Protein AF-A0A5S9PHL6-F1 (afdb_monomer)

Sequence (405 aa):
MDDFFKTKVGFTIGLLAAVFTLKPLIDANSSHGFSVFGLKITIQYAYLFLMACLGLAVYFISLQFASQKHMAALDKASNACYAVALATPPIFAVFWILVLLGDLIGGMVKSIPPSFLNVMAGALTGVLASFLSSFLTKSIQSKFSKVEKEKERQVDLSLMTRASELYKSGMYDLSVLEASKVIESTLRGLLELRGVSVTDIGMGRLIDLADKNRLLTEVDVSLLHEIRKARNVSVHSVDAITQSIAKRIINLSRELIFKFDIGDEPSAYEWLEKNRQTVLKQFKSGDRKKCKKPIEMLRQAWIHRDGAVWLEIAEFFEVLLENSPELLIEMFASDAETFEEWLMQGGNQLFTDFVGGDVDRLIRNKASFEKSLSNYLASSNNELYRSIANEILEMVRSTQVREID

Secondary structure (DSSP, 8-state):
--HHHHHHHHHHHHHHHHHHHTHHHHHHTTT-EEEETTEEEEHHHHHHHHHHHHHHHHHHHHHHHH-SS--HHHHHHHHHHHHHHHHHHHHHHHHHHHHHHHHHHHHHHTTS-HHHHHHHHHHHHHHHHHHHHHHHHHHHHHHHHHHHHHHHHHHHHHHHHHHHHHHHTT-HHHHHHHHHHHHHHHHHHHHHHTT----S--HHHHHHHHHHTT-S-HHHHHHHHHHHHHHHHHHHSTT-S-HHHHHHHHHHHHHHHHHHGGGGS--HHHHHHHTHHHHHHHHHHT-HHHHHHHHHHHHHHHHT--TTHHHHHHHHHHHHHHH-HHHHHHHHTT-HHHHHHHHHHHHHHHTEESSSS-HHHHHHHHHHHHHHHHHHHHH---HHHHHHHHHHHHHHHHPPPEE--

Nearest PDB structures (foldseek):
  1ufb-assembly1_A  TM=8.059E-01  e=3.538E-01  Thermus thermophilus

Mean predicted aligned error: 18.13 Å

Organism: NCBI:txid2029982

Solvent-accessible surface area (backbone atoms only — not comparable to full-atom values): 22054 Å² total; per-residue (Å²): 132,58,69,67,58,58,52,49,52,53,49,54,52,50,49,51,52,53,55,58,71,44,43,67,64,45,63,77,44,33,85,48,58,49,71,56,96,85,44,76,50,26,52,46,56,57,50,52,51,29,50,50,26,40,51,51,17,53,48,31,50,50,50,47,69,72,38,94,60,90,52,71,67,40,54,53,50,19,50,51,27,41,48,53,27,69,47,42,62,62,53,51,50,50,54,45,51,50,49,53,50,46,52,60,45,51,73,67,36,87,80,57,62,71,72,57,53,56,52,50,52,52,51,51,51,51,52,51,51,50,50,52,50,51,53,50,48,54,60,45,50,63,56,48,51,56,55,50,50,52,50,52,48,53,51,39,53,49,37,46,49,49,15,53,49,32,43,75,73,68,40,23,37,59,15,35,45,36,32,49,50,41,51,48,51,53,54,44,52,59,36,44,76,72,73,43,88,76,79,94,72,56,65,71,59,50,52,56,50,36,43,75,68,68,73,49,51,75,68,51,53,54,52,52,51,50,47,50,52,54,35,52,43,35,75,76,37,85,86,67,43,46,68,69,55,29,52,49,45,50,50,50,42,51,53,50,48,56,61,61,46,61,83,60,57,62,53,37,48,57,45,46,62,78,38,39,74,62,47,55,53,36,36,61,64,54,46,64,84,72,34,51,62,55,52,51,30,53,51,49,24,60,79,69,49,55,91,67,53,49,72,73,50,43,62,60,53,53,44,22,36,50,55,26,45,67,61,56,40,59,66,36,75,83,36,65,68,66,38,54,58,41,59,74,48,45,36,66,58,72,28,44,28,84,84,60,95,47,59,72,57,42,55,50,49,51,57,41,29,52,52,36,42,52,53,46,57,73,71,56,87,50,68,71,56,42,51,53,44,48,54,53,46,50,42,59,68,72,43,69,80,44,70,63,132

pLDDT: mean 84.56, std 10.77, range [45.38, 96.19]

Structure (mmCIF, N/CA/C/O backbone):
data_AF-A0A5S9PHL6-F1
#
_entry.id   AF-A0A5S9PHL6-F1
#
loop_
_atom_site.group_PDB
_atom_site.id
_atom_site.type_symbol
_atom_site.label_atom_id
_atom_site.label_alt_id
_atom_site.label_comp_id
_atom_site.label_asym_id
_atom_site.label_entity_id
_atom_site.label_seq_id
_atom_site.pdbx_PDB_ins_code
_atom_site.Cartn_x
_atom_site.Cartn_y
_atom_site.Cartn_z
_atom_site.occupancy
_atom_site.B_iso_or_equiv
_atom_site.auth_seq_id
_atom_site.auth_comp_id
_atom_site.auth_asym_id
_atom_site.auth_atom_id
_atom_site.pdbx_PDB_model_num
ATOM 1 N N . MET A 1 1 ? 1.433 22.411 9.975 1.00 51.94 1 MET A N 1
ATOM 2 C CA . MET A 1 1 ? 2.209 22.459 8.720 1.00 51.94 1 MET A CA 1
ATOM 3 C C . MET A 1 1 ? 2.644 21.035 8.466 1.00 51.94 1 MET A C 1
ATOM 5 O O . MET A 1 1 ? 3.457 20.541 9.238 1.00 51.94 1 MET A O 1
ATOM 9 N N . ASP A 1 2 ? 2.006 20.373 7.506 1.00 58.66 2 ASP A N 1
ATOM 10 C CA . ASP A 1 2 ? 2.136 18.928 7.308 1.00 58.66 2 ASP A CA 1
ATOM 11 C C . ASP A 1 2 ? 3.588 18.539 7.015 1.00 58.66 2 ASP A C 1
ATOM 13 O O . ASP A 1 2 ? 4.291 19.240 6.280 1.00 58.66 2 ASP A O 1
ATOM 17 N N . ASP A 1 3 ? 4.040 17.411 7.563 1.00 54.47 3 ASP A N 1
ATOM 18 C CA . ASP A 1 3 ? 5.389 16.881 7.320 1.00 54.47 3 ASP A CA 1
ATOM 19 C C . ASP A 1 3 ? 5.647 16.623 5.829 1.00 54.47 3 ASP A C 1
ATOM 21 O O . ASP A 1 3 ? 6.770 16.769 5.342 1.00 54.47 3 ASP A O 1
ATOM 25 N N . PHE A 1 4 ? 4.585 16.359 5.066 1.00 55.56 4 PHE A N 1
ATOM 26 C CA . PHE A 1 4 ? 4.621 16.303 3.610 1.00 55.56 4 PHE A CA 1
ATOM 27 C C . PHE A 1 4 ? 5.111 17.617 2.977 1.00 55.56 4 PHE A C 1
ATOM 29 O O . PHE A 1 4 ? 5.927 17.600 2.054 1.00 55.56 4 PHE A O 1
ATOM 36 N N . PHE A 1 5 ? 4.671 18.767 3.498 1.00 63.19 5 PHE A N 1
ATOM 37 C CA . PHE A 1 5 ? 5.073 20.075 2.988 1.00 63.19 5 PHE A CA 1
ATOM 38 C C . PHE A 1 5 ? 6.556 20.335 3.263 1.00 63.19 5 PHE A C 1
ATOM 40 O O . PHE A 1 5 ? 7.287 20.728 2.359 1.00 63.19 5 PHE A O 1
ATOM 47 N N . LYS A 1 6 ? 7.043 20.029 4.472 1.00 69.88 6 LYS A N 1
ATOM 48 C CA . LYS A 1 6 ? 8.470 20.166 4.815 1.00 69.88 6 LYS A CA 1
ATOM 49 C C . LYS A 1 6 ? 9.358 19.269 3.950 1.00 69.88 6 LYS A C 1
ATOM 51 O O . LYS A 1 6 ? 10.369 19.735 3.424 1.00 69.88 6 LYS A O 1
ATOM 56 N N . THR A 1 7 ? 8.947 18.019 3.741 1.00 74.12 7 THR A N 1
ATOM 57 C CA . THR A 1 7 ? 9.667 17.061 2.890 1.00 74.12 7 THR A CA 1
ATOM 58 C C . THR A 1 7 ? 9.717 17.528 1.434 1.00 74.12 7 THR A C 1
ATOM 60 O O . THR A 1 7 ? 10.779 17.498 0.813 1.00 74.12 7 THR A O 1
ATOM 63 N N . LYS A 1 8 ? 8.606 18.048 0.895 1.00 72.75 8 LYS A N 1
ATOM 64 C CA . LYS A 1 8 ? 8.543 18.584 -0.473 1.00 72.75 8 LYS A CA 1
ATOM 65 C C . LYS A 1 8 ? 9.501 19.762 -0.682 1.00 72.75 8 LYS A C 1
ATOM 67 O O . LYS A 1 8 ? 10.152 19.852 -1.723 1.00 72.75 8 LYS A O 1
ATOM 72 N N . VAL A 1 9 ? 9.599 20.661 0.295 1.00 79.94 9 VAL A N 1
ATOM 73 C CA . VAL A 1 9 ? 10.496 21.826 0.242 1.00 79.94 9 VAL A CA 1
ATOM 74 C C . VAL A 1 9 ? 11.953 21.378 0.229 1.00 79.94 9 VAL A C 1
ATOM 76 O O . VAL A 1 9 ? 12.703 21.780 -0.661 1.00 79.94 9 VAL A O 1
ATOM 79 N N . GLY A 1 10 ? 12.326 20.490 1.157 1.00 79.06 10 GLY A N 1
ATOM 80 C CA . GLY A 1 10 ? 13.669 19.913 1.214 1.00 79.06 10 GLY A CA 1
ATOM 81 C C . GLY A 1 10 ? 14.045 19.202 -0.085 1.00 79.06 10 GLY A C 1
ATOM 82 O O . GLY A 1 10 ? 15.127 19.431 -0.621 1.00 79.06 10 GLY A O 1
ATOM 83 N N . PHE A 1 11 ? 13.119 18.425 -0.653 1.00 81.75 11 PHE A N 1
ATOM 84 C CA . PHE A 1 11 ? 13.342 17.735 -1.920 1.00 81.75 11 PHE A CA 1
ATOM 85 C C . PHE A 1 11 ? 13.487 18.701 -3.103 1.00 81.75 11 PHE A C 1
ATOM 87 O O . PHE A 1 11 ? 14.385 18.534 -3.918 1.00 81.75 11 PHE A O 1
ATOM 94 N N . THR A 1 12 ? 12.648 19.738 -3.196 1.00 83.06 12 THR A N 1
ATOM 95 C CA . THR A 1 12 ? 12.706 20.711 -4.304 1.00 83.06 12 THR A CA 1
ATOM 96 C C . THR A 1 12 ? 14.024 21.490 -4.290 1.00 83.06 12 THR A C 1
ATOM 98 O O . THR A 1 12 ? 14.643 21.673 -5.336 1.00 83.06 12 THR A O 1
ATOM 101 N N . ILE A 1 13 ? 14.483 21.907 -3.106 1.00 85.38 13 ILE A N 1
ATOM 102 C CA . ILE A 1 13 ? 15.766 22.605 -2.934 1.00 85.38 13 ILE A CA 1
ATOM 103 C C . ILE A 1 13 ? 16.939 21.653 -3.202 1.00 85.38 13 ILE A C 1
ATOM 105 O O . ILE A 1 13 ? 17.878 22.025 -3.903 1.00 85.38 13 ILE A O 1
ATOM 109 N N . GLY A 1 14 ? 16.873 20.418 -2.696 1.00 86.94 14 GLY A N 1
ATOM 110 C CA . GLY A 1 14 ? 17.888 19.394 -2.945 1.00 86.94 14 GLY A CA 1
ATOM 111 C C . GLY A 1 14 ? 18.017 19.046 -4.429 1.00 86.94 14 GLY A C 1
ATOM 112 O O . GLY A 1 14 ? 19.126 18.979 -4.951 1.00 86.94 14 GLY A O 1
ATOM 113 N N . LEU A 1 15 ? 16.891 18.910 -5.134 1.00 86.06 15 LEU A N 1
ATOM 114 C CA . LEU A 1 15 ? 16.864 18.677 -6.576 1.00 86.06 15 LEU A CA 1
ATOM 115 C C . LEU A 1 15 ? 17.443 19.870 -7.345 1.00 86.06 15 LEU A C 1
ATOM 117 O O . LEU A 1 15 ? 18.246 19.669 -8.248 1.00 86.06 15 LEU A O 1
ATOM 121 N N . LEU A 1 16 ? 17.093 21.104 -6.969 1.00 89.69 16 LEU A N 1
ATOM 122 C CA . LEU A 1 16 ? 17.676 22.308 -7.565 1.00 89.69 16 LEU A CA 1
ATOM 123 C C . LEU A 1 16 ? 19.203 22.339 -7.381 1.00 89.69 16 LEU A C 1
ATOM 125 O O . LEU A 1 16 ? 19.931 22.617 -8.332 1.00 89.69 16 LEU A O 1
ATOM 129 N N . ALA A 1 17 ? 19.697 22.007 -6.184 1.00 89.19 17 ALA A N 1
ATOM 130 C CA . ALA A 1 17 ? 21.128 21.914 -5.907 1.00 89.19 17 ALA A CA 1
ATOM 131 C C . ALA A 1 17 ? 21.805 20.818 -6.747 1.00 89.19 17 ALA A C 1
ATOM 133 O O . ALA A 1 17 ? 22.829 21.077 -7.375 1.00 89.19 17 ALA A O 1
ATOM 134 N N . ALA A 1 18 ? 21.207 19.626 -6.831 1.00 88.94 18 ALA A N 1
ATOM 135 C CA . ALA A 1 18 ? 21.707 18.538 -7.668 1.00 88.94 18 ALA A CA 1
ATOM 136 C C . ALA A 1 18 ? 21.780 18.954 -9.146 1.00 88.94 18 ALA A C 1
ATOM 138 O O . ALA A 1 18 ? 22.797 18.751 -9.805 1.00 88.94 18 ALA A O 1
ATOM 139 N N . VAL A 1 19 ? 20.749 19.624 -9.658 1.00 89.44 19 VAL A N 1
ATOM 140 C CA . VAL A 1 19 ? 20.741 20.137 -11.032 1.00 89.44 19 VAL A CA 1
ATOM 141 C C . VAL A 1 19 ? 21.863 21.158 -11.243 1.00 89.44 19 VAL A C 1
ATOM 143 O O . VAL A 1 19 ? 22.567 21.081 -12.248 1.00 89.44 19 VAL A O 1
ATOM 146 N N . PHE A 1 20 ? 22.107 22.056 -10.285 1.00 90.50 20 PHE A N 1
ATOM 147 C CA . PHE A 1 20 ? 23.245 22.978 -10.347 1.00 90.50 20 PHE A CA 1
ATOM 148 C C . PHE A 1 20 ? 24.596 22.254 -10.405 1.00 90.50 20 PHE A C 1
ATOM 150 O O . PHE A 1 20 ? 25.477 22.687 -11.148 1.00 90.50 20 PHE A O 1
ATOM 157 N N . THR A 1 21 ? 24.770 21.146 -9.675 1.00 91.88 21 THR A N 1
ATOM 158 C CA . THR A 1 21 ? 26.022 20.367 -9.735 1.00 91.88 21 THR A CA 1
ATOM 159 C C . THR A 1 21 ? 26.270 19.734 -11.104 1.00 91.88 21 THR A C 1
ATOM 161 O O . THR A 1 21 ? 27.420 19.524 -11.479 1.00 91.88 21 THR A O 1
ATOM 164 N N . LEU A 1 22 ? 25.214 19.503 -11.892 1.00 90.62 22 LEU A N 1
ATOM 165 C CA . LEU A 1 22 ? 25.316 18.981 -13.255 1.00 90.62 22 LEU A CA 1
ATOM 166 C C . LEU A 1 22 ? 25.680 20.055 -14.289 1.00 90.62 22 LEU A C 1
ATOM 168 O O . LEU A 1 22 ? 25.991 19.711 -15.430 1.00 90.62 22 LEU A O 1
ATOM 172 N N . LYS A 1 23 ? 25.690 21.344 -13.923 1.00 92.00 23 LYS A N 1
ATOM 173 C CA . LYS A 1 23 ? 25.966 22.448 -14.855 1.00 92.00 23 LYS A CA 1
ATOM 174 C C . LYS A 1 23 ? 27.244 22.255 -15.693 1.00 92.00 23 LYS A C 1
ATOM 176 O O . LYS A 1 23 ? 27.148 22.453 -16.901 1.00 92.00 23 LYS A O 1
ATOM 181 N N . PRO A 1 24 ? 28.403 21.831 -15.147 1.00 92.94 24 PRO A N 1
ATOM 182 C CA . PRO A 1 24 ? 29.608 21.634 -15.958 1.00 92.94 24 PRO A CA 1
ATOM 183 C C . PRO A 1 24 ? 29.428 20.582 -17.061 1.00 92.94 24 PRO A C 1
ATOM 185 O O . PRO A 1 24 ? 29.906 20.764 -18.179 1.00 92.94 24 PRO A O 1
ATOM 188 N N . LEU A 1 25 ? 28.689 19.505 -16.771 1.00 89.81 25 LEU A N 1
ATOM 189 C CA . LEU A 1 25 ? 28.369 18.461 -17.745 1.00 89.81 25 LEU A CA 1
ATOM 190 C C . LEU A 1 25 ? 27.446 19.000 -18.848 1.00 89.81 25 LEU A C 1
ATOM 192 O O . LEU A 1 25 ? 27.621 18.674 -20.022 1.00 89.81 25 LEU A O 1
ATOM 196 N N . ILE A 1 26 ? 26.483 19.842 -18.472 1.00 92.88 26 ILE A N 1
ATOM 197 C CA . ILE A 1 26 ? 25.566 20.497 -19.408 1.00 92.88 26 ILE A CA 1
ATOM 198 C C . ILE A 1 26 ? 26.309 21.499 -20.292 1.00 92.88 26 ILE A C 1
ATOM 200 O O . ILE A 1 26 ? 26.095 21.503 -21.500 1.00 92.88 26 ILE A O 1
ATOM 204 N N . ASP A 1 27 ? 27.204 22.309 -19.726 1.00 91.81 27 ASP A N 1
ATOM 205 C CA . ASP A 1 27 ? 27.997 23.285 -20.478 1.00 91.81 27 ASP A CA 1
ATOM 206 C C . ASP A 1 27 ? 28.882 22.582 -21.521 1.00 91.81 27 ASP A C 1
ATOM 208 O O . ASP A 1 27 ? 28.899 22.988 -22.688 1.00 91.81 27 ASP A O 1
ATOM 212 N N . ALA A 1 28 ? 29.536 21.479 -21.129 1.00 92.69 28 ALA A N 1
ATOM 213 C CA . ALA A 1 28 ? 30.356 20.652 -22.016 1.00 92.69 28 ALA A CA 1
ATOM 214 C C . ALA A 1 28 ? 29.560 20.054 -23.191 1.00 92.69 28 ALA A C 1
ATOM 216 O O . ALA A 1 28 ? 30.111 19.839 -24.268 1.00 92.69 28 ALA A O 1
ATOM 217 N N . ASN A 1 29 ? 28.257 19.826 -23.007 1.00 92.69 29 ASN A N 1
ATOM 218 C CA . ASN A 1 29 ? 27.369 19.240 -24.011 1.00 92.69 29 ASN A CA 1
ATOM 219 C C . ASN A 1 29 ? 26.323 20.233 -24.550 1.00 92.69 29 ASN A C 1
ATOM 221 O O . ASN A 1 29 ? 25.356 19.827 -25.188 1.00 92.69 29 ASN A O 1
ATOM 225 N N . SER A 1 30 ? 26.508 21.535 -24.339 1.00 88.62 30 SER A N 1
ATOM 226 C CA . SER A 1 30 ? 25.485 22.566 -24.585 1.00 88.62 30 SER A CA 1
ATOM 227 C C . SER A 1 30 ? 24.996 22.656 -26.037 1.00 88.62 30 SER A C 1
ATOM 229 O O . SER A 1 30 ? 23.843 23.011 -26.284 1.00 88.62 30 SER A O 1
ATOM 231 N N . SER A 1 31 ? 25.848 22.308 -27.004 1.00 88.44 31 SER A N 1
ATOM 232 C CA . SER A 1 31 ? 25.555 22.364 -28.441 1.00 88.44 31 SER A CA 1
ATOM 233 C C . SER A 1 31 ? 24.763 21.162 -28.969 1.00 88.44 31 SER A C 1
ATOM 235 O O . SER A 1 31 ? 24.193 21.247 -30.069 1.00 88.44 31 SER A O 1
ATOM 237 N N . HIS A 1 32 ? 24.717 20.076 -28.193 1.00 89.38 32 HIS A N 1
ATOM 238 C CA . HIS A 1 32 ? 23.960 18.874 -28.498 1.00 89.38 32 HIS A CA 1
ATOM 239 C C . HIS A 1 32 ? 22.466 19.201 -28.383 1.00 89.38 32 HIS A C 1
ATOM 241 O O . HIS A 1 32 ? 21.986 19.771 -27.401 1.00 89.38 32 HIS A O 1
ATOM 247 N N . GLY A 1 33 ? 21.729 18.901 -29.446 1.00 87.56 33 GLY A N 1
ATOM 248 C CA . GLY A 1 33 ? 20.306 19.168 -29.575 1.00 87.56 33 GLY A CA 1
ATOM 249 C C . GLY A 1 33 ? 19.679 18.313 -30.662 1.00 87.56 33 GLY A C 1
ATOM 250 O O . GLY A 1 33 ? 20.378 17.638 -31.415 1.00 87.56 33 GLY A O 1
ATOM 251 N N . PHE A 1 34 ? 18.370 18.442 -30.790 1.00 86.75 34 PHE A N 1
ATOM 252 C CA . PHE A 1 34 ? 17.624 17.972 -31.947 1.00 86.75 34 PHE A CA 1
ATOM 253 C C . PHE A 1 34 ? 16.842 19.138 -32.558 1.00 86.75 34 PHE A C 1
ATOM 255 O O . PHE A 1 34 ? 16.549 20.127 -31.883 1.00 86.75 34 PHE A O 1
ATOM 262 N N . SER A 1 35 ? 16.527 19.050 -33.848 1.00 82.12 35 SER A N 1
ATOM 263 C CA . SER A 1 35 ? 15.762 20.085 -34.548 1.00 82.12 35 SER A CA 1
ATOM 264 C C . SER A 1 35 ? 14.323 19.632 -34.750 1.00 82.12 35 SER A C 1
ATOM 266 O O . SER A 1 35 ? 14.081 18.575 -35.325 1.00 82.12 35 SER A O 1
ATOM 268 N N . VAL A 1 36 ? 13.362 20.451 -34.323 1.00 77.88 36 VAL A N 1
ATOM 269 C CA . VAL A 1 36 ? 11.925 20.220 -34.531 1.00 77.88 36 VAL A CA 1
ATOM 270 C C . VAL A 1 36 ? 11.353 21.419 -35.275 1.00 77.88 36 VAL A C 1
ATOM 272 O O . VAL A 1 36 ? 11.492 22.548 -34.816 1.00 77.88 36 VAL A O 1
ATOM 275 N N . PHE A 1 37 ? 10.747 21.197 -36.445 1.00 76.94 37 PHE A N 1
ATOM 276 C CA . PHE A 1 37 ? 10.195 22.265 -37.300 1.00 76.94 37 PHE A CA 1
ATOM 277 C C . PHE A 1 37 ? 11.179 23.422 -37.592 1.00 76.94 37 PHE A C 1
ATOM 279 O O . PHE A 1 37 ? 10.784 24.580 -37.677 1.00 76.94 37 PHE A O 1
ATOM 286 N N . GLY A 1 38 ? 12.476 23.121 -37.719 1.00 78.56 38 GLY A N 1
ATOM 287 C CA . GLY A 1 38 ? 13.524 24.124 -37.956 1.00 78.56 38 GLY A CA 1
ATOM 288 C C . GLY A 1 38 ? 14.020 24.858 -36.703 1.00 78.56 38 GLY A C 1
ATOM 289 O O . GLY A 1 38 ? 14.969 25.633 -36.795 1.00 78.56 38 GLY A O 1
ATOM 290 N N . LEU A 1 39 ? 13.444 24.588 -35.527 1.00 84.12 39 LEU A N 1
ATOM 291 C CA . LEU A 1 39 ? 13.931 25.091 -34.244 1.00 84.12 39 LEU A CA 1
ATOM 292 C C . LEU A 1 39 ? 14.889 24.080 -33.613 1.00 84.12 39 LEU A C 1
ATOM 294 O O . LEU A 1 39 ? 14.515 22.935 -33.359 1.00 84.12 39 LEU A O 1
ATOM 298 N N . LYS A 1 40 ? 16.124 24.508 -33.335 1.00 89.94 40 LYS A N 1
ATOM 299 C CA . LYS A 1 40 ? 17.124 23.684 -32.649 1.00 89.94 40 LYS A CA 1
ATOM 300 C C . LYS A 1 40 ? 16.874 23.716 -31.140 1.00 89.94 40 LYS A C 1
ATOM 302 O O . LYS A 1 40 ? 17.131 24.725 -30.488 1.00 89.94 40 LYS A O 1
ATOM 307 N N . ILE A 1 41 ? 16.400 22.605 -30.587 1.00 91.75 41 ILE A N 1
ATOM 308 C CA . ILE A 1 41 ? 16.200 22.416 -29.149 1.00 91.75 41 ILE A CA 1
ATOM 309 C C . ILE A 1 41 ? 17.458 21.756 -28.582 1.00 91.75 41 ILE A C 1
ATOM 311 O O . ILE A 1 41 ? 17.750 20.599 -28.879 1.00 91.75 41 ILE A O 1
ATOM 315 N N . THR A 1 42 ? 18.229 22.494 -27.785 1.00 94.88 42 THR A N 1
ATOM 316 C CA . THR A 1 42 ? 19.477 22.007 -27.181 1.00 94.88 42 THR A CA 1
ATOM 317 C C . THR A 1 42 ? 19.284 21.526 -25.746 1.00 94.88 42 THR A C 1
ATOM 319 O O . THR A 1 42 ? 18.331 21.916 -25.064 1.00 94.88 42 THR A O 1
ATOM 322 N N . ILE A 1 43 ? 20.237 20.724 -25.259 1.00 92.25 43 ILE A N 1
ATOM 323 C CA . ILE A 1 43 ? 20.318 20.314 -23.846 1.00 92.25 43 ILE A CA 1
ATOM 324 C C . ILE A 1 43 ? 20.337 21.549 -22.931 1.00 92.25 43 ILE A C 1
ATOM 326 O O . ILE A 1 43 ? 19.701 21.558 -21.878 1.00 92.25 43 ILE A O 1
ATOM 330 N N . GLN A 1 44 ? 21.002 22.626 -23.360 1.00 93.50 44 GLN A N 1
ATOM 331 C CA . GLN A 1 44 ? 21.043 23.885 -22.621 1.00 93.50 44 GLN A CA 1
ATOM 332 C C . GLN A 1 44 ? 19.646 24.497 -22.427 1.00 93.50 44 GLN A C 1
ATOM 334 O O . GLN A 1 44 ? 19.342 24.970 -21.333 1.00 93.50 44 GLN A O 1
ATOM 339 N N . TYR A 1 45 ? 18.774 24.472 -23.441 1.00 93.38 45 TYR A N 1
ATOM 340 C CA . TYR A 1 45 ? 17.409 24.990 -23.301 1.00 93.38 45 TYR A CA 1
ATOM 341 C C . TYR A 1 45 ? 16.553 24.134 -22.371 1.00 93.38 45 TYR A C 1
ATOM 343 O O . TYR A 1 45 ? 15.838 24.688 -21.537 1.00 93.38 45 TYR A O 1
ATOM 351 N N . ALA A 1 46 ? 16.667 22.806 -22.452 1.00 92.62 46 ALA A N 1
ATOM 352 C CA . ALA A 1 46 ? 15.978 21.908 -21.527 1.00 92.62 46 ALA A CA 1
ATOM 353 C C . ALA A 1 46 ? 16.433 22.133 -20.075 1.00 92.62 46 ALA A C 1
ATOM 355 O O . ALA A 1 46 ? 15.604 22.214 -19.169 1.00 92.62 46 ALA A O 1
ATOM 356 N N . TYR A 1 47 ? 17.738 22.317 -19.865 1.00 94.19 47 TYR A N 1
ATOM 357 C CA . TYR A 1 47 ? 18.309 22.646 -18.563 1.00 94.19 47 TYR A CA 1
ATOM 358 C C . TYR A 1 47 ? 17.803 23.993 -18.027 1.00 94.19 47 TYR A C 1
ATOM 360 O O . TYR A 1 47 ? 17.344 24.067 -16.889 1.00 94.19 47 TYR A O 1
ATOM 368 N N . LEU A 1 48 ? 17.841 25.055 -18.839 1.00 94.38 48 LEU A N 1
ATOM 369 C CA . LEU A 1 48 ? 17.364 26.382 -18.433 1.00 94.38 48 LEU A CA 1
ATOM 370 C C . LEU A 1 48 ? 15.867 26.378 -18.113 1.00 94.38 48 LEU A C 1
ATOM 372 O O . LEU A 1 48 ? 15.453 26.996 -17.134 1.00 94.38 48 LEU A O 1
ATOM 376 N N . PHE A 1 49 ? 15.065 25.663 -18.902 1.00 94.81 49 PHE A N 1
ATOM 377 C CA . PHE A 1 49 ? 13.635 25.508 -18.657 1.00 94.81 49 PHE A CA 1
ATOM 378 C C . PHE A 1 49 ? 13.366 24.778 -17.337 1.00 94.81 49 PHE A C 1
ATOM 380 O O . PHE A 1 49 ? 12.603 25.268 -16.504 1.00 94.81 49 PHE A O 1
ATOM 387 N N . LEU A 1 50 ? 14.057 23.661 -17.098 1.00 93.62 50 LEU A N 1
ATOM 388 C CA . LEU A 1 50 ? 13.975 22.919 -15.843 1.00 93.62 50 LEU A CA 1
ATOM 389 C C . LEU A 1 50 ? 14.358 23.794 -14.641 1.00 93.62 50 LEU A C 1
ATOM 391 O O . LEU A 1 50 ? 13.639 23.819 -13.641 1.00 93.62 50 LEU A O 1
ATOM 395 N N . MET A 1 51 ? 15.448 24.556 -14.756 1.00 94.19 51 MET A N 1
ATOM 396 C CA . MET A 1 51 ? 15.909 25.487 -13.726 1.00 94.19 51 MET A CA 1
ATOM 397 C C . MET A 1 51 ? 14.903 26.605 -13.454 1.00 94.19 51 MET A C 1
ATOM 399 O O . MET A 1 51 ? 14.642 26.924 -12.294 1.00 94.19 51 MET A O 1
ATOM 403 N N . ALA A 1 52 ? 14.307 27.175 -14.501 1.00 95.56 52 ALA A N 1
ATOM 404 C CA . ALA A 1 52 ? 13.273 28.192 -14.369 1.00 95.56 52 ALA A CA 1
ATOM 405 C C . ALA A 1 52 ? 12.036 27.632 -13.651 1.00 95.56 52 ALA A C 1
ATOM 407 O O . ALA A 1 52 ? 11.544 28.250 -12.709 1.00 95.56 52 ALA A O 1
ATOM 408 N N . CYS A 1 53 ? 11.569 26.439 -14.033 1.00 93.31 53 CYS A N 1
ATOM 409 C CA . CYS A 1 53 ? 10.425 25.789 -13.399 1.00 93.31 53 CYS A CA 1
ATOM 410 C C . CYS A 1 53 ? 10.691 25.427 -11.929 1.00 93.31 53 CYS A C 1
ATOM 412 O O . CYS A 1 53 ? 9.833 25.689 -11.085 1.00 93.31 53 CYS A O 1
ATOM 414 N N . LEU A 1 54 ? 11.870 24.886 -11.594 1.00 91.50 54 LEU A N 1
ATOM 415 C CA . LEU A 1 54 ? 12.236 24.612 -10.198 1.00 91.50 54 LEU A CA 1
ATOM 416 C C . LEU A 1 54 ? 12.376 25.899 -9.384 1.00 91.50 54 LEU A C 1
ATOM 418 O O . LEU A 1 54 ? 11.840 25.979 -8.281 1.00 91.50 54 LEU A O 1
ATOM 422 N N . GLY A 1 55 ? 13.036 26.923 -9.928 1.00 93.38 55 GLY A N 1
ATOM 423 C CA . GLY A 1 55 ? 13.168 28.223 -9.271 1.00 93.38 55 GLY A CA 1
ATOM 424 C C . GLY A 1 55 ? 11.808 28.860 -8.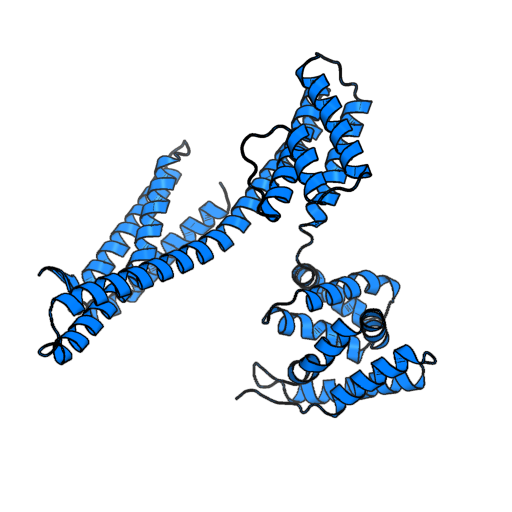982 1.00 93.38 55 GLY A C 1
ATOM 425 O O . GLY A 1 55 ? 11.569 29.345 -7.878 1.00 93.38 55 GLY A O 1
ATOM 426 N N . LEU A 1 56 ? 10.878 28.780 -9.934 1.00 93.94 56 LEU A N 1
ATOM 427 C CA . LEU A 1 56 ? 9.518 29.292 -9.782 1.00 93.94 56 LEU A CA 1
ATOM 428 C C . LEU A 1 56 ? 8.695 28.459 -8.780 1.00 93.94 56 LEU A C 1
ATOM 430 O O . LEU A 1 56 ? 7.934 29.018 -7.988 1.00 93.94 56 LEU A O 1
ATOM 434 N N . ALA A 1 57 ? 8.904 27.139 -8.731 1.00 91.69 57 ALA A N 1
ATOM 435 C CA . ALA A 1 57 ? 8.309 26.276 -7.711 1.00 91.69 57 ALA A CA 1
ATOM 436 C C . ALA A 1 57 ? 8.792 26.641 -6.295 1.00 91.69 57 ALA A C 1
ATOM 438 O O . ALA A 1 57 ? 7.967 26.747 -5.383 1.00 91.69 57 ALA A O 1
ATOM 439 N N . VAL A 1 58 ? 10.100 26.880 -6.119 1.00 91.75 58 VAL A N 1
ATOM 440 C CA . VAL A 1 58 ? 10.704 27.347 -4.856 1.00 91.75 58 VAL A CA 1
ATOM 441 C C . VAL A 1 58 ? 10.210 28.746 -4.487 1.00 91.75 58 VAL A C 1
ATOM 443 O O . VAL A 1 58 ? 9.938 29.011 -3.315 1.00 91.75 58 VAL A O 1
ATOM 446 N N . TYR A 1 59 ? 10.037 29.631 -5.468 1.00 93.75 59 TYR A N 1
ATOM 447 C CA . TYR A 1 59 ? 9.489 30.965 -5.249 1.00 93.75 59 TYR A CA 1
ATOM 448 C C . TYR A 1 59 ? 8.061 30.911 -4.688 1.00 93.75 59 TYR A C 1
ATOM 450 O O . TYR A 1 59 ? 7.795 31.518 -3.653 1.00 93.75 59 TYR A O 1
ATOM 458 N N . PHE A 1 60 ? 7.156 30.132 -5.294 1.00 92.38 60 PHE A N 1
ATOM 459 C CA . PHE A 1 60 ? 5.783 29.995 -4.788 1.00 92.38 60 PHE A CA 1
ATOM 460 C C . PHE A 1 60 ? 5.708 29.338 -3.414 1.00 92.38 60 PHE A C 1
ATOM 462 O O . PHE A 1 60 ? 4.913 29.763 -2.578 1.00 92.38 60 PHE A O 1
ATOM 469 N N . ILE A 1 61 ? 6.567 28.352 -3.157 1.00 86.75 61 ILE A N 1
ATOM 470 C CA . ILE A 1 61 ? 6.737 27.769 -1.823 1.00 86.75 61 ILE A CA 1
ATOM 471 C C . ILE A 1 61 ? 7.133 28.854 -0.816 1.00 86.75 61 ILE A C 1
ATOM 473 O O . ILE A 1 61 ? 6.520 28.975 0.241 1.00 86.75 61 ILE A O 1
ATOM 477 N N . SER A 1 62 ? 8.139 29.661 -1.148 1.00 89.12 62 SER A N 1
ATOM 478 C CA . SER A 1 62 ? 8.640 30.724 -0.270 1.00 89.12 62 SER A CA 1
ATOM 479 C C . SER A 1 62 ? 7.567 31.788 -0.012 1.00 89.12 62 SER A C 1
ATOM 481 O O . SER A 1 62 ? 7.414 32.262 1.112 1.00 89.12 62 SER A O 1
ATOM 483 N N . LEU A 1 63 ? 6.772 32.121 -1.031 1.00 90.75 63 LEU A N 1
ATOM 484 C CA . LEU A 1 63 ? 5.667 33.069 -0.922 1.00 90.75 63 LEU A CA 1
ATOM 485 C C . LEU A 1 63 ? 4.525 32.520 -0.049 1.00 90.75 63 LEU A C 1
ATOM 487 O O . LEU A 1 63 ? 3.946 33.267 0.736 1.00 90.75 63 LEU A O 1
ATOM 491 N N . GLN A 1 64 ? 4.257 31.212 -0.110 1.00 86.12 64 GLN A N 1
ATOM 492 C CA . GLN A 1 64 ? 3.322 30.535 0.792 1.00 86.12 64 GLN A CA 1
ATOM 493 C C . GLN A 1 64 ? 3.803 30.583 2.253 1.00 86.12 64 GLN A C 1
ATOM 495 O O . GLN A 1 64 ? 2.984 30.781 3.144 1.00 86.12 64 GLN A O 1
ATOM 500 N N . PHE A 1 65 ? 5.113 30.461 2.508 1.00 84.25 65 PHE A N 1
ATOM 501 C CA . PHE A 1 65 ? 5.682 30.631 3.855 1.00 84.25 65 PHE A CA 1
ATOM 502 C C . PHE A 1 65 ? 5.611 32.073 4.363 1.00 84.25 65 PHE A C 1
ATOM 504 O O . PHE A 1 65 ? 5.400 32.292 5.554 1.00 84.25 65 PHE A O 1
ATOM 511 N N . ALA A 1 66 ? 5.807 33.052 3.479 1.00 87.06 66 ALA A N 1
ATOM 512 C CA . ALA A 1 66 ? 5.718 34.466 3.829 1.00 87.06 66 ALA A CA 1
ATOM 513 C C . ALA A 1 66 ? 4.265 34.926 4.055 1.00 87.06 66 ALA A C 1
ATOM 515 O O . ALA A 1 66 ? 4.022 35.895 4.775 1.00 87.06 66 ALA A O 1
ATOM 516 N N . SER A 1 67 ? 3.294 34.242 3.446 1.00 86.44 67 SER A N 1
ATOM 517 C CA . SER A 1 67 ? 1.876 34.548 3.606 1.00 86.44 67 SER A CA 1
ATOM 518 C C . SER A 1 67 ? 1.353 34.103 4.973 1.00 86.44 67 SER A C 1
ATOM 520 O O . SER A 1 67 ? 1.503 32.956 5.384 1.00 86.44 67 SER A O 1
ATOM 522 N N . GLN A 1 68 ? 0.637 34.995 5.661 1.00 81.50 68 GLN A N 1
ATOM 523 C CA . GLN A 1 68 ? -0.041 34.674 6.925 1.00 81.50 68 GLN A CA 1
ATOM 524 C C . GLN A 1 68 ? -1.230 33.717 6.744 1.00 81.50 68 GLN A C 1
ATOM 526 O O . GLN A 1 68 ? -1.661 33.074 7.700 1.00 81.50 68 GLN A O 1
ATOM 531 N N . LYS A 1 69 ? -1.788 33.633 5.528 1.00 85.12 69 LYS A N 1
ATOM 532 C CA . LYS A 1 69 ? -2.895 32.732 5.186 1.00 85.12 69 LYS A CA 1
ATOM 533 C C . LYS A 1 69 ? -2.452 31.739 4.125 1.00 85.12 69 LYS A C 1
ATOM 535 O O . LYS A 1 69 ? -1.885 32.122 3.104 1.00 85.12 69 LYS A O 1
ATOM 540 N N . HIS A 1 70 ? -2.791 30.476 4.344 1.00 83.19 70 HIS A N 1
ATOM 541 C CA . HIS A 1 70 ? -2.544 29.404 3.393 1.00 83.19 70 HIS A CA 1
ATOM 542 C C . HIS A 1 70 ? -3.356 29.624 2.106 1.00 83.19 70 HIS A C 1
ATOM 544 O O . HIS A 1 70 ? -4.588 29.566 2.126 1.00 83.19 70 HIS A O 1
ATOM 550 N N . MET A 1 71 ? -2.685 29.849 0.974 1.00 86.06 71 MET A N 1
ATOM 551 C CA . MET A 1 71 ? -3.338 30.056 -0.320 1.00 86.06 71 MET A CA 1
ATOM 552 C C . MET A 1 71 ? -3.214 28.804 -1.191 1.00 86.06 71 MET A C 1
ATOM 554 O O . MET A 1 71 ? -2.154 28.514 -1.735 1.00 86.06 71 MET A O 1
ATOM 558 N N . ALA A 1 72 ? -4.322 28.087 -1.400 1.00 82.12 72 ALA A N 1
ATOM 559 C CA . ALA A 1 72 ? -4.334 26.855 -2.201 1.00 82.12 72 ALA A CA 1
ATOM 560 C C . ALA A 1 72 ? -3.862 27.052 -3.659 1.00 82.12 72 ALA A C 1
ATOM 562 O O . ALA A 1 72 ? -3.390 26.113 -4.299 1.00 82.12 72 ALA A O 1
ATOM 563 N N . ALA A 1 73 ? -3.984 28.268 -4.202 1.00 83.62 73 ALA A N 1
ATOM 564 C CA . ALA A 1 73 ? -3.504 28.596 -5.543 1.00 83.62 73 ALA A CA 1
ATOM 565 C C . ALA A 1 73 ? -1.970 28.514 -5.656 1.00 83.62 73 ALA A C 1
ATOM 567 O O . ALA A 1 73 ? -1.468 28.027 -6.667 1.00 83.62 73 ALA A O 1
ATOM 568 N N . LEU A 1 74 ? -1.236 28.930 -4.616 1.00 84.94 74 LEU A N 1
ATOM 569 C CA . LEU A 1 74 ? 0.230 28.887 -4.599 1.00 84.94 74 LEU A CA 1
ATOM 570 C C . LEU A 1 74 ? 0.745 27.450 -4.545 1.00 84.94 74 LEU A C 1
ATOM 572 O O . LEU A 1 74 ? 1.699 27.116 -5.245 1.00 84.94 74 LEU A O 1
ATOM 576 N N . ASP A 1 75 ? 0.062 26.575 -3.807 1.00 80.31 75 ASP A N 1
ATOM 577 C CA . ASP A 1 75 ? 0.411 25.154 -3.771 1.00 80.31 75 ASP A CA 1
ATOM 578 C C . ASP A 1 75 ? 0.170 24.475 -5.110 1.00 80.31 75 ASP A C 1
ATOM 580 O O . ASP A 1 75 ? 1.024 23.725 -5.583 1.00 80.31 75 ASP A O 1
ATOM 584 N N . LYS A 1 76 ? -0.968 24.764 -5.754 1.00 83.75 76 LYS A N 1
ATOM 585 C CA . LYS A 1 76 ? -1.268 24.252 -7.096 1.00 83.75 76 LYS A CA 1
ATOM 586 C C . LYS A 1 76 ? -0.233 24.730 -8.113 1.00 83.75 76 LYS A C 1
ATOM 588 O O . LYS A 1 76 ? 0.264 23.914 -8.884 1.00 83.75 76 LYS A O 1
ATOM 593 N N . ALA A 1 77 ? 0.129 26.012 -8.082 1.00 87.12 77 ALA A N 1
ATOM 594 C CA . ALA A 1 77 ? 1.131 26.577 -8.979 1.00 87.12 77 ALA A CA 1
ATOM 595 C C . ALA A 1 77 ? 2.524 25.972 -8.731 1.00 87.12 77 ALA A C 1
ATOM 597 O O . ALA A 1 77 ? 3.176 25.521 -9.669 1.00 87.12 77 ALA A O 1
ATOM 598 N N . SER A 1 78 ? 2.946 25.863 -7.466 1.00 87.81 78 SER A N 1
ATOM 599 C CA . SER A 1 78 ? 4.191 25.190 -7.079 1.00 87.81 78 SER A CA 1
ATOM 600 C C . SER A 1 78 ? 4.222 23.732 -7.546 1.00 87.81 78 SER A C 1
ATOM 602 O O . SER A 1 78 ? 5.210 23.298 -8.136 1.00 87.81 78 SER A O 1
ATOM 604 N N . ASN A 1 79 ? 3.142 22.978 -7.313 1.00 85.19 79 ASN A N 1
ATOM 605 C CA . ASN A 1 79 ? 3.019 21.584 -7.741 1.00 85.19 79 ASN A CA 1
ATOM 606 C C . ASN A 1 79 ? 3.117 21.449 -9.262 1.00 85.19 79 ASN A C 1
ATOM 608 O O . ASN A 1 79 ? 3.819 20.564 -9.743 1.00 85.19 79 ASN A O 1
ATOM 612 N N . ALA A 1 80 ? 2.451 22.329 -10.012 1.00 86.50 80 ALA A N 1
ATOM 613 C CA . ALA A 1 80 ? 2.498 22.321 -11.468 1.00 86.50 80 ALA A CA 1
ATOM 614 C C . ALA A 1 80 ? 3.921 22.580 -11.983 1.00 86.50 80 ALA A C 1
ATOM 616 O O . ALA A 1 80 ? 4.435 21.801 -12.782 1.00 86.50 80 ALA A O 1
ATOM 617 N N . CYS A 1 81 ? 4.594 23.619 -11.482 1.00 87.69 81 CYS A N 1
ATOM 618 C CA . CYS A 1 81 ? 5.963 23.942 -11.887 1.00 87.69 81 CYS A CA 1
ATOM 619 C C . CYS A 1 81 ? 6.952 22.830 -11.527 1.00 87.69 81 CYS A C 1
ATOM 621 O O . CYS A 1 81 ? 7.804 22.476 -12.339 1.00 87.69 81 CYS A O 1
ATOM 623 N N . TYR A 1 82 ? 6.801 22.237 -10.343 1.00 86.25 82 TYR A N 1
ATOM 624 C CA . TYR A 1 82 ? 7.603 21.098 -9.913 1.00 86.25 82 TYR A CA 1
ATOM 625 C C . TYR A 1 82 ? 7.387 19.863 -10.805 1.00 86.25 82 TYR A C 1
ATOM 627 O O . TYR A 1 82 ? 8.354 19.241 -11.241 1.00 86.2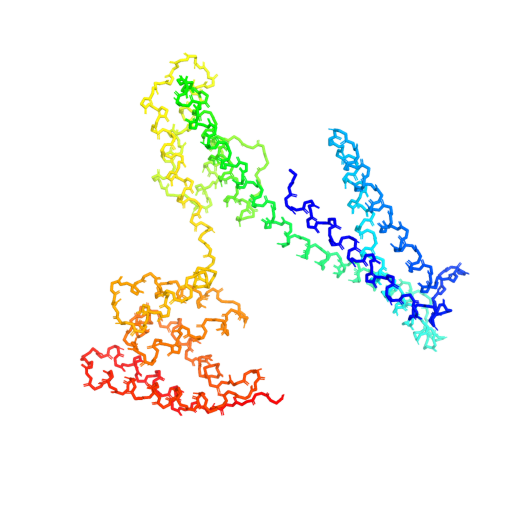5 82 TYR A O 1
ATOM 635 N N . ALA A 1 83 ? 6.135 19.534 -11.136 1.00 86.94 83 ALA A N 1
ATOM 636 C CA . ALA A 1 83 ? 5.814 18.412 -12.016 1.00 86.94 83 ALA A CA 1
ATOM 637 C C . ALA A 1 83 ? 6.372 18.614 -13.435 1.00 86.94 83 ALA A C 1
ATOM 639 O O . ALA A 1 83 ? 6.966 17.697 -13.999 1.00 86.94 83 ALA A O 1
ATOM 640 N N . VAL A 1 84 ? 6.240 19.825 -13.987 1.00 86.12 84 VAL A N 1
ATOM 641 C CA . VAL A 1 84 ? 6.803 20.187 -15.298 1.00 86.12 84 VAL A CA 1
ATOM 642 C C . VAL A 1 84 ? 8.327 20.067 -15.290 1.00 86.12 84 VAL A C 1
ATOM 644 O O . VAL A 1 84 ? 8.902 19.488 -16.214 1.00 86.12 84 VAL A O 1
ATOM 647 N N . ALA A 1 85 ? 8.990 20.547 -14.235 1.00 89.50 85 ALA A N 1
ATOM 648 C CA . ALA A 1 85 ? 10.434 20.405 -14.096 1.00 89.50 85 ALA A CA 1
ATOM 649 C C . ALA A 1 85 ? 10.867 18.933 -14.081 1.00 89.50 85 ALA A C 1
ATOM 651 O O . ALA A 1 85 ? 11.786 18.561 -14.804 1.00 89.50 85 ALA A O 1
ATOM 652 N N . LEU A 1 86 ? 10.179 18.085 -13.313 1.00 86.81 86 LEU A N 1
ATOM 653 C CA . LEU A 1 86 ? 10.505 16.661 -13.200 1.00 86.81 86 LEU A CA 1
ATOM 654 C C . LEU A 1 86 ? 10.237 15.886 -14.502 1.00 86.81 86 LEU A C 1
ATOM 656 O O . LEU A 1 86 ? 10.954 14.941 -14.822 1.00 86.81 86 LEU A O 1
ATOM 660 N N . ALA A 1 87 ? 9.231 16.304 -15.273 1.00 86.94 87 ALA A N 1
ATOM 661 C CA . ALA A 1 87 ? 8.903 15.712 -16.566 1.00 86.94 87 ALA A CA 1
ATOM 662 C C . ALA A 1 87 ? 9.843 16.160 -17.700 1.00 86.94 87 ALA A C 1
ATOM 664 O O . ALA A 1 87 ? 9.947 15.472 -18.714 1.00 86.94 87 ALA A O 1
ATOM 665 N N . THR A 1 88 ? 10.550 17.285 -17.548 1.00 89.56 88 THR A N 1
ATOM 666 C CA . THR A 1 88 ? 11.382 17.860 -18.619 1.00 89.56 88 THR A CA 1
ATOM 667 C C . THR A 1 88 ? 12.497 16.910 -19.099 1.00 89.56 88 THR A C 1
ATOM 669 O O . THR A 1 88 ? 12.575 16.692 -20.309 1.00 89.56 88 THR A O 1
ATOM 672 N N . PRO A 1 89 ? 13.329 16.288 -18.232 1.00 88.19 89 PRO A N 1
ATOM 673 C CA . PRO A 1 89 ? 14.404 15.400 -18.677 1.00 88.19 89 PRO A CA 1
ATOM 674 C C . PRO A 1 89 ? 13.928 14.147 -19.428 1.00 88.19 89 PRO A C 1
ATOM 676 O O . PRO A 1 89 ? 14.455 13.898 -20.513 1.00 88.19 89 PRO A O 1
ATOM 679 N N . PRO A 1 90 ? 12.940 13.364 -18.937 1.00 85.62 90 PRO A N 1
ATOM 680 C CA . PRO A 1 90 ? 12.483 12.186 -19.666 1.00 85.62 90 PRO A CA 1
ATOM 681 C C . PRO A 1 90 ? 11.791 12.563 -20.977 1.00 85.62 90 PRO A C 1
ATOM 683 O O . PRO A 1 90 ? 12.014 11.896 -21.982 1.00 85.62 90 PRO A O 1
ATOM 686 N N . ILE A 1 91 ? 11.013 13.652 -21.010 1.00 85.50 91 ILE A N 1
ATOM 687 C CA . ILE A 1 91 ? 10.401 14.134 -22.255 1.00 85.50 91 ILE A CA 1
ATOM 688 C C . ILE A 1 91 ? 11.490 14.502 -23.267 1.00 85.50 91 ILE A C 1
ATOM 690 O O . ILE A 1 91 ? 11.446 14.039 -24.405 1.00 85.50 91 ILE A O 1
ATOM 694 N N . PHE A 1 92 ? 12.494 15.280 -22.854 1.00 88.69 92 PHE A N 1
ATOM 695 C CA . PHE A 1 92 ? 13.611 15.646 -23.721 1.00 88.69 92 PHE A CA 1
ATOM 696 C C . PHE A 1 92 ? 14.351 14.411 -24.253 1.00 88.69 92 PHE A C 1
ATOM 698 O O . PHE A 1 92 ? 14.612 14.334 -25.450 1.00 88.69 92 PHE A O 1
ATOM 705 N N . ALA A 1 93 ? 14.636 13.425 -23.396 1.00 85.62 93 ALA A N 1
ATOM 706 C CA . ALA A 1 93 ? 15.291 12.180 -23.793 1.00 85.62 93 ALA A CA 1
ATOM 707 C C . ALA A 1 93 ? 14.461 11.379 -24.811 1.00 85.62 93 ALA A C 1
ATOM 709 O O . ALA A 1 93 ? 15.005 10.890 -25.798 1.00 85.62 93 ALA A O 1
ATOM 710 N N . VAL A 1 94 ? 13.142 11.286 -24.618 1.00 84.50 94 VAL A N 1
ATOM 711 C CA . VAL A 1 94 ? 12.239 10.613 -25.564 1.00 84.50 94 VAL A CA 1
ATOM 712 C C . VAL A 1 94 ? 12.251 11.316 -26.919 1.00 84.50 94 VAL A C 1
ATOM 714 O O . VAL A 1 94 ? 12.430 10.656 -27.941 1.00 84.50 94 VAL A O 1
ATOM 717 N N . PHE A 1 95 ? 12.114 12.644 -26.950 1.00 83.56 95 PHE A N 1
ATOM 718 C CA . PHE A 1 95 ? 12.179 13.399 -28.204 1.00 83.56 95 PHE A CA 1
ATOM 719 C C . PHE A 1 95 ? 13.540 13.269 -28.888 1.00 83.56 95 PHE A C 1
ATOM 721 O O . PHE A 1 95 ? 13.599 13.097 -30.103 1.00 83.56 95 PHE A O 1
ATOM 728 N N . TRP A 1 96 ? 14.623 13.289 -28.115 1.00 85.00 96 TRP A N 1
ATOM 729 C CA . TRP A 1 96 ? 15.969 13.074 -28.627 1.00 85.00 96 TRP A CA 1
ATOM 730 C C . TRP A 1 96 ? 16.104 11.709 -29.311 1.00 85.00 96 TRP A C 1
ATOM 732 O O . TRP A 1 96 ? 16.571 11.625 -30.446 1.00 85.00 96 TRP A O 1
ATOM 742 N N . ILE A 1 97 ? 15.662 10.637 -28.645 1.00 83.19 97 ILE A N 1
ATOM 743 C CA . ILE A 1 97 ? 15.681 9.273 -29.191 1.00 83.19 97 ILE A CA 1
ATOM 744 C C . ILE A 1 97 ? 14.812 9.182 -30.446 1.00 83.19 97 ILE A C 1
ATOM 746 O O . ILE A 1 97 ? 15.224 8.572 -31.428 1.00 83.19 97 ILE A O 1
ATOM 750 N N . LEU A 1 98 ? 13.633 9.805 -30.442 1.00 81.81 98 LEU A N 1
ATOM 751 C CA . LEU A 1 98 ? 12.746 9.825 -31.603 1.00 81.81 98 LEU A CA 1
ATOM 752 C C . LEU A 1 98 ? 13.389 10.497 -32.813 1.00 81.81 98 LEU A C 1
ATOM 754 O O . LEU A 1 98 ? 13.249 9.988 -33.922 1.00 81.81 98 LEU A O 1
ATOM 758 N N . VAL A 1 99 ? 14.109 11.604 -32.617 1.00 80.69 99 VAL A N 1
ATOM 759 C CA . VAL A 1 99 ? 14.821 12.266 -33.717 1.00 80.69 99 VAL A CA 1
ATOM 760 C C . VAL A 1 99 ? 15.994 11.417 -34.197 1.00 80.69 99 VAL A C 1
ATOM 762 O O . VAL A 1 99 ? 16.126 11.226 -35.401 1.00 80.69 99 VAL A O 1
ATOM 765 N N . LEU A 1 100 ? 16.776 10.819 -33.290 1.00 80.38 100 LEU A N 1
ATOM 766 C CA . LEU A 1 100 ? 17.840 9.884 -33.673 1.00 80.38 100 LEU A CA 1
ATOM 767 C C . LEU A 1 100 ? 17.303 8.708 -34.497 1.00 80.38 100 LEU A C 1
ATOM 769 O O . LEU A 1 100 ? 17.873 8.368 -35.530 1.00 80.38 100 LEU A O 1
ATOM 773 N N . LEU A 1 101 ? 16.197 8.099 -34.063 1.00 80.25 101 LEU A N 1
ATOM 774 C CA . LEU A 1 101 ? 15.521 7.040 -34.810 1.00 80.25 101 LEU A CA 1
ATOM 775 C C . LEU A 1 101 ? 14.997 7.557 -36.150 1.00 80.25 101 LEU A C 1
ATOM 777 O O . LEU A 1 101 ? 15.115 6.858 -37.149 1.00 80.25 101 LEU A O 1
ATOM 781 N N . GLY A 1 102 ? 14.458 8.775 -36.182 1.00 77.00 102 GLY A N 1
ATOM 782 C CA . GLY A 1 102 ? 13.994 9.445 -37.393 1.00 77.00 102 GLY A CA 1
ATOM 783 C C . GLY A 1 102 ? 15.102 9.647 -38.423 1.00 77.00 102 GLY A C 1
ATOM 784 O O . GLY A 1 102 ? 14.877 9.366 -39.596 1.00 77.00 102 GLY A O 1
ATOM 785 N N . ASP A 1 103 ? 16.300 10.048 -38.003 1.00 74.75 103 ASP A N 1
ATOM 786 C CA . ASP A 1 103 ? 17.460 10.208 -38.886 1.00 74.75 103 ASP A CA 1
ATOM 787 C C . ASP A 1 103 ? 17.979 8.851 -39.391 1.00 74.75 103 ASP A C 1
ATOM 789 O O . ASP A 1 103 ? 18.289 8.692 -40.576 1.00 74.75 103 ASP A O 1
ATOM 793 N N . LEU A 1 104 ? 18.012 7.842 -38.513 1.00 76.88 104 LEU A N 1
ATOM 794 C CA . LEU A 1 104 ? 18.438 6.474 -38.833 1.00 76.88 104 LEU A CA 1
ATOM 795 C C . LEU A 1 104 ? 17.479 5.819 -39.841 1.00 76.88 104 LEU A C 1
ATOM 797 O O . LEU A 1 104 ? 17.902 5.240 -40.842 1.00 76.88 104 LEU A O 1
ATOM 801 N N . ILE A 1 105 ? 16.176 5.989 -39.613 1.00 75.19 105 ILE A N 1
ATOM 802 C CA . ILE A 1 105 ? 15.106 5.575 -40.519 1.00 75.19 105 ILE A CA 1
ATOM 803 C C . ILE A 1 105 ? 15.174 6.400 -41.808 1.00 75.19 105 ILE A C 1
ATOM 805 O O . ILE A 1 105 ? 15.166 5.815 -42.881 1.00 75.19 105 ILE A O 1
ATOM 809 N N . GLY A 1 106 ? 15.328 7.724 -41.737 1.00 67.88 106 GLY A N 1
ATOM 810 C CA . GLY A 1 106 ? 15.456 8.642 -42.875 1.00 67.88 106 GLY A CA 1
ATOM 811 C C . GLY A 1 106 ? 16.584 8.264 -43.837 1.00 67.88 106 GLY A C 1
ATOM 812 O O . GLY A 1 106 ? 16.408 8.315 -45.057 1.00 67.88 106 GLY A O 1
ATOM 813 N N . GLY A 1 107 ? 17.710 7.793 -43.294 1.00 70.75 107 GLY A N 1
ATOM 814 C CA . GLY A 1 107 ? 18.814 7.216 -44.062 1.00 70.75 107 GLY A CA 1
ATOM 815 C C . GLY A 1 107 ? 18.432 5.940 -44.825 1.00 70.75 107 GLY A C 1
ATOM 816 O O . GLY A 1 107 ? 18.874 5.756 -45.958 1.00 70.75 107 GLY A O 1
ATOM 817 N N . MET A 1 108 ? 17.563 5.099 -44.254 1.00 67.75 108 MET A N 1
ATOM 818 C CA . MET A 1 108 ? 17.015 3.893 -44.903 1.00 67.75 108 MET A CA 1
ATOM 819 C C . MET A 1 108 ? 15.796 4.179 -45.809 1.00 67.75 108 MET A C 1
ATOM 821 O O . MET A 1 108 ? 15.458 3.386 -46.690 1.00 67.75 108 MET A O 1
ATOM 825 N N . VAL A 1 109 ? 15.130 5.321 -45.613 1.00 57.28 109 VAL A N 1
ATOM 826 C CA . VAL A 1 109 ? 13.783 5.642 -46.117 1.00 57.28 109 VAL A CA 1
ATOM 827 C C . VAL A 1 109 ? 13.746 6.363 -47.460 1.00 57.28 109 VAL A C 1
ATOM 829 O O . VAL A 1 109 ? 12.661 6.535 -48.010 1.00 57.28 109 VAL A O 1
ATOM 832 N N . LYS A 1 110 ? 14.884 6.666 -48.100 1.00 58.72 110 LYS A N 1
ATOM 833 C CA . LYS A 1 110 ? 14.873 7.131 -49.509 1.00 58.72 110 LYS A CA 1
ATOM 834 C C . LYS A 1 110 ? 14.117 6.182 -50.467 1.00 58.72 110 LYS A C 1
ATOM 836 O O . LYS A 1 110 ? 13.779 6.586 -51.574 1.00 58.72 110 LYS A O 1
ATOM 841 N N . SER A 1 111 ? 13.816 4.963 -50.020 1.00 62.03 111 SER A N 1
ATOM 842 C CA . SER A 1 111 ? 13.091 3.904 -50.728 1.00 62.03 111 SER A CA 1
ATOM 843 C C . SER A 1 111 ? 11.629 3.691 -50.281 1.00 62.03 111 SER A C 1
ATOM 845 O O . SER A 1 111 ? 10.951 2.860 -50.880 1.00 62.03 111 SER A O 1
ATOM 847 N N . ILE A 1 112 ? 11.128 4.370 -49.236 1.00 62.66 112 ILE A N 1
ATOM 848 C CA . ILE A 1 112 ? 9.818 4.061 -48.621 1.00 62.66 112 ILE A CA 1
ATOM 849 C C . ILE A 1 112 ? 8.776 5.160 -48.926 1.00 62.66 112 ILE A C 1
ATOM 851 O O . ILE A 1 112 ? 9.065 6.342 -48.734 1.00 62.66 112 ILE A O 1
ATOM 855 N N . PRO A 1 113 ? 7.549 4.805 -49.368 1.00 74.38 113 PRO A N 1
ATOM 856 C CA . PRO A 1 113 ? 6.499 5.772 -49.692 1.00 74.38 113 PRO A CA 1
ATOM 857 C C . PRO A 1 113 ? 6.099 6.689 -48.513 1.00 74.38 113 PRO A C 1
ATOM 859 O O . PRO A 1 113 ? 5.922 6.199 -47.394 1.00 74.38 113 PRO A O 1
ATOM 862 N N . PRO A 1 114 ? 5.834 7.993 -48.752 1.00 67.44 114 PRO A N 1
ATOM 863 C CA . PRO A 1 114 ? 5.475 8.965 -47.708 1.00 67.44 114 PRO A CA 1
ATOM 864 C C . PRO A 1 114 ? 4.232 8.592 -46.885 1.00 67.44 114 PRO A C 1
ATOM 866 O O . PRO A 1 114 ? 4.145 8.884 -45.694 1.00 67.44 114 PRO A O 1
ATOM 869 N N . SER A 1 115 ? 3.267 7.913 -47.505 1.00 71.00 115 SER A N 1
ATOM 870 C CA . SER A 1 115 ? 2.047 7.431 -46.853 1.00 71.00 115 SER A CA 1
ATOM 871 C C . SER A 1 115 ? 2.329 6.372 -45.782 1.00 71.00 115 SER A C 1
ATOM 873 O O . SER A 1 115 ? 1.643 6.344 -44.764 1.00 71.00 115 SER A O 1
ATOM 875 N N . PHE A 1 116 ? 3.369 5.553 -45.957 1.00 69.06 116 PHE A N 1
ATOM 876 C CA . PHE A 1 116 ? 3.761 4.538 -44.978 1.00 69.06 116 PHE A CA 1
ATOM 877 C C . PHE A 1 116 ? 4.434 5.163 -43.745 1.00 69.06 116 PHE A C 1
ATOM 879 O O . PHE A 1 116 ? 4.199 4.728 -42.618 1.00 69.06 116 PHE A O 1
ATOM 886 N N . LEU A 1 117 ? 5.200 6.243 -43.937 1.00 61.72 117 LEU A N 1
ATOM 887 C CA . LEU A 1 117 ? 5.838 6.985 -42.843 1.00 61.72 117 LEU A CA 1
ATOM 888 C C . LEU A 1 117 ? 4.823 7.645 -41.914 1.00 61.72 117 LEU A C 1
ATOM 890 O O . LEU A 1 117 ? 4.977 7.569 -40.700 1.00 61.72 117 LEU A O 1
ATOM 894 N N . ASN A 1 118 ? 3.763 8.241 -42.463 1.00 66.44 118 ASN A N 1
ATOM 895 C CA . ASN A 1 118 ? 2.727 8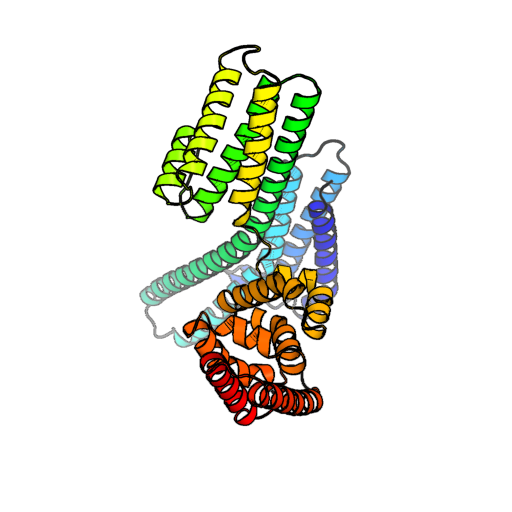.882 -41.650 1.00 66.44 118 ASN A CA 1
ATOM 896 C C . ASN A 1 118 ? 1.947 7.865 -40.801 1.00 66.44 118 ASN A C 1
ATOM 898 O O . ASN A 1 118 ? 1.637 8.141 -39.642 1.00 66.44 118 ASN A O 1
ATOM 902 N N . VAL A 1 119 ? 1.675 6.672 -41.343 1.00 70.94 119 VAL A N 1
ATOM 903 C CA . VAL A 1 119 ? 1.020 5.581 -40.600 1.00 70.94 119 VAL A CA 1
ATOM 904 C C . VAL A 1 119 ? 1.929 5.054 -39.489 1.00 70.94 119 VAL A C 1
ATOM 906 O O . VAL A 1 119 ? 1.481 4.901 -38.354 1.00 70.94 119 VAL A O 1
ATOM 909 N N . MET A 1 120 ? 3.217 4.846 -39.777 1.00 65.56 120 MET A N 1
ATOM 910 C CA . MET A 1 120 ? 4.199 4.406 -38.781 1.00 65.56 120 MET A CA 1
ATOM 911 C C . MET A 1 120 ? 4.427 5.445 -37.683 1.00 65.56 120 MET A C 1
ATOM 913 O O . MET A 1 120 ? 4.488 5.086 -36.509 1.00 65.56 120 MET A O 1
ATOM 917 N N . ALA A 1 121 ? 4.500 6.729 -38.037 1.00 65.81 121 ALA A N 1
ATOM 918 C CA . ALA A 1 121 ? 4.611 7.817 -37.073 1.00 65.81 121 ALA A CA 1
ATOM 919 C C . ALA A 1 121 ? 3.374 7.879 -36.165 1.00 65.81 121 ALA A C 1
ATOM 921 O O . ALA A 1 121 ? 3.519 7.965 -34.946 1.00 65.81 121 ALA A O 1
ATOM 922 N N . GLY A 1 122 ? 2.166 7.753 -36.726 1.00 68.31 122 GLY A N 1
ATOM 923 C CA . GLY A 1 122 ? 0.928 7.677 -35.946 1.00 68.31 122 GLY A CA 1
ATOM 924 C C . GLY A 1 122 ? 0.907 6.479 -34.990 1.00 68.31 122 GLY A C 1
ATOM 925 O O . GLY A 1 122 ? 0.602 6.639 -33.807 1.00 68.31 122 GLY A O 1
ATOM 926 N N . ALA A 1 123 ? 1.307 5.298 -35.470 1.00 70.25 123 ALA A N 1
ATOM 927 C CA . ALA A 1 123 ? 1.368 4.079 -34.667 1.00 70.25 123 ALA A CA 1
ATOM 928 C C . ALA A 1 123 ? 2.395 4.183 -33.525 1.00 70.25 123 ALA A C 1
ATOM 930 O O . ALA A 1 123 ? 2.068 3.899 -32.374 1.00 70.25 123 ALA A O 1
ATOM 931 N N . LEU A 1 124 ? 3.611 4.658 -33.816 1.00 67.00 124 LEU A N 1
ATOM 932 C CA . LEU A 1 124 ? 4.663 4.861 -32.816 1.00 67.00 124 LEU A CA 1
ATOM 933 C C . LEU A 1 124 ? 4.261 5.897 -31.768 1.00 67.00 124 LEU A C 1
ATOM 935 O O . LEU A 1 124 ? 4.452 5.660 -30.577 1.00 67.00 124 LEU A O 1
ATOM 939 N N . THR A 1 125 ? 3.657 7.010 -32.191 1.00 69.94 125 THR A N 1
ATOM 940 C CA . THR A 1 125 ? 3.181 8.048 -31.267 1.00 69.94 125 THR A CA 1
ATOM 941 C C . THR A 1 125 ? 2.083 7.498 -30.355 1.00 69.94 125 THR A C 1
ATOM 943 O O . THR A 1 125 ? 2.103 7.761 -29.155 1.00 69.94 125 THR A O 1
ATOM 946 N N . GLY A 1 126 ? 1.168 6.678 -30.885 1.00 73.81 126 GLY A N 1
ATOM 947 C CA . GLY A 1 126 ? 0.130 6.010 -30.096 1.00 73.81 126 GLY A CA 1
ATOM 948 C C . GLY A 1 126 ? 0.693 5.026 -29.065 1.00 73.81 126 GLY A C 1
ATOM 949 O O . GLY A 1 126 ? 0.284 5.053 -27.904 1.00 73.81 126 GLY A O 1
ATOM 950 N N . VAL A 1 127 ? 1.674 4.205 -29.454 1.00 72.62 127 VAL A N 1
ATOM 951 C CA . VAL A 1 127 ? 2.330 3.241 -28.551 1.00 72.62 127 VAL A CA 1
ATOM 952 C C . VAL A 1 127 ? 3.112 3.959 -27.448 1.00 72.62 127 VAL A C 1
ATOM 954 O O . VAL A 1 127 ? 2.965 3.619 -26.274 1.00 72.62 127 VAL A O 1
ATOM 957 N N . LEU A 1 128 ? 3.886 4.992 -27.791 1.00 70.19 128 LEU A N 1
ATOM 958 C CA . LEU A 1 128 ? 4.631 5.796 -26.816 1.00 70.19 128 LEU A CA 1
ATOM 959 C C . LEU A 1 128 ? 3.708 6.553 -25.862 1.00 70.19 128 LEU A C 1
ATOM 961 O O . LEU A 1 128 ? 3.954 6.550 -24.658 1.00 70.19 128 LEU A O 1
ATOM 965 N N . ALA A 1 129 ? 2.635 7.162 -26.371 1.00 69.94 129 ALA A N 1
ATOM 966 C CA . ALA A 1 129 ? 1.649 7.847 -25.542 1.00 69.94 129 ALA A CA 1
ATOM 967 C C . ALA A 1 129 ? 0.952 6.875 -24.578 1.00 69.94 129 ALA A C 1
ATOM 969 O O . ALA A 1 129 ? 0.778 7.198 -23.403 1.00 69.94 129 ALA A O 1
ATOM 970 N N . SER A 1 130 ? 0.612 5.669 -25.042 1.00 71.44 130 SER A N 1
ATOM 971 C CA . SER A 1 130 ? 0.027 4.617 -24.206 1.00 71.44 130 SER A CA 1
ATOM 972 C C . SER A 1 130 ? 1.000 4.139 -23.123 1.00 71.44 130 SER A C 1
ATOM 974 O O . SER A 1 130 ? 0.624 4.043 -21.953 1.00 71.44 130 SER A O 1
ATOM 976 N N . PHE A 1 131 ? 2.271 3.921 -23.474 1.00 75.00 131 PHE A N 1
ATOM 977 C CA . PHE A 1 131 ? 3.305 3.517 -22.523 1.00 75.00 131 PHE A CA 1
ATOM 978 C C . PHE A 1 131 ? 3.572 4.594 -21.462 1.00 75.00 131 PHE A C 1
ATOM 980 O O . PHE A 1 131 ? 3.542 4.297 -20.269 1.00 75.00 131 PHE A O 1
ATOM 987 N N . LEU A 1 132 ? 3.763 5.852 -21.877 1.00 68.94 132 LEU A N 1
ATOM 988 C CA . LEU A 1 132 ? 3.950 6.989 -20.970 1.00 68.94 132 LEU A CA 1
ATOM 989 C C . LEU A 1 132 ? 2.733 7.192 -20.067 1.00 68.94 132 LEU A C 1
ATOM 991 O O . LEU A 1 132 ? 2.893 7.389 -18.865 1.00 68.94 132 LEU A O 1
ATOM 995 N N . SER A 1 133 ? 1.522 7.100 -20.622 1.00 70.38 133 SER A N 1
ATOM 996 C CA . SER A 1 133 ? 0.287 7.203 -19.846 1.00 70.38 133 SER A CA 1
ATOM 997 C C . SER A 1 133 ? 0.200 6.097 -18.792 1.00 70.38 133 SER A C 1
ATOM 999 O O . SER A 1 133 ? -0.026 6.404 -17.624 1.00 70.38 133 SER A O 1
ATOM 1001 N N . SER A 1 134 ? 0.455 4.840 -19.166 1.00 67.94 134 SER A N 1
ATOM 1002 C CA . SER A 1 134 ? 0.455 3.677 -18.265 1.00 67.94 134 SER A CA 1
ATOM 1003 C C . SER A 1 134 ? 1.522 3.786 -17.173 1.00 67.94 134 SER A C 1
ATOM 1005 O O . SER A 1 134 ? 1.242 3.548 -16.000 1.00 67.94 134 SER A O 1
ATOM 1007 N N . PHE A 1 135 ? 2.743 4.192 -17.526 1.00 67.19 135 PHE A N 1
ATOM 1008 C CA . PHE A 1 135 ? 3.833 4.344 -16.567 1.00 67.19 135 PHE A CA 1
ATOM 1009 C C . PHE A 1 135 ? 3.551 5.469 -15.563 1.00 67.19 135 PHE A C 1
ATOM 1011 O O . PHE A 1 135 ? 3.691 5.274 -14.353 1.00 67.19 135 PHE A O 1
ATOM 1018 N N . LEU A 1 136 ? 3.084 6.626 -16.048 1.00 62.62 136 LEU A N 1
ATOM 1019 C CA . LEU A 1 136 ? 2.722 7.755 -15.195 1.00 62.62 136 LEU A CA 1
ATOM 1020 C C . LEU A 1 136 ? 1.522 7.421 -14.310 1.00 62.62 136 LEU A C 1
ATOM 1022 O O . LEU A 1 136 ? 1.595 7.640 -13.106 1.00 62.62 136 LEU A O 1
ATOM 1026 N N . THR A 1 137 ? 0.451 6.841 -14.859 1.00 62.75 137 THR A N 1
ATOM 1027 C CA . THR A 1 137 ? -0.718 6.445 -14.052 1.00 62.75 137 THR A CA 1
ATOM 1028 C C . THR A 1 137 ? -0.351 5.400 -13.010 1.00 62.75 137 THR A C 1
ATOM 1030 O O . THR A 1 137 ? -0.656 5.619 -11.846 1.00 62.75 137 THR A O 1
ATOM 1033 N N . LYS A 1 138 ? 0.389 4.336 -13.347 1.00 61.66 138 LYS A N 1
ATOM 1034 C CA . LYS A 1 138 ? 0.803 3.322 -12.359 1.00 61.66 138 LYS A CA 1
ATOM 1035 C C . LYS A 1 138 ? 1.716 3.886 -11.267 1.00 61.66 138 LYS A C 1
ATOM 1037 O O . LYS A 1 138 ? 1.528 3.577 -10.088 1.00 61.66 138 LYS A O 1
ATOM 1042 N N . SER A 1 139 ? 2.686 4.729 -11.628 1.00 50.94 139 SER A N 1
ATOM 1043 C CA . SER A 1 139 ? 3.617 5.315 -10.656 1.00 50.94 139 SER A CA 1
ATOM 1044 C C . SER A 1 139 ? 2.961 6.370 -9.761 1.00 50.94 139 SER A C 1
ATOM 1046 O O . SER A 1 139 ? 3.363 6.520 -8.607 1.00 50.94 139 SER A O 1
ATOM 1048 N N . ILE A 1 140 ? 1.991 7.124 -10.283 1.00 55.78 140 ILE A N 1
ATOM 1049 C CA . ILE A 1 140 ? 1.248 8.145 -9.537 1.00 55.78 140 ILE A CA 1
ATOM 1050 C C . ILE A 1 140 ? 0.200 7.447 -8.667 1.00 55.78 140 ILE A C 1
ATOM 1052 O O . ILE A 1 140 ? 0.215 7.600 -7.452 1.00 55.78 140 ILE A O 1
ATOM 1056 N N . GLN A 1 141 ? -0.648 6.603 -9.243 1.00 57.28 141 GLN A N 1
ATOM 1057 C CA . GLN A 1 141 ? -1.754 5.961 -8.537 1.00 57.28 141 GLN A CA 1
ATOM 1058 C C . GLN A 1 141 ? -1.281 5.124 -7.342 1.00 57.28 141 GLN A C 1
ATOM 1060 O O . GLN A 1 141 ? -1.869 5.234 -6.276 1.00 57.28 141 GLN A O 1
ATOM 1065 N N . SER A 1 142 ? -0.179 4.377 -7.462 1.00 56.31 142 SER A N 1
ATOM 1066 C CA . SER A 1 142 ? 0.352 3.572 -6.347 1.00 56.31 142 SER A CA 1
ATOM 1067 C C . SER A 1 142 ? 0.926 4.400 -5.188 1.00 56.31 142 SER A C 1
ATOM 1069 O O . SER A 1 142 ? 0.788 4.013 -4.027 1.00 56.31 142 SER A O 1
ATOM 1071 N N . LYS A 1 143 ? 1.561 5.546 -5.471 1.00 56.56 143 LYS A N 1
ATOM 1072 C CA . LYS A 1 143 ? 2.130 6.424 -4.433 1.00 56.56 143 LYS A CA 1
ATOM 1073 C C . LYS A 1 143 ? 1.092 7.367 -3.835 1.00 56.56 143 LYS A C 1
ATOM 1075 O O . LYS A 1 143 ? 1.110 7.593 -2.629 1.00 56.56 143 LYS A O 1
ATOM 1080 N N . PHE A 1 144 ? 0.185 7.894 -4.652 1.00 57.12 144 PHE A N 1
ATOM 1081 C CA . PHE A 1 144 ? -0.872 8.784 -4.186 1.00 57.12 144 PHE A CA 1
ATOM 1082 C C . PHE A 1 144 ? -1.990 8.021 -3.479 1.00 57.12 144 PHE A C 1
ATOM 1084 O O . PHE A 1 144 ? -2.441 8.519 -2.459 1.00 57.12 144 PHE A O 1
ATOM 1091 N N . SER A 1 145 ? -2.352 6.794 -3.885 1.00 60.66 145 SER A N 1
ATOM 1092 C CA . SER A 1 145 ? -3.400 6.045 -3.175 1.00 60.66 145 SER A CA 1
ATOM 1093 C C . SER A 1 145 ? -3.014 5.728 -1.732 1.00 60.66 145 SER A C 1
ATOM 1095 O O . SER A 1 145 ? -3.870 5.762 -0.860 1.00 60.66 145 SER A O 1
ATOM 1097 N N . LYS A 1 146 ? -1.736 5.432 -1.452 1.00 57.72 146 LYS A N 1
ATOM 1098 C CA . LYS A 1 146 ? -1.271 5.190 -0.075 1.00 57.72 146 LYS A CA 1
ATOM 1099 C C . LYS A 1 146 ? -1.357 6.458 0.780 1.00 57.72 146 LYS A C 1
ATOM 1101 O O . LYS A 1 146 ? -1.821 6.402 1.911 1.00 57.72 146 LYS A O 1
ATOM 1106 N N . VAL A 1 147 ? -0.943 7.601 0.233 1.00 64.56 147 VAL A N 1
ATOM 1107 C CA . VAL A 1 147 ? -0.982 8.895 0.939 1.00 64.56 147 VAL A CA 1
ATOM 1108 C C . VAL A 1 147 ? -2.416 9.403 1.112 1.00 64.56 147 VAL A C 1
ATOM 1110 O O . VAL A 1 147 ? -2.745 9.977 2.145 1.00 64.56 147 VAL A O 1
ATOM 1113 N N . GLU A 1 148 ? -3.270 9.194 0.114 1.00 66.06 148 GLU A N 1
ATOM 1114 C CA . GLU A 1 148 ? -4.679 9.582 0.137 1.00 66.06 148 GLU A CA 1
ATOM 1115 C C . GLU A 1 148 ? -5.463 8.748 1.151 1.00 66.06 148 GLU A C 1
ATOM 1117 O O . GLU A 1 148 ? -6.131 9.327 2.002 1.00 66.06 148 GLU A O 1
ATOM 1122 N N . LYS A 1 149 ? -5.244 7.427 1.185 1.00 66.12 149 LYS A N 1
ATOM 1123 C CA . LYS A 1 149 ? -5.801 6.543 2.220 1.00 66.12 149 LYS A CA 1
ATOM 1124 C C . LYS A 1 149 ? -5.342 6.904 3.630 1.00 66.12 149 LYS A C 1
ATOM 1126 O O . LYS A 1 149 ? -6.153 6.953 4.546 1.00 66.12 149 LYS A O 1
ATOM 1131 N N . GLU A 1 150 ? -4.058 7.206 3.821 1.00 66.69 150 GLU A N 1
ATOM 1132 C CA . GLU A 1 150 ? -3.554 7.627 5.136 1.00 66.69 150 GLU A CA 1
ATOM 1133 C C . GLU A 1 150 ? -4.195 8.951 5.581 1.00 66.69 150 GLU A C 1
ATOM 1135 O O . GLU A 1 150 ? -4.529 9.144 6.751 1.00 66.69 150 GLU A O 1
ATOM 1140 N N . LYS A 1 151 ? -4.430 9.863 4.636 1.00 72.50 151 LYS A N 1
ATOM 1141 C CA . LYS A 1 151 ? -5.126 11.119 4.904 1.00 72.50 151 LYS A CA 1
ATOM 1142 C C . LYS A 1 151 ? -6.603 10.896 5.244 1.00 72.50 151 LYS A C 1
ATOM 1144 O O . LYS A 1 151 ? -7.090 11.513 6.190 1.00 72.50 151 LYS A O 1
ATOM 1149 N N . GLU A 1 152 ? -7.302 10.027 4.519 1.00 72.31 152 GLU A N 1
ATOM 1150 C CA . GLU A 1 152 ? -8.678 9.615 4.836 1.00 72.31 152 GLU A CA 1
ATOM 1151 C C . GLU A 1 152 ? -8.758 8.992 6.233 1.00 72.31 152 GLU A C 1
ATOM 1153 O O . GLU A 1 152 ? -9.603 9.383 7.038 1.00 72.31 152 GLU A O 1
ATOM 1158 N N . ARG A 1 153 ? -7.791 8.142 6.591 1.00 72.75 153 ARG A N 1
ATOM 1159 C CA . ARG A 1 153 ? -7.686 7.546 7.926 1.00 72.75 153 ARG A CA 1
ATOM 1160 C C . ARG A 1 153 ? -7.516 8.591 9.025 1.00 72.75 153 ARG A C 1
ATOM 1162 O O . ARG A 1 153 ? -8.160 8.508 10.072 1.00 72.75 153 ARG A O 1
ATOM 1169 N N . GLN A 1 154 ? -6.668 9.595 8.812 1.00 76.06 154 GLN A N 1
ATOM 1170 C CA . GLN A 1 154 ? -6.510 10.691 9.770 1.00 76.06 154 GLN A CA 1
ATOM 1171 C C . GLN A 1 154 ? -7.805 11.495 9.939 1.00 76.06 154 GLN A C 1
ATOM 1173 O O . GLN A 1 154 ? -8.145 11.883 11.062 1.00 76.06 154 GLN A O 1
ATOM 1178 N N . VAL A 1 155 ? -8.552 11.710 8.852 1.00 79.12 155 VAL A N 1
ATOM 1179 C CA . VAL A 1 155 ? -9.876 12.341 8.905 1.00 79.12 155 VAL A CA 1
ATOM 1180 C C . VAL A 1 155 ? -10.837 11.482 9.730 1.00 79.12 155 VAL A C 1
ATOM 1182 O O . VAL A 1 155 ? -11.440 12.003 10.670 1.00 79.12 155 VAL A O 1
ATOM 1185 N N . ASP A 1 156 ? -10.907 10.178 9.481 1.00 82.25 156 ASP A N 1
ATOM 1186 C CA . ASP A 1 156 ? -11.778 9.248 10.205 1.00 82.25 156 ASP A CA 1
ATOM 1187 C C . ASP A 1 156 ? -11.441 9.159 11.705 1.00 82.25 156 ASP A C 1
ATOM 1189 O O . ASP A 1 156 ? -12.335 9.229 12.556 1.00 82.25 156 ASP A O 1
ATOM 1193 N N . LEU A 1 157 ? -10.154 9.126 12.067 1.00 80.50 157 LEU A N 1
ATOM 1194 C CA . LEU A 1 157 ? -9.702 9.189 13.463 1.00 80.50 157 LEU A CA 1
ATOM 1195 C C . LEU A 1 157 ? -10.079 10.513 14.138 1.00 80.50 157 LEU A C 1
ATOM 1197 O O . LEU A 1 157 ? -10.490 10.526 15.306 1.00 80.50 157 LEU A O 1
ATOM 1201 N N . SER A 1 158 ? -9.967 11.632 13.418 1.00 83.75 158 SER A N 1
ATOM 1202 C CA . SER A 1 158 ? -10.358 12.945 13.938 1.00 83.75 158 SER A CA 1
ATOM 1203 C C . SER A 1 158 ? -11.871 13.034 14.175 1.00 83.75 158 SER A C 1
ATOM 1205 O O . SER A 1 158 ? -12.302 13.522 15.222 1.00 83.75 158 SER A O 1
ATOM 1207 N N . LEU A 1 159 ? -12.681 12.478 13.267 1.00 85.56 159 LEU A N 1
ATOM 1208 C CA . LEU A 1 159 ? -14.136 12.397 13.397 1.00 85.56 159 LEU A CA 1
ATOM 1209 C C . LEU A 1 159 ? -14.542 11.495 14.566 1.00 85.56 159 LEU A C 1
ATOM 1211 O O . LEU A 1 159 ? -15.417 11.863 15.351 1.00 85.56 159 LEU A O 1
ATOM 1215 N N . MET A 1 160 ? -13.864 10.361 14.754 1.00 89.12 160 MET A N 1
ATOM 1216 C CA . MET A 1 160 ? -14.118 9.458 15.879 1.00 89.12 160 MET A CA 1
ATOM 1217 C C . MET A 1 160 ? -13.710 10.071 17.232 1.00 89.12 160 MET A C 1
ATOM 1219 O O . MET A 1 160 ? -14.384 9.879 18.256 1.00 89.12 160 MET A O 1
ATOM 1223 N N . THR A 1 161 ? -12.624 10.848 17.249 1.00 87.62 161 THR A N 1
ATOM 1224 C CA . THR A 1 161 ? -12.193 11.626 18.422 1.00 87.62 161 THR A CA 1
ATOM 1225 C C . THR A 1 161 ? -13.235 12.682 18.762 1.00 87.62 161 THR A C 1
ATOM 1227 O O . THR A 1 161 ? -13.724 12.722 19.892 1.00 87.62 161 THR A O 1
ATOM 1230 N N . ARG A 1 162 ? -13.680 13.444 17.758 1.00 88.31 162 ARG A N 1
ATOM 1231 C CA . ARG A 1 162 ? -14.744 14.438 17.897 1.00 88.31 162 ARG A CA 1
ATOM 1232 C C . ARG A 1 162 ? -16.053 13.819 18.386 1.00 88.31 162 ARG A C 1
ATOM 1234 O O . ARG A 1 162 ? -16.670 14.361 19.296 1.00 88.31 162 ARG A O 1
ATOM 1241 N N . ALA A 1 163 ? -16.461 12.664 17.859 1.00 91.62 163 ALA A N 1
ATOM 1242 C CA . ALA A 1 163 ? -17.635 11.936 18.345 1.00 91.62 163 ALA A CA 1
ATOM 1243 C C . ALA A 1 163 ? -17.521 11.619 19.848 1.00 91.62 163 ALA A C 1
ATOM 1245 O O . ALA A 1 163 ? -18.469 11.796 20.614 1.00 91.62 163 ALA A O 1
ATOM 1246 N N . SER A 1 164 ? -16.329 11.215 20.293 1.00 90.00 164 SER A N 1
ATOM 1247 C CA . SER A 1 164 ? -16.052 10.914 21.701 1.00 90.00 164 SER A CA 1
ATOM 1248 C C . SER A 1 164 ? -16.058 12.166 22.589 1.00 90.00 164 SER A C 1
ATOM 1250 O O . SER A 1 164 ? -16.492 12.099 23.739 1.00 90.00 164 SER A O 1
ATOM 1252 N N . GLU A 1 165 ? -15.586 13.304 22.080 1.00 92.12 165 GLU A N 1
ATOM 1253 C CA . GLU A 1 165 ? -15.641 14.601 22.767 1.00 92.12 165 GLU A CA 1
ATOM 1254 C C . GLU A 1 165 ? -17.080 15.104 22.903 1.00 92.12 165 GLU A C 1
ATOM 1256 O O . GLU A 1 165 ? -17.505 15.430 24.009 1.00 92.12 165 GLU A O 1
ATOM 1261 N N . LEU A 1 166 ? -17.860 15.067 21.818 1.00 92.81 166 LEU A N 1
ATOM 1262 C CA . LEU A 1 166 ? -19.278 15.439 21.814 1.00 92.81 166 LEU A CA 1
ATOM 1263 C C . LEU A 1 166 ? -20.07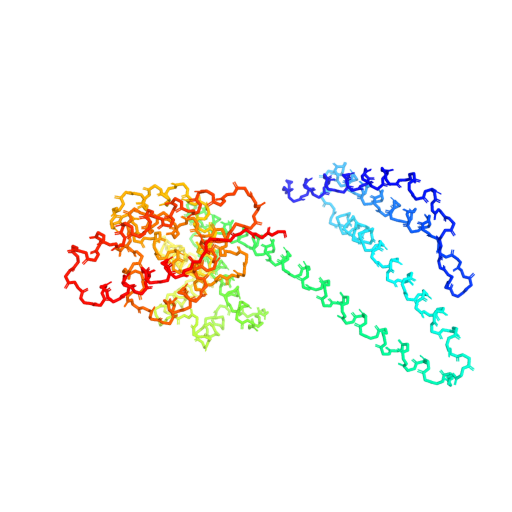4 14.621 22.839 1.00 92.81 166 LEU A C 1
ATOM 1265 O O . LEU A 1 166 ? -20.866 15.179 23.596 1.00 92.81 166 LEU A O 1
ATOM 1269 N N . TYR A 1 167 ? -19.800 13.316 22.926 1.00 95.12 167 TYR A N 1
ATOM 1270 C CA . TYR A 1 167 ? -20.385 12.447 23.945 1.00 95.12 167 TYR A CA 1
ATOM 1271 C C . TYR A 1 167 ? -20.034 12.895 25.373 1.00 95.12 167 TYR A C 1
ATOM 1273 O O . TYR A 1 167 ? -20.913 12.952 26.235 1.00 95.12 167 TYR A O 1
ATOM 1281 N N . LYS A 1 168 ? -18.765 13.236 25.641 1.00 94.12 168 LYS A N 1
ATOM 1282 C CA . LYS A 1 168 ? -18.324 13.729 26.961 1.00 94.12 168 LYS A CA 1
ATOM 1283 C C . LYS A 1 168 ? -18.966 15.070 27.320 1.00 94.12 168 LYS A C 1
ATOM 1285 O O . LYS A 1 168 ? -19.228 15.310 28.494 1.00 94.12 168 LYS A O 1
ATOM 1290 N N . SER A 1 169 ? -19.243 15.909 26.326 1.00 94.25 169 SER A N 1
ATOM 1291 C CA . SER A 1 169 ? -19.932 17.193 26.485 1.00 94.25 169 SER A CA 1
ATOM 1292 C C . SER A 1 169 ? -21.460 17.079 26.587 1.00 94.25 169 SER A C 1
ATOM 1294 O O . SER A 1 169 ? -22.127 18.105 26.663 1.00 94.25 169 SER A O 1
ATOM 1296 N N . GLY A 1 170 ? -22.027 15.867 26.575 1.00 92.50 170 GLY A N 1
ATOM 1297 C CA . GLY A 1 170 ? -23.475 15.644 26.671 1.00 92.50 170 GLY A CA 1
ATOM 1298 C C . GLY A 1 170 ? -24.246 15.818 25.357 1.00 92.50 170 GLY A C 1
ATOM 1299 O O . GLY A 1 170 ? -25.464 15.692 25.348 1.00 92.50 170 GLY A O 1
ATOM 1300 N N . MET A 1 171 ? -23.561 16.063 24.237 1.00 92.69 171 MET A N 1
ATOM 1301 C CA . MET A 1 171 ? -24.170 16.216 22.911 1.00 92.69 171 MET A CA 1
ATOM 1302 C C . MET A 1 171 ? -24.331 14.852 22.225 1.00 92.69 171 MET A C 1
ATOM 1304 O O . MET A 1 171 ? -23.605 14.508 21.286 1.00 92.69 171 MET A O 1
ATOM 1308 N N . TYR A 1 172 ? -25.267 14.045 22.724 1.00 94.50 172 TYR A N 1
ATOM 1309 C CA . TYR A 1 172 ? -25.431 12.645 22.320 1.00 94.50 172 TYR A CA 1
ATOM 1310 C C . TYR A 1 172 ? -25.865 12.476 20.858 1.00 94.50 172 TYR A C 1
ATOM 1312 O O . TYR A 1 172 ? -25.250 11.682 20.142 1.00 94.50 172 TYR A O 1
ATOM 1320 N N . ASP A 1 173 ? -26.826 13.269 20.382 1.00 92.69 173 ASP A N 1
ATOM 1321 C CA . ASP A 1 173 ? -27.296 13.230 18.988 1.00 92.69 173 ASP A CA 1
ATOM 1322 C C . ASP A 1 173 ? -26.154 13.500 17.990 1.00 92.69 173 ASP A C 1
ATOM 1324 O O . ASP A 1 173 ? -25.946 12.750 17.030 1.00 92.69 173 ASP A O 1
ATOM 1328 N N . LEU A 1 174 ? -25.352 14.537 18.262 1.00 92.19 174 LEU A N 1
ATOM 1329 C CA . LEU A 1 174 ? -24.203 14.915 17.435 1.00 92.19 174 LEU A CA 1
ATOM 1330 C C . LEU A 1 174 ? -23.089 13.863 17.489 1.00 92.19 174 LEU A C 1
ATOM 1332 O O . LEU A 1 174 ? -22.444 13.601 16.475 1.00 92.19 174 LEU A O 1
ATOM 1336 N N . SER A 1 175 ? -22.878 13.230 18.646 1.00 94.88 175 SER A N 1
ATOM 1337 C CA . SER A 1 175 ? -21.885 12.161 18.783 1.00 94.88 175 SER A CA 1
ATOM 1338 C C . SER A 1 175 ? -22.213 10.947 17.906 1.00 94.88 175 SER A C 1
ATOM 1340 O O . SER A 1 175 ? -21.324 10.403 17.250 1.00 94.88 175 SER A O 1
ATOM 1342 N N . VAL A 1 176 ? -23.497 10.575 17.821 1.00 94.69 176 VAL A N 1
ATOM 1343 C CA . VAL A 1 176 ? -23.985 9.504 16.941 1.00 94.69 176 VAL A CA 1
ATOM 1344 C C . VAL A 1 176 ? -23.821 9.889 15.474 1.00 94.69 176 VAL A C 1
ATOM 1346 O O . VAL A 1 176 ? -23.401 9.057 14.670 1.00 94.69 176 VAL A O 1
ATOM 1349 N N . LEU A 1 177 ? -24.092 11.150 15.120 1.00 93.19 177 LEU A N 1
ATOM 1350 C CA . LEU A 1 177 ? -23.909 11.628 13.751 1.00 93.19 177 LEU A CA 1
ATOM 1351 C C . LEU A 1 177 ? -22.455 11.531 13.301 1.00 93.19 177 LEU A C 1
ATOM 1353 O O . LEU A 1 177 ? -22.193 10.957 12.246 1.00 93.19 177 LEU A O 1
ATOM 1357 N N . GLU A 1 178 ? -21.510 12.033 14.094 1.00 91.62 178 GLU A N 1
ATOM 1358 C CA . GLU A 1 178 ? -20.092 11.955 13.731 1.00 91.62 178 GLU A CA 1
ATOM 1359 C C . GLU A 1 178 ? -19.593 10.502 13.685 1.00 91.62 178 GLU A C 1
ATOM 1361 O O . GLU A 1 178 ? -18.927 10.123 12.725 1.00 91.62 178 GLU A O 1
ATOM 1366 N N . ALA A 1 179 ? -19.993 9.650 14.636 1.00 92.56 179 ALA A N 1
ATOM 1367 C CA . ALA A 1 179 ? -19.635 8.228 14.618 1.00 92.56 179 ALA A CA 1
ATOM 1368 C C . ALA A 1 179 ? -20.201 7.479 13.393 1.00 92.56 179 ALA A C 1
ATOM 1370 O O . ALA A 1 179 ? -19.559 6.566 12.871 1.00 92.56 179 ALA A O 1
ATOM 1371 N N . SER A 1 180 ? -21.391 7.861 12.916 1.00 93.31 180 SER A N 1
ATOM 1372 C CA . SER A 1 180 ? -22.002 7.259 11.723 1.00 93.31 180 SER A CA 1
ATOM 1373 C C . SER A 1 180 ? -21.301 7.654 10.419 1.00 93.31 180 SER A C 1
ATOM 1375 O O . SER A 1 180 ? -21.178 6.818 9.526 1.00 93.31 180 SER A O 1
ATOM 1377 N N . LYS A 1 181 ? -20.765 8.882 10.326 1.00 92.25 181 LYS A N 1
ATOM 1378 C CA . LYS A 1 181 ? -19.993 9.328 9.152 1.00 92.25 181 LYS A CA 1
ATOM 1379 C C . LYS A 1 181 ? -18.722 8.510 8.964 1.00 92.25 181 LYS A C 1
ATOM 1381 O O . LYS A 1 181 ? -18.400 8.169 7.832 1.00 92.25 181 LYS A O 1
ATOM 1386 N N . VAL A 1 182 ? -18.042 8.169 10.060 1.00 91.31 182 VAL A N 1
ATOM 1387 C CA . VAL A 1 182 ? -16.842 7.322 10.005 1.00 91.31 182 VAL A CA 1
ATOM 1388 C C . VAL A 1 182 ? -17.187 5.952 9.425 1.00 91.31 182 VAL A C 1
ATOM 1390 O O . VAL A 1 182 ? -16.526 5.492 8.507 1.00 91.31 182 VAL A O 1
ATOM 1393 N N . ILE A 1 183 ? -18.287 5.337 9.868 1.00 92.94 183 ILE A N 1
ATOM 1394 C CA . ILE A 1 183 ? -18.739 4.049 9.321 1.00 92.94 183 ILE A CA 1
ATOM 1395 C C . ILE A 1 183 ? -19.096 4.144 7.834 1.00 92.94 183 ILE A C 1
ATOM 1397 O O . ILE A 1 183 ? -18.793 3.233 7.067 1.00 92.94 183 ILE A O 1
ATOM 1401 N N . GLU A 1 184 ? -19.732 5.235 7.405 1.00 91.44 184 GLU A N 1
ATOM 1402 C CA . GLU A 1 184 ? -20.014 5.466 5.984 1.00 91.44 184 GLU A CA 1
ATOM 1403 C C . GLU A 1 184 ? -18.735 5.590 5.153 1.00 91.44 184 GLU A C 1
ATOM 1405 O O . GLU A 1 184 ? -18.675 5.008 4.069 1.00 91.44 184 GLU A O 1
ATOM 1410 N N . SER A 1 185 ? -17.723 6.295 5.667 1.00 88.69 185 SER A N 1
ATOM 1411 C CA . SER A 1 185 ? -16.390 6.386 5.062 1.00 88.69 185 SER A CA 1
ATOM 1412 C C . SER A 1 185 ? -15.751 4.999 4.930 1.00 88.69 185 SER A C 1
ATOM 1414 O O . SER A 1 185 ? -15.408 4.575 3.827 1.00 88.69 185 SER A O 1
ATOM 1416 N N . THR A 1 186 ? -15.728 4.220 6.017 1.00 88.00 186 THR A N 1
ATOM 1417 C CA . THR A 1 186 ? -15.165 2.861 6.032 1.00 88.00 186 THR A CA 1
ATOM 1418 C C . THR A 1 186 ? -15.854 1.930 5.027 1.00 88.00 186 THR A C 1
ATOM 1420 O O . THR A 1 186 ? -15.186 1.218 4.279 1.00 88.00 186 THR A O 1
ATOM 1423 N N . LEU A 1 187 ? -17.190 1.945 4.951 1.00 89.88 187 LEU A N 1
ATOM 1424 C CA . LEU A 1 187 ? -17.933 1.118 3.990 1.00 89.88 187 LEU A CA 1
ATOM 1425 C C . LEU A 1 187 ? -17.667 1.523 2.535 1.00 89.88 187 LEU A C 1
ATOM 1427 O O . LEU A 1 187 ? -17.620 0.652 1.664 1.00 89.88 187 LEU A O 1
ATOM 1431 N N . ARG A 1 188 ? -17.494 2.823 2.259 1.00 89.00 188 ARG A N 1
ATOM 1432 C CA . ARG A 1 188 ? -17.098 3.300 0.926 1.00 89.00 188 ARG A CA 1
ATOM 1433 C C . ARG A 1 188 ? -15.713 2.779 0.562 1.00 89.00 188 ARG A C 1
ATOM 1435 O O . ARG A 1 188 ? -15.584 2.160 -0.490 1.00 89.00 188 ARG A O 1
ATOM 1442 N N . GLY A 1 189 ? -14.739 2.909 1.463 1.00 81.81 189 GLY A N 1
ATOM 1443 C CA . GLY A 1 189 ? -13.388 2.381 1.257 1.00 81.81 189 GLY A CA 1
ATOM 1444 C C . GLY A 1 189 ? -13.375 0.874 0.970 1.00 81.81 189 GLY A C 1
ATOM 1445 O O . GLY A 1 189 ? -12.734 0.428 0.018 1.00 81.81 189 GLY A O 1
ATOM 1446 N N . LEU A 1 190 ? -14.150 0.082 1.721 1.00 83.25 190 LEU A N 1
ATOM 1447 C CA . LEU A 1 190 ? -14.277 -1.366 1.492 1.00 83.25 190 LEU A CA 1
ATOM 1448 C C . LEU A 1 190 ? -14.849 -1.721 0.111 1.00 83.25 190 LEU A C 1
ATOM 1450 O O . LEU A 1 190 ? -14.408 -2.680 -0.526 1.00 83.25 190 LEU A O 1
ATOM 1454 N N . LEU A 1 191 ? -15.847 -0.973 -0.354 1.00 85.38 191 LEU A N 1
ATOM 1455 C CA . LEU A 1 191 ? -16.462 -1.184 -1.664 1.00 85.38 191 LEU A CA 1
ATOM 1456 C C . LEU A 1 191 ? -15.531 -0.752 -2.807 1.00 85.38 191 LEU A C 1
ATOM 1458 O O . LEU A 1 191 ? -15.414 -1.464 -3.808 1.00 85.38 191 LEU A O 1
ATOM 1462 N N . GLU A 1 192 ? -14.817 0.358 -2.636 1.00 83.31 192 GLU A N 1
ATOM 1463 C CA . GLU A 1 192 ? -13.829 0.842 -3.602 1.00 83.31 192 GLU A CA 1
ATOM 1464 C C . GLU A 1 192 ? -12.649 -0.124 -3.752 1.00 83.31 192 GLU A C 1
ATOM 1466 O O . GLU A 1 192 ? -12.200 -0.374 -4.872 1.00 83.31 192 GLU A O 1
ATOM 1471 N N . LEU A 1 193 ? -12.210 -0.763 -2.659 1.00 75.56 193 LEU A N 1
ATOM 1472 C CA . LEU A 1 193 ? -11.219 -1.848 -2.694 1.00 75.56 193 LEU A CA 1
ATOM 1473 C C . LEU A 1 193 ? -11.652 -3.032 -3.573 1.00 75.56 193 LEU A C 1
ATOM 1475 O O . LEU A 1 193 ? -10.807 -3.730 -4.131 1.00 75.56 193 LEU A O 1
ATOM 1479 N N . ARG A 1 194 ? -12.961 -3.254 -3.735 1.00 73.69 194 ARG A N 1
ATOM 1480 C CA . ARG A 1 194 ? -13.527 -4.271 -4.636 1.00 73.69 194 ARG A CA 1
ATOM 1481 C C . ARG A 1 194 ? -13.822 -3.747 -6.043 1.00 73.69 194 ARG A C 1
ATOM 1483 O O . ARG A 1 194 ? -14.426 -4.462 -6.838 1.00 73.69 194 ARG A O 1
ATOM 1490 N N . GLY A 1 195 ? -13.407 -2.523 -6.363 1.00 77.25 195 GLY A N 1
ATOM 1491 C CA . GLY A 1 195 ? -13.659 -1.892 -7.657 1.00 77.25 195 GLY A CA 1
ATOM 1492 C C . GLY A 1 195 ? -15.110 -1.447 -7.854 1.00 77.25 195 GLY A C 1
ATOM 1493 O O . GLY A 1 195 ? -15.517 -1.166 -8.981 1.00 77.25 195 GLY A O 1
ATOM 1494 N N . VAL A 1 196 ? -15.904 -1.376 -6.782 1.00 83.94 196 VAL A N 1
ATOM 1495 C CA . VAL A 1 196 ? -17.268 -0.845 -6.835 1.00 83.94 196 VAL A CA 1
ATOM 1496 C C . VAL A 1 196 ? -17.182 0.665 -6.644 1.00 83.94 196 VAL A C 1
ATOM 1498 O O . VAL A 1 196 ? -16.735 1.130 -5.604 1.00 83.94 196 VAL A O 1
ATOM 1501 N N . SER A 1 197 ? -17.592 1.445 -7.645 1.00 79.25 197 SER A N 1
ATOM 1502 C CA . SER A 1 197 ? -17.619 2.910 -7.541 1.00 79.25 197 SER A CA 1
ATOM 1503 C C . SER A 1 197 ? -18.819 3.372 -6.714 1.00 79.25 197 SER A C 1
ATOM 1505 O O . SER A 1 197 ? -19.950 2.937 -6.954 1.00 79.25 197 SER A O 1
ATOM 1507 N N . VAL A 1 198 ? -18.574 4.251 -5.736 1.00 81.25 198 VAL A N 1
ATOM 1508 C CA . VAL A 1 198 ? -19.554 4.595 -4.700 1.00 81.25 198 VAL A CA 1
ATOM 1509 C C . VAL A 1 198 ? -19.680 6.107 -4.489 1.00 81.25 198 VAL A C 1
ATOM 1511 O O . VAL A 1 198 ? -19.382 6.641 -3.425 1.00 81.25 198 VAL A O 1
ATOM 1514 N N . THR A 1 199 ? -20.156 6.837 -5.497 1.00 76.25 199 THR A N 1
ATOM 1515 C CA . THR A 1 199 ? -20.381 8.288 -5.375 1.00 76.25 199 THR A CA 1
ATOM 1516 C C . THR A 1 199 ? -21.807 8.608 -4.915 1.00 76.25 199 THR A C 1
ATOM 1518 O O . THR A 1 199 ? -22.773 8.159 -5.530 1.00 76.25 199 THR A O 1
ATOM 1521 N N . ASP A 1 200 ? -21.933 9.403 -3.847 1.00 74.06 200 ASP A N 1
ATOM 1522 C CA . ASP A 1 200 ? -23.183 10.013 -3.353 1.00 74.06 200 ASP A CA 1
ATOM 1523 C C . ASP A 1 200 ? -24.359 9.070 -3.071 1.00 74.06 200 ASP A C 1
ATOM 1525 O O . ASP A 1 200 ? -25.526 9.378 -3.322 1.00 74.06 200 ASP A O 1
ATOM 1529 N N . ILE A 1 201 ? -24.072 7.926 -2.453 1.00 84.81 201 ILE A N 1
ATOM 1530 C CA . ILE A 1 201 ? -25.116 7.053 -1.910 1.00 84.81 201 ILE A CA 1
ATOM 1531 C C . ILE A 1 201 ? -25.189 7.123 -0.382 1.00 84.81 201 ILE A C 1
ATOM 1533 O O . ILE A 1 201 ? -24.182 7.286 0.313 1.00 84.81 201 ILE A O 1
ATOM 1537 N N . GLY A 1 202 ? -26.413 7.010 0.141 1.00 86.75 202 GLY A N 1
ATOM 1538 C CA . GLY A 1 202 ? -26.684 7.000 1.578 1.00 86.75 202 GLY A CA 1
ATOM 1539 C C . GLY A 1 202 ? -26.365 5.659 2.246 1.00 86.75 202 GLY A C 1
ATOM 1540 O O . GLY A 1 202 ? -26.330 4.614 1.594 1.00 86.75 202 GLY A O 1
ATOM 1541 N N . MET A 1 203 ? -26.217 5.686 3.575 1.00 91.12 203 MET A N 1
ATOM 1542 C CA . MET A 1 203 ? -25.800 4.547 4.409 1.00 91.12 203 MET A CA 1
ATOM 1543 C C . MET A 1 203 ? -26.581 3.250 4.167 1.00 91.12 203 MET A C 1
ATOM 1545 O O . MET A 1 203 ? -25.988 2.181 4.140 1.00 91.12 203 MET A O 1
ATOM 1549 N N . GLY A 1 204 ? -27.900 3.316 3.949 1.00 90.56 204 GLY A N 1
ATOM 1550 C CA . GLY A 1 204 ? -28.696 2.111 3.671 1.00 90.56 204 GLY A CA 1
ATOM 1551 C C . GLY A 1 204 ? -28.221 1.370 2.419 1.00 90.56 204 GLY A C 1
ATOM 1552 O O . GLY A 1 204 ? -27.978 0.173 2.464 1.00 90.56 204 GLY A O 1
ATOM 1553 N N . ARG A 1 205 ? -27.986 2.110 1.331 1.00 91.00 205 ARG A N 1
ATOM 1554 C CA . ARG A 1 205 ? -27.529 1.535 0.063 1.00 91.00 205 ARG A CA 1
ATOM 1555 C C . ARG A 1 205 ? -26.064 1.097 0.119 1.00 91.00 205 ARG A C 1
ATOM 1557 O O . ARG A 1 205 ? -25.702 0.165 -0.588 1.00 91.00 205 ARG A O 1
ATOM 1564 N N . LEU A 1 206 ? -25.245 1.740 0.958 1.00 92.56 206 LEU A N 1
ATOM 1565 C CA . LEU A 1 206 ? -23.880 1.287 1.255 1.00 92.56 206 LEU A CA 1
ATOM 1566 C C . LEU A 1 206 ? -23.885 -0.099 1.901 1.00 92.56 206 LEU A C 1
ATOM 1568 O O . LEU A 1 206 ? -23.148 -0.972 1.455 1.00 92.56 206 LEU A O 1
ATOM 1572 N N . ILE A 1 207 ? -24.751 -0.311 2.896 1.00 94.00 207 ILE A N 1
ATOM 1573 C CA . ILE A 1 207 ? -24.900 -1.607 3.570 1.00 94.00 207 ILE A CA 1
ATOM 1574 C C . ILE A 1 207 ? -25.367 -2.670 2.568 1.00 94.00 207 ILE A C 1
ATOM 1576 O O . ILE A 1 207 ? -24.727 -3.710 2.458 1.00 94.00 207 ILE A O 1
ATOM 1580 N N . ASP A 1 208 ? -26.405 -2.380 1.775 1.00 92.31 208 ASP A N 1
ATOM 1581 C CA . ASP A 1 208 ? -26.935 -3.325 0.781 1.00 92.31 208 ASP A CA 1
ATOM 1582 C C . ASP A 1 208 ? -25.889 -3.716 -0.276 1.00 92.31 208 ASP A C 1
ATOM 1584 O O . ASP A 1 208 ? -25.840 -4.857 -0.732 1.00 92.31 208 ASP A O 1
ATOM 1588 N N . LEU A 1 209 ? -25.060 -2.762 -0.714 1.00 90.81 209 LEU A N 1
ATOM 1589 C CA . LEU A 1 209 ? -23.987 -3.036 -1.668 1.00 90.81 209 LEU A CA 1
ATOM 1590 C C . LEU A 1 209 ? -22.860 -3.843 -1.030 1.00 90.81 209 LEU A C 1
ATOM 1592 O O . LEU A 1 209 ? -22.350 -4.759 -1.673 1.00 90.81 209 LEU A O 1
ATOM 1596 N N . ALA A 1 210 ? -22.474 -3.529 0.204 1.00 88.75 210 ALA A N 1
ATOM 1597 C CA . ALA A 1 210 ? -21.434 -4.264 0.912 1.00 88.75 210 ALA A CA 1
ATOM 1598 C C . ALA A 1 210 ? -21.863 -5.718 1.184 1.00 88.75 210 ALA A C 1
ATOM 1600 O O . ALA A 1 210 ? -21.078 -6.639 0.961 1.00 88.75 210 ALA A O 1
ATOM 1601 N N . ASP A 1 211 ? -23.129 -5.934 1.543 1.00 90.88 211 ASP A N 1
ATOM 1602 C CA . ASP A 1 211 ? -23.724 -7.262 1.710 1.00 90.88 211 ASP A CA 1
ATOM 1603 C C . ASP A 1 211 ? -23.774 -8.046 0.386 1.00 90.88 211 ASP A C 1
ATOM 1605 O O . ASP A 1 211 ? -23.256 -9.159 0.286 1.00 90.88 211 ASP A O 1
ATOM 1609 N N . LYS A 1 212 ? -24.265 -7.427 -0.700 1.00 89.81 212 LYS A N 1
ATOM 1610 C CA . LYS A 1 212 ? -24.278 -8.047 -2.042 1.00 89.81 212 LYS A CA 1
ATOM 1611 C C . LYS A 1 212 ? -22.894 -8.463 -2.538 1.00 89.81 212 LYS A C 1
ATOM 1613 O O . LYS A 1 212 ? -22.778 -9.452 -3.258 1.00 89.81 212 LYS A O 1
ATOM 1618 N N . ASN A 1 213 ? -21.856 -7.720 -2.159 1.00 84.19 213 ASN A N 1
ATOM 1619 C CA . ASN A 1 213 ? -20.465 -8.030 -2.487 1.00 84.19 213 ASN A CA 1
ATOM 1620 C C . ASN A 1 213 ? -19.795 -8.970 -1.465 1.00 84.19 213 ASN A C 1
ATOM 1622 O O . ASN A 1 213 ? -18.584 -9.173 -1.536 1.00 84.19 213 ASN A O 1
ATOM 1626 N N . ARG A 1 214 ? -20.568 -9.569 -0.545 1.00 84.50 214 ARG A N 1
ATOM 1627 C CA . ARG A 1 214 ? -20.109 -10.515 0.487 1.00 84.50 214 ARG A CA 1
ATOM 1628 C C . ARG A 1 214 ? -19.004 -9.943 1.384 1.00 84.50 214 ARG A C 1
ATOM 1630 O O . ARG A 1 214 ? -18.099 -10.666 1.792 1.00 84.50 214 ARG A O 1
ATOM 1637 N N . LEU A 1 215 ? -19.063 -8.641 1.667 1.00 83.06 215 LEU A N 1
ATOM 1638 C CA . LEU A 1 215 ? -18.116 -7.949 2.552 1.00 83.06 215 LEU A CA 1
ATOM 1639 C C . LEU A 1 215 ? -18.562 -7.950 4.015 1.00 83.06 215 LEU A C 1
ATOM 1641 O O . LEU A 1 215 ? -17.764 -7.652 4.898 1.00 83.06 215 LEU A O 1
ATOM 1645 N N . LEU A 1 216 ? -19.830 -8.270 4.268 1.00 88.06 216 LEU A N 1
ATOM 1646 C CA . LEU A 1 216 ? -20.458 -8.218 5.580 1.00 88.06 216 LEU A CA 1
ATOM 1647 C C . LEU A 1 216 ? -21.021 -9.590 5.948 1.00 88.06 216 LEU A C 1
ATOM 1649 O O . LEU A 1 216 ? -21.497 -10.328 5.090 1.00 88.06 216 LEU A O 1
ATOM 1653 N N . THR A 1 217 ? -20.988 -9.920 7.237 1.00 87.62 217 THR A N 1
ATOM 1654 C CA . THR A 1 217 ? -21.781 -11.030 7.785 1.00 87.62 217 THR A CA 1
ATOM 1655 C C . THR A 1 217 ? -23.190 -10.551 8.140 1.00 87.62 217 THR A C 1
ATOM 1657 O O . THR A 1 217 ? -23.408 -9.355 8.332 1.00 87.62 217 THR A O 1
ATOM 1660 N N . GLU A 1 218 ? -24.149 -11.465 8.320 1.00 85.50 218 GLU A N 1
ATOM 1661 C CA . GLU A 1 218 ? -25.510 -11.100 8.763 1.00 85.50 218 GLU A CA 1
ATOM 1662 C C . GLU A 1 218 ? -25.508 -10.309 10.085 1.00 85.50 218 GLU A C 1
ATOM 1664 O O . GLU A 1 218 ? -26.303 -9.385 10.280 1.00 85.50 218 GLU A O 1
ATOM 1669 N N . VAL A 1 219 ? -24.564 -10.628 10.978 1.00 88.38 219 VAL A N 1
ATOM 1670 C CA . VAL A 1 219 ? -24.359 -9.900 12.236 1.00 88.38 219 VAL A CA 1
ATOM 1671 C C . VAL A 1 219 ? -23.936 -8.457 11.955 1.00 88.38 219 VAL A C 1
ATOM 1673 O O . VAL A 1 219 ? -24.505 -7.532 12.533 1.00 88.38 219 VAL A O 1
ATOM 1676 N N . ASP A 1 220 ? -23.000 -8.246 11.027 1.00 89.12 220 ASP A N 1
ATOM 1677 C CA . ASP A 1 220 ? -22.518 -6.908 10.659 1.00 89.12 220 ASP A CA 1
ATOM 1678 C C . ASP A 1 220 ? -23.627 -6.056 10.051 1.00 89.12 220 ASP A C 1
ATOM 1680 O O . ASP A 1 220 ? -23.781 -4.891 10.416 1.00 89.12 220 ASP A O 1
ATOM 1684 N N . VAL A 1 221 ? -24.444 -6.645 9.173 1.00 90.81 221 VAL A N 1
ATOM 1685 C CA . VAL A 1 221 ? -25.603 -5.972 8.568 1.00 90.81 221 VAL A CA 1
ATOM 1686 C C . VAL A 1 221 ? -26.587 -5.512 9.647 1.00 90.81 221 VAL A C 1
ATOM 1688 O O . VAL A 1 221 ? -27.045 -4.365 9.627 1.00 90.81 221 VAL A O 1
ATOM 1691 N N . SER A 1 222 ? -26.874 -6.367 10.633 1.00 93.56 222 SER A N 1
ATOM 1692 C CA . SER A 1 222 ? -27.747 -6.018 11.759 1.00 93.56 222 SER A CA 1
ATOM 1693 C C . SER A 1 222 ? -27.185 -4.855 12.588 1.00 93.56 222 SER A C 1
ATOM 1695 O O . SER A 1 222 ? -27.910 -3.899 12.881 1.00 93.56 222 SER A O 1
ATOM 1697 N N . LEU A 1 223 ? -25.893 -4.896 12.931 1.00 93.38 223 LEU A N 1
ATOM 1698 C CA . LEU A 1 223 ? -25.230 -3.835 13.697 1.00 93.38 223 LEU A CA 1
ATOM 1699 C C . LEU A 1 223 ? -25.190 -2.509 12.921 1.00 93.38 223 LEU A C 1
ATOM 1701 O O . LEU A 1 223 ? -25.490 -1.448 13.470 1.00 93.38 223 LEU A O 1
ATOM 1705 N N . LEU A 1 224 ? -24.905 -2.551 11.620 1.00 94.75 224 LEU A N 1
ATOM 1706 C CA . LEU A 1 224 ? -24.904 -1.370 10.757 1.00 94.75 224 LEU A CA 1
ATOM 1707 C C . LEU A 1 224 ? -26.301 -0.755 10.612 1.00 94.75 224 LEU A C 1
ATOM 1709 O O . LEU A 1 224 ? -26.450 0.471 10.598 1.00 94.75 224 LEU A O 1
ATOM 1713 N N . HIS A 1 225 ? -27.350 -1.578 10.552 1.00 94.88 225 HIS A N 1
ATOM 1714 C CA . HIS A 1 225 ? -28.725 -1.088 10.582 1.00 94.88 225 HIS A CA 1
ATOM 1715 C C . HIS A 1 225 ? -29.109 -0.454 11.920 1.00 94.88 225 HIS A C 1
ATOM 1717 O O . HIS A 1 225 ? -29.914 0.481 11.923 1.00 94.88 225 HIS A O 1
ATOM 1723 N N . GLU A 1 226 ? -28.543 -0.913 13.034 1.00 94.44 226 GLU A N 1
ATOM 1724 C CA . GLU A 1 226 ? -28.717 -0.273 14.336 1.00 94.44 226 GLU A CA 1
ATOM 1725 C C . GLU A 1 226 ? -28.132 1.147 14.338 1.00 94.44 226 GLU A C 1
ATOM 1727 O O . GLU A 1 226 ? -28.838 2.106 14.663 1.00 94.44 226 GLU A O 1
ATOM 1732 N N . ILE A 1 227 ? -26.889 1.298 13.867 1.00 94.56 227 ILE A N 1
ATOM 1733 C CA . ILE A 1 227 ? -26.224 2.603 13.723 1.00 94.56 227 ILE A CA 1
ATOM 1734 C C . ILE A 1 227 ? -27.026 3.513 12.788 1.00 94.56 227 ILE A C 1
ATOM 1736 O O . ILE A 1 227 ? -27.291 4.668 13.124 1.00 94.56 227 ILE A O 1
ATOM 1740 N N . ARG A 1 228 ? -27.495 2.987 11.650 1.00 95.31 228 ARG A N 1
ATOM 1741 C CA . ARG A 1 228 ? -28.336 3.729 10.699 1.00 95.31 228 ARG A CA 1
ATOM 1742 C C . ARG A 1 228 ? -29.627 4.240 11.341 1.00 95.31 228 ARG A C 1
ATOM 1744 O O . ARG A 1 228 ? -30.020 5.379 11.099 1.00 95.31 228 ARG A O 1
ATOM 1751 N N . LYS A 1 229 ? -30.309 3.410 12.137 1.00 94.12 229 LYS A N 1
ATOM 1752 C CA . LYS A 1 229 ? -31.540 3.811 12.837 1.00 94.12 229 LYS A CA 1
ATOM 1753 C C . LYS A 1 229 ? -31.253 4.924 13.843 1.00 94.12 229 LYS A C 1
ATOM 1755 O O . LYS A 1 229 ? -31.964 5.924 13.828 1.00 94.12 229 LYS A O 1
ATOM 1760 N N . ALA A 1 230 ? -30.201 4.784 14.650 1.00 92.44 230 ALA A N 1
ATOM 1761 C CA . ALA A 1 230 ? -29.804 5.807 15.615 1.00 92.44 230 ALA A CA 1
ATOM 1762 C C . ALA A 1 230 ? -29.423 7.132 14.932 1.00 92.44 230 ALA A C 1
ATOM 1764 O O . ALA A 1 230 ? -29.863 8.189 15.374 1.00 92.44 230 ALA A O 1
ATOM 1765 N N . ARG A 1 231 ? -28.695 7.077 13.807 1.00 92.88 231 ARG A N 1
ATOM 1766 C CA . ARG A 1 231 ? -28.389 8.247 12.968 1.00 92.88 231 ARG A CA 1
ATOM 1767 C C . ARG A 1 231 ? -29.659 8.927 12.455 1.00 92.88 231 ARG A C 1
ATOM 1769 O O . ARG A 1 231 ? -29.788 10.140 12.531 1.00 92.88 231 ARG A O 1
ATOM 1776 N N . ASN A 1 232 ? -30.599 8.165 11.902 1.00 92.19 232 ASN A N 1
ATOM 1777 C CA . ASN A 1 232 ? -31.829 8.750 11.367 1.00 92.19 232 ASN A CA 1
ATOM 1778 C C . ASN A 1 232 ? -32.648 9.432 12.471 1.00 92.19 232 ASN A C 1
ATOM 1780 O O . ASN A 1 232 ? -33.198 10.508 12.251 1.00 92.19 232 ASN A O 1
ATOM 1784 N N . VAL A 1 233 ? -32.695 8.828 13.660 1.00 91.38 233 VAL A N 1
ATOM 1785 C CA . VAL A 1 233 ? -33.352 9.420 14.829 1.00 91.38 233 VAL A CA 1
ATOM 1786 C C . VAL A 1 233 ? -32.664 10.723 15.243 1.00 91.38 233 VAL A C 1
ATOM 1788 O O . VAL A 1 233 ? -33.357 11.719 15.418 1.00 91.38 233 VAL A O 1
ATOM 1791 N N . SER A 1 234 ? -31.329 10.765 15.306 1.00 88.06 234 SER A N 1
ATOM 1792 C CA . SER A 1 234 ? -30.596 11.980 15.694 1.00 88.06 234 SER A CA 1
ATOM 1793 C C . SER A 1 234 ? -30.676 13.124 14.676 1.00 88.06 234 SER A C 1
ATOM 1795 O O . SER A 1 234 ? -30.486 14.280 15.040 1.00 88.06 234 SER A O 1
ATOM 1797 N N . VAL A 1 235 ? -30.969 12.837 13.401 1.00 85.69 235 VAL A N 1
ATOM 1798 C CA . VAL A 1 235 ? -31.216 13.873 12.377 1.00 85.69 235 VAL A CA 1
ATOM 1799 C C . VAL A 1 235 ? -32.625 14.457 12.480 1.00 85.69 235 VAL A C 1
ATOM 1801 O O . VAL A 1 235 ? -32.822 15.641 12.213 1.00 85.69 235 VAL A O 1
ATOM 1804 N N . HIS A 1 236 ? -33.619 13.633 12.813 1.00 81.94 236 HIS A N 1
ATOM 1805 C CA . HIS A 1 236 ? -35.034 13.999 12.694 1.00 81.94 23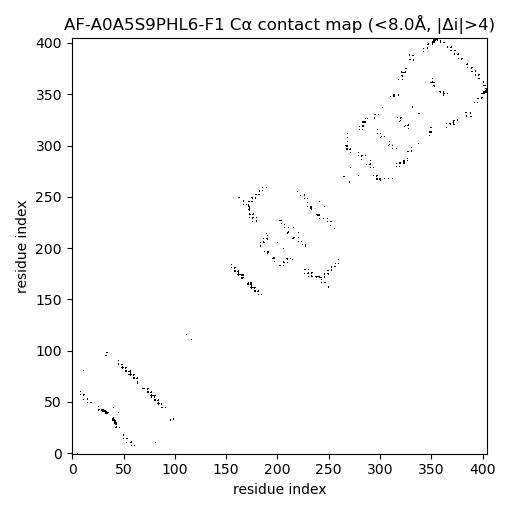6 HIS A CA 1
ATOM 1806 C C . HIS A 1 236 ? -35.724 14.296 14.029 1.00 81.94 236 HIS A C 1
ATOM 1808 O O . HIS A 1 236 ? -36.880 14.717 14.034 1.00 81.94 236 HIS A O 1
ATOM 1814 N N . SER A 1 237 ? -35.067 14.068 15.164 1.00 80.94 237 SER A N 1
ATOM 1815 C CA . SER A 1 237 ? -35.645 14.278 16.492 1.00 80.94 237 SER A CA 1
ATOM 1816 C C . SER A 1 237 ? -34.603 14.861 17.442 1.00 80.94 237 SER A C 1
ATOM 1818 O O . SER A 1 237 ? -33.499 14.339 17.549 1.00 80.94 237 SER A O 1
ATOM 1820 N N . VAL A 1 238 ? -34.962 15.955 18.115 1.00 72.69 238 VAL A N 1
ATOM 1821 C CA . VAL A 1 238 ? -34.099 16.651 19.082 1.00 72.69 238 VAL A CA 1
ATOM 1822 C C . VAL A 1 238 ? -34.116 15.894 20.413 1.00 72.69 238 VAL A C 1
ATOM 1824 O O . VAL A 1 238 ? -35.197 15.533 20.878 1.00 72.69 238 VAL A O 1
ATOM 1827 N N . ASP A 1 239 ? -32.942 15.654 21.005 1.00 70.50 239 ASP A N 1
ATOM 1828 C CA . ASP A 1 239 ? -32.736 14.970 22.294 1.00 70.50 239 ASP A CA 1
ATOM 1829 C C . ASP A 1 239 ? -33.295 13.536 22.353 1.00 70.50 239 ASP A C 1
ATOM 1831 O O . ASP A 1 239 ? -33.582 12.988 23.422 1.00 70.50 239 ASP A O 1
ATOM 1835 N N . ALA A 1 240 ? -33.449 12.891 21.196 1.00 80.75 240 ALA A N 1
ATOM 1836 C CA . ALA A 1 240 ? -33.988 11.538 21.117 1.00 80.75 240 ALA A CA 1
ATOM 1837 C C . ALA A 1 240 ? -32.950 10.461 21.479 1.00 80.75 240 ALA A C 1
ATOM 1839 O O . ALA A 1 240 ? -33.323 9.342 21.850 1.00 80.75 240 ALA A O 1
ATOM 1840 N N . ILE A 1 241 ? -31.652 10.770 21.389 1.00 90.81 241 ILE A N 1
ATOM 1841 C CA . ILE A 1 241 ? -30.582 9.840 21.747 1.00 90.81 241 ILE A CA 1
ATOM 1842 C C . ILE A 1 241 ? -30.178 10.017 23.210 1.00 90.81 241 ILE A C 1
ATOM 1844 O O . ILE A 1 241 ? -29.617 11.026 23.629 1.00 90.81 241 ILE A O 1
ATOM 1848 N N . THR A 1 242 ? -30.374 8.958 23.990 1.00 92.88 242 THR A N 1
ATOM 1849 C CA . THR A 1 242 ? -29.893 8.893 25.371 1.00 92.88 242 THR A CA 1
ATOM 1850 C C . THR A 1 242 ? -28.391 8.603 25.436 1.00 92.88 242 THR A C 1
ATOM 1852 O O . THR A 1 242 ? -27.793 8.035 24.517 1.00 92.88 242 THR A O 1
ATOM 1855 N N . GLN A 1 243 ? -27.776 8.908 26.582 1.00 93.31 243 GLN A N 1
ATOM 1856 C CA . GLN A 1 243 ? -26.367 8.603 26.847 1.00 93.31 243 GLN A CA 1
ATOM 1857 C C . GLN A 1 243 ? -26.018 7.123 26.604 1.00 93.31 243 GLN A C 1
ATOM 1859 O O . GLN A 1 243 ? -24.955 6.811 26.065 1.00 93.31 243 GLN A O 1
ATOM 1864 N N . SER A 1 244 ? -26.899 6.194 26.989 1.00 93.88 244 SER A N 1
ATOM 1865 C CA . SER A 1 244 ? -26.661 4.758 26.813 1.00 93.88 244 SER A CA 1
ATOM 1866 C C . SER A 1 244 ? -26.651 4.356 25.338 1.00 93.88 244 SER A C 1
ATOM 1868 O O . SER A 1 244 ? -25.782 3.581 24.931 1.00 93.88 244 SER A O 1
ATOM 1870 N N . ILE A 1 245 ? -27.555 4.924 24.533 1.00 92.69 245 ILE A N 1
ATOM 1871 C CA . ILE A 1 245 ? -27.617 4.692 23.086 1.00 92.69 245 ILE A CA 1
ATOM 1872 C C . ILE A 1 245 ? -26.369 5.268 22.417 1.00 92.69 245 ILE A C 1
ATOM 1874 O O . ILE A 1 245 ? -25.681 4.542 21.706 1.00 92.69 245 ILE A O 1
ATOM 1878 N N . ALA A 1 246 ? -26.008 6.523 22.698 1.00 93.38 246 ALA A N 1
ATOM 1879 C CA . ALA A 1 246 ? -24.813 7.137 22.118 1.00 93.38 246 ALA A CA 1
ATOM 1880 C C . ALA A 1 246 ? -23.532 6.353 22.443 1.00 93.38 246 ALA A C 1
ATOM 1882 O O . ALA A 1 246 ? -22.722 6.087 21.555 1.00 93.38 246 ALA A O 1
ATOM 1883 N N . LYS A 1 247 ? -23.375 5.904 23.696 1.00 94.00 247 LYS A N 1
ATOM 1884 C CA . LYS A 1 247 ? -22.236 5.070 24.106 1.00 94.00 247 LYS A CA 1
ATOM 1885 C C . LYS A 1 247 ? -22.203 3.739 23.355 1.00 94.00 247 LYS A C 1
ATOM 1887 O O . LYS A 1 247 ? -21.130 3.303 22.941 1.00 94.00 247 LYS A O 1
ATOM 1892 N N . ARG A 1 248 ? -23.363 3.099 23.175 1.00 95.00 248 ARG A N 1
ATOM 1893 C CA . ARG A 1 248 ? -23.489 1.853 22.409 1.00 95.00 248 ARG A CA 1
ATOM 1894 C C . ARG A 1 248 ? -23.087 2.064 20.953 1.00 95.00 248 ARG A C 1
ATOM 1896 O O . ARG A 1 248 ? -22.245 1.318 20.472 1.00 95.00 248 ARG A O 1
ATOM 1903 N N . ILE A 1 249 ? -23.599 3.103 20.295 1.00 94.88 249 ILE A N 1
ATOM 1904 C CA . ILE A 1 249 ? -23.257 3.402 18.900 1.00 94.88 249 ILE A CA 1
ATOM 1905 C C . ILE A 1 249 ? -21.768 3.709 18.737 1.00 94.88 249 ILE A C 1
ATOM 1907 O O . ILE A 1 249 ? -21.139 3.149 17.852 1.00 94.88 249 ILE A O 1
ATOM 1911 N N . ILE A 1 250 ? -21.170 4.519 19.614 1.00 91.31 250 ILE A N 1
ATOM 1912 C CA . ILE A 1 250 ? -19.725 4.804 19.581 1.00 91.31 250 ILE A CA 1
ATOM 1913 C C . ILE A 1 250 ? -18.893 3.522 19.706 1.00 91.31 250 ILE A C 1
ATOM 1915 O O . ILE A 1 250 ? -17.900 3.359 18.997 1.00 91.31 250 ILE A O 1
ATOM 1919 N N . ASN A 1 251 ? -19.282 2.614 20.603 1.00 91.75 251 ASN A N 1
ATOM 1920 C CA . ASN A 1 251 ? -18.576 1.350 20.793 1.00 91.75 251 ASN A CA 1
ATOM 1921 C C . ASN A 1 251 ? -18.751 0.414 19.593 1.00 91.75 251 ASN A C 1
ATOM 1923 O O . ASN A 1 251 ? -17.757 -0.130 19.124 1.00 91.75 251 ASN A O 1
ATOM 1927 N N . LEU A 1 252 ? -19.975 0.285 19.069 1.00 91.75 252 LEU A N 1
ATOM 1928 C CA . LEU A 1 252 ? -20.253 -0.489 17.859 1.00 91.75 252 LEU A CA 1
ATOM 1929 C C . LEU A 1 252 ? -19.489 0.065 16.658 1.00 91.75 252 LEU A C 1
ATOM 1931 O O . LEU A 1 252 ? -18.892 -0.703 15.916 1.00 91.75 252 LEU A O 1
ATOM 1935 N N . SER A 1 253 ? -19.441 1.390 16.494 1.00 91.69 253 SER A N 1
ATOM 1936 C CA . SER A 1 253 ? -18.651 2.019 15.440 1.00 91.69 253 SER A CA 1
ATOM 1937 C C . SER A 1 253 ? -17.174 1.661 15.574 1.00 91.69 253 SER A C 1
ATOM 1939 O O . SER A 1 253 ? -16.560 1.285 14.590 1.00 91.69 253 SER A O 1
ATOM 1941 N N . ARG A 1 254 ? -16.592 1.708 16.779 1.00 86.81 254 ARG A N 1
ATOM 1942 C CA . ARG A 1 254 ? -15.185 1.316 16.989 1.00 86.81 254 ARG A CA 1
ATOM 1943 C C . ARG A 1 254 ? -14.930 -0.159 16.708 1.00 86.81 254 ARG A C 1
ATOM 1945 O O . ARG A 1 254 ? -13.897 -0.480 16.137 1.00 86.81 254 ARG A O 1
ATOM 1952 N N . GLU A 1 255 ? -15.837 -1.035 17.124 1.00 85.31 255 GLU A N 1
ATOM 1953 C CA . GLU A 1 255 ? -15.729 -2.474 16.890 1.00 85.31 255 GLU A CA 1
ATOM 1954 C C . GLU A 1 255 ? -15.814 -2.798 15.397 1.00 85.31 255 GLU A C 1
ATOM 1956 O O . GLU A 1 255 ? -14.968 -3.521 14.880 1.00 85.31 255 GLU A O 1
ATOM 1961 N N . LEU A 1 256 ? -16.786 -2.212 14.696 1.00 86.88 256 LEU A N 1
ATOM 1962 C CA . LEU A 1 256 ? -16.957 -2.384 13.258 1.00 86.88 256 LEU A CA 1
ATOM 1963 C C . LEU A 1 256 ? -15.811 -1.758 12.473 1.00 86.88 256 LEU A C 1
ATOM 1965 O O . LEU A 1 256 ? -15.311 -2.408 11.569 1.00 86.88 256 LEU A O 1
ATOM 1969 N N . ILE A 1 257 ? -15.352 -0.554 12.838 1.00 83.31 257 ILE A N 1
ATOM 1970 C CA . ILE A 1 257 ? -14.141 0.036 12.255 1.00 83.31 257 ILE A CA 1
ATOM 1971 C C . ILE A 1 257 ? -12.999 -0.938 12.460 1.00 83.31 257 ILE A C 1
ATOM 1973 O O . ILE A 1 257 ? -12.456 -1.378 11.471 1.00 83.31 257 ILE A O 1
ATOM 1977 N N . PHE A 1 258 ? -12.696 -1.364 13.689 1.00 79.25 258 PHE A N 1
ATOM 1978 C CA . PHE A 1 258 ? -11.595 -2.294 13.944 1.00 79.25 258 PHE A CA 1
ATOM 1979 C C . PHE A 1 258 ? -11.721 -3.589 13.138 1.00 79.25 258 PHE A C 1
ATOM 1981 O O . PHE A 1 258 ? -10.720 -4.063 12.622 1.00 79.25 258 PHE A O 1
ATOM 1988 N N . LYS A 1 259 ? -12.935 -4.137 13.002 1.00 79.00 259 LYS A N 1
ATOM 1989 C CA . LYS A 1 259 ? -13.225 -5.347 12.224 1.00 79.00 259 LYS A CA 1
ATOM 1990 C C . LYS A 1 259 ? -13.068 -5.140 10.715 1.00 79.00 259 LYS A C 1
ATOM 1992 O O . LYS A 1 259 ? -12.610 -6.043 10.024 1.00 79.00 259 LYS A O 1
ATOM 1997 N N . PHE A 1 260 ? -13.454 -3.981 10.198 1.00 76.44 260 PHE A N 1
ATOM 1998 C CA . PHE A 1 260 ? -13.348 -3.625 8.784 1.00 76.44 260 PHE A CA 1
ATOM 1999 C C . PHE A 1 260 ? -11.942 -3.128 8.413 1.00 76.44 260 PHE A C 1
ATOM 2001 O O . PHE A 1 260 ? -11.489 -3.375 7.299 1.00 76.44 260 PHE A O 1
ATOM 2008 N N . ASP A 1 261 ? -11.217 -2.553 9.375 1.00 63.75 261 ASP A N 1
ATOM 2009 C CA . ASP A 1 261 ? -9.785 -2.216 9.328 1.00 63.75 261 ASP A CA 1
ATOM 2010 C C . ASP A 1 261 ? -8.911 -3.487 9.354 1.00 63.75 261 ASP A C 1
ATOM 2012 O O . ASP A 1 261 ? -7.706 -3.393 9.169 1.00 63.75 261 ASP A O 1
ATOM 2016 N N . ILE A 1 262 ? -9.483 -4.696 9.522 1.00 49.75 262 ILE A N 1
ATOM 2017 C CA . ILE A 1 262 ? -8.768 -5.977 9.306 1.00 49.75 262 ILE A CA 1
ATOM 2018 C C . ILE A 1 262 ? -8.410 -6.166 7.814 1.00 49.75 262 ILE A C 1
ATOM 2020 O O . ILE A 1 262 ? -7.617 -7.038 7.473 1.00 49.75 262 ILE A O 1
ATOM 2024 N N . GLY A 1 263 ? -8.909 -5.306 6.915 1.00 45.38 263 GLY A N 1
ATOM 2025 C CA . GLY A 1 263 ? -8.336 -5.140 5.573 1.00 45.38 263 GLY A CA 1
ATOM 2026 C C . GLY A 1 263 ? -6.940 -4.487 5.545 1.00 45.38 263 GLY A C 1
ATOM 2027 O O . GLY A 1 263 ? -6.297 -4.545 4.502 1.00 45.38 263 GLY A O 1
ATOM 2028 N N . ASP A 1 264 ? -6.489 -3.917 6.670 1.00 45.53 264 ASP A N 1
ATOM 2029 C CA . ASP A 1 264 ? -5.226 -3.198 6.894 1.00 45.53 264 ASP A CA 1
ATOM 2030 C C . ASP A 1 264 ? -4.520 -3.689 8.192 1.00 45.53 264 ASP A C 1
ATOM 2032 O O . ASP A 1 264 ? -3.969 -2.895 8.969 1.00 45.53 264 ASP A O 1
ATOM 2036 N N . GLU A 1 2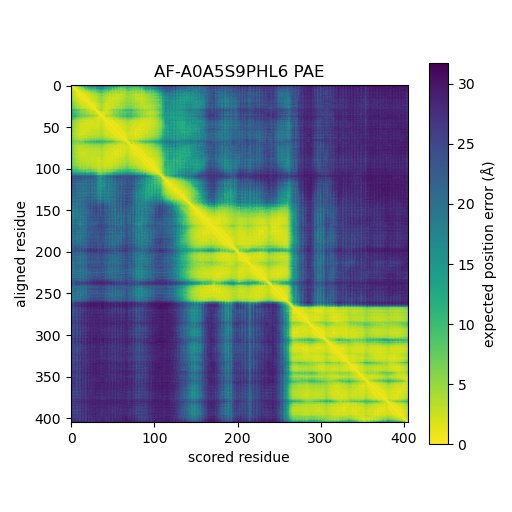65 ? -4.451 -5.008 8.458 1.00 48.00 265 GLU A N 1
ATOM 2037 C CA . GLU A 1 265 ? -3.238 -5.458 9.166 1.00 48.00 265 GLU A CA 1
ATOM 2038 C C . GLU A 1 265 ? -2.047 -5.020 8.288 1.00 48.00 265 GLU A C 1
ATOM 2040 O O . GLU A 1 265 ? -2.133 -5.180 7.063 1.00 48.00 265 GLU A O 1
ATOM 2045 N N . PRO A 1 266 ? -0.956 -4.443 8.853 1.00 53.16 266 PRO A N 1
ATOM 2046 C CA . PRO A 1 266 ? 0.283 -4.308 8.088 1.00 53.16 266 PRO A CA 1
ATOM 2047 C C . PRO A 1 266 ? 0.499 -5.651 7.413 1.00 53.16 266 PRO A C 1
ATOM 2049 O O . PRO A 1 266 ? 0.286 -6.672 8.081 1.00 53.16 266 PRO A O 1
ATOM 2052 N N . SER A 1 267 ? 0.819 -5.656 6.111 1.00 70.56 267 SER A N 1
ATOM 2053 C CA . SER A 1 267 ? 0.976 -6.921 5.382 1.00 70.56 267 SER A CA 1
ATOM 2054 C C . SER A 1 267 ? 1.782 -7.873 6.261 1.00 70.56 267 SER A C 1
ATOM 2056 O O . SER A 1 267 ? 2.656 -7.420 7.001 1.00 70.56 267 SER A O 1
ATOM 2058 N N . ALA A 1 268 ? 1.463 -9.164 6.290 1.00 80.38 268 ALA A N 1
ATOM 2059 C CA . ALA A 1 268 ? 2.047 -10.037 7.308 1.00 80.38 268 ALA A CA 1
ATOM 2060 C C . ALA A 1 268 ? 3.594 -9.949 7.350 1.00 80.38 268 ALA A C 1
ATOM 2062 O O . ALA A 1 268 ? 4.198 -10.019 8.419 1.00 80.38 268 ALA A O 1
ATOM 2063 N N . TYR A 1 269 ? 4.204 -9.634 6.203 1.00 82.75 269 TYR A N 1
ATOM 2064 C CA . TYR A 1 269 ? 5.575 -9.151 6.062 1.00 82.75 269 TYR A CA 1
ATOM 2065 C C . TYR A 1 269 ? 5.907 -7.861 6.856 1.00 82.75 269 TYR A C 1
ATOM 2067 O O . TYR A 1 269 ? 6.775 -7.891 7.724 1.00 82.75 269 TYR A O 1
ATOM 2075 N N . GLU A 1 270 ? 5.222 -6.736 6.626 1.00 80.75 270 GLU A N 1
ATOM 2076 C CA . GLU A 1 270 ? 5.400 -5.486 7.389 1.00 80.75 270 GLU A CA 1
ATOM 2077 C C . GLU A 1 270 ? 5.231 -5.694 8.906 1.00 80.75 270 GLU A C 1
ATOM 2079 O O . GLU A 1 270 ? 5.925 -5.061 9.713 1.00 80.75 270 GLU A O 1
ATOM 2084 N N . TRP A 1 271 ? 4.327 -6.592 9.317 1.00 87.69 271 TRP A N 1
ATOM 2085 C CA . TRP A 1 271 ? 4.198 -6.966 10.724 1.00 87.69 271 TRP A CA 1
ATOM 2086 C C . TRP A 1 271 ? 5.455 -7.679 11.234 1.00 87.69 271 TRP A C 1
ATOM 2088 O O . TRP A 1 271 ? 5.949 -7.337 12.315 1.00 87.69 271 TRP A O 1
ATOM 2098 N N . LEU A 1 272 ? 5.974 -8.652 10.479 1.00 90.62 272 LEU A N 1
ATOM 2099 C CA . LEU A 1 272 ? 7.199 -9.377 10.819 1.00 90.62 272 LEU A CA 1
ATOM 2100 C C . LEU A 1 272 ? 8.396 -8.433 10.897 1.00 90.62 272 LEU A C 1
ATOM 2102 O O . LEU A 1 272 ? 9.125 -8.496 11.883 1.00 90.62 272 LEU A O 1
ATOM 2106 N N . GLU A 1 273 ? 8.548 -7.508 9.950 1.00 89.31 273 GLU A N 1
ATOM 2107 C CA . GLU A 1 273 ? 9.633 -6.522 9.959 1.00 89.31 273 GLU A CA 1
ATOM 2108 C C . GLU A 1 273 ? 9.593 -5.630 11.191 1.00 89.31 273 GLU A C 1
ATOM 2110 O O . GLU A 1 273 ? 10.570 -5.513 11.937 1.00 89.31 273 GLU A O 1
ATOM 2115 N N . LYS A 1 274 ? 8.424 -5.048 11.479 1.00 88.25 274 LYS A N 1
ATOM 2116 C CA . LYS A 1 274 ? 8.253 -4.176 12.644 1.00 88.25 274 LYS A CA 1
ATOM 2117 C C . LYS A 1 274 ? 8.551 -4.900 13.961 1.00 88.25 274 LYS A C 1
ATOM 2119 O O . LYS A 1 274 ? 8.951 -4.265 14.936 1.00 88.25 274 LYS A O 1
ATOM 2124 N N . ASN A 1 275 ? 8.356 -6.219 13.998 1.00 90.94 275 ASN A N 1
ATOM 2125 C CA . ASN A 1 275 ? 8.557 -7.050 15.181 1.00 90.94 275 ASN A CA 1
ATOM 2126 C C . ASN A 1 275 ? 9.787 -7.972 15.083 1.00 90.94 275 ASN A C 1
ATOM 2128 O O . ASN A 1 275 ? 9.942 -8.840 15.948 1.00 90.94 275 ASN A O 1
ATOM 2132 N N . ARG A 1 276 ? 10.682 -7.766 14.103 1.00 92.62 276 ARG A N 1
ATOM 2133 C CA . ARG A 1 276 ? 11.740 -8.713 13.696 1.00 92.62 276 ARG A CA 1
ATOM 2134 C C . ARG A 1 276 ? 12.533 -9.266 14.878 1.00 92.62 276 ARG A C 1
ATOM 2136 O O . ARG A 1 276 ? 12.532 -10.468 15.121 1.00 92.62 276 ARG A O 1
ATOM 2143 N N . GLN A 1 277 ? 13.125 -8.397 15.700 1.00 93.06 277 GLN A N 1
ATOM 2144 C CA . GLN A 1 277 ? 13.931 -8.825 16.854 1.00 93.06 277 GLN A CA 1
ATOM 2145 C C . GLN A 1 277 ? 13.137 -9.645 17.884 1.00 93.06 277 GLN A C 1
ATOM 2147 O O . GLN A 1 277 ? 13.657 -10.602 18.463 1.00 93.06 277 GLN A O 1
ATOM 2152 N N . THR A 1 278 ? 11.875 -9.280 18.119 1.00 92.44 278 THR A N 1
ATOM 2153 C CA . THR A 1 278 ? 11.010 -9.981 19.075 1.00 92.44 278 THR A CA 1
ATOM 2154 C C . THR A 1 278 ? 10.620 -11.351 18.538 1.00 92.44 278 THR A C 1
ATOM 2156 O O . THR A 1 278 ? 10.691 -12.333 19.275 1.00 92.44 278 THR A O 1
ATOM 2159 N N . VAL A 1 279 ? 10.266 -11.423 17.254 1.00 93.81 279 VAL A N 1
ATOM 2160 C CA . VAL A 1 279 ? 9.897 -12.662 16.563 1.00 93.81 279 VAL A CA 1
ATOM 2161 C C . VAL A 1 279 ? 11.074 -13.636 16.530 1.00 93.81 279 VAL A C 1
ATOM 2163 O O . VAL A 1 279 ? 10.930 -14.770 16.979 1.00 93.81 279 VAL A O 1
ATOM 2166 N N . LEU A 1 280 ? 12.264 -13.190 16.119 1.00 93.94 280 LEU A N 1
ATOM 2167 C CA . LEU A 1 280 ? 13.461 -14.039 16.090 1.00 93.94 280 LEU A CA 1
ATOM 2168 C C . LEU A 1 280 ? 13.813 -14.568 17.488 1.00 93.94 280 LEU A C 1
ATOM 2170 O O . LEU A 1 280 ? 14.170 -15.735 17.644 1.00 93.94 280 LEU A O 1
ATOM 2174 N N . LYS A 1 281 ? 13.662 -13.748 18.537 1.00 93.19 281 LYS A N 1
ATOM 2175 C CA . LYS A 1 281 ? 13.862 -14.196 19.925 1.00 93.19 281 LYS A CA 1
ATOM 2176 C C . LYS A 1 281 ? 12.822 -15.234 20.356 1.00 93.19 281 LYS A C 1
ATOM 2178 O O . LYS A 1 281 ? 13.161 -16.163 21.087 1.00 93.19 281 LYS A O 1
ATOM 2183 N N . GLN A 1 282 ? 11.571 -15.080 19.926 1.00 92.62 282 GLN A N 1
ATOM 2184 C CA . GLN A 1 282 ? 10.511 -16.049 20.199 1.00 92.62 282 GLN A CA 1
ATOM 2185 C C . GLN A 1 282 ? 10.788 -17.376 19.488 1.00 92.62 282 GLN A C 1
ATOM 2187 O O . GLN A 1 282 ? 10.763 -18.410 20.153 1.00 92.62 282 GLN A O 1
ATOM 2192 N N . PHE A 1 283 ? 11.165 -17.348 18.208 1.00 94.56 283 PHE A N 1
ATOM 2193 C CA . PHE A 1 283 ? 11.536 -18.551 17.460 1.00 94.56 283 PHE A CA 1
ATOM 2194 C C . PHE A 1 283 ? 12.743 -19.273 18.061 1.00 94.56 283 PHE A C 1
ATOM 2196 O O . PHE A 1 283 ? 12.692 -20.485 18.221 1.00 94.56 283 PHE A O 1
ATOM 2203 N N . LYS A 1 284 ? 13.767 -18.546 18.527 1.00 93.06 284 LYS A N 1
ATOM 2204 C CA . LYS A 1 284 ? 14.891 -19.152 19.268 1.00 93.06 284 LYS A CA 1
ATOM 2205 C C . LYS A 1 284 ? 14.475 -19.814 20.584 1.00 93.06 284 LYS A C 1
ATOM 2207 O O . LYS A 1 284 ? 15.140 -20.734 21.041 1.00 93.06 284 LYS A O 1
ATOM 2212 N N . SER A 1 285 ? 13.413 -19.325 21.226 1.00 90.62 285 SER A N 1
ATOM 2213 C CA .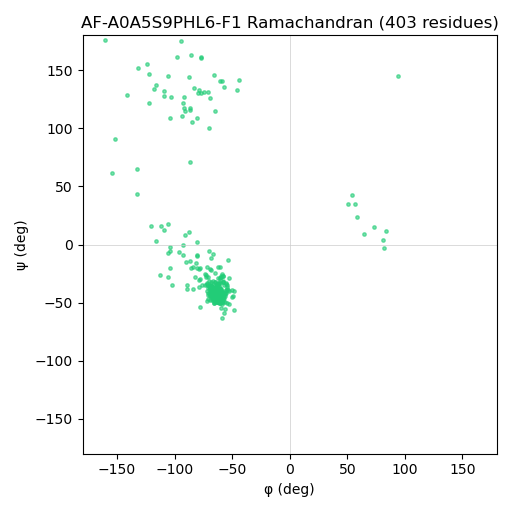 SER A 1 285 ? 12.941 -19.869 22.505 1.00 90.62 285 SER A CA 1
ATOM 2214 C C . SER A 1 285 ? 12.096 -21.138 22.372 1.00 90.62 285 SER A C 1
ATOM 2216 O O . SER A 1 285 ? 11.915 -21.832 23.369 1.00 90.62 285 SER A O 1
ATOM 2218 N N . GLY A 1 286 ? 11.528 -21.403 21.190 1.00 85.94 286 GLY A N 1
ATOM 2219 C CA . GLY A 1 286 ? 10.637 -22.543 20.944 1.00 85.94 286 GLY A CA 1
ATOM 2220 C C . GLY A 1 286 ? 9.311 -22.529 21.720 1.00 85.94 286 GLY A C 1
ATOM 2221 O O . GLY A 1 286 ? 8.574 -23.513 21.717 1.00 85.94 286 GLY A O 1
ATOM 2222 N N . ASP A 1 287 ? 8.960 -21.431 22.403 1.00 89.12 287 ASP A N 1
ATOM 2223 C CA . ASP A 1 287 ? 7.722 -21.348 23.188 1.00 89.12 287 ASP A CA 1
ATOM 2224 C C . ASP A 1 287 ? 6.492 -21.305 22.265 1.00 89.12 287 ASP A C 1
ATOM 2226 O O . ASP A 1 287 ? 6.120 -20.251 21.733 1.00 89.12 287 ASP A O 1
ATOM 2230 N N . ARG A 1 288 ? 5.828 -22.458 22.114 1.00 86.00 288 ARG A N 1
ATOM 2231 C CA . ARG A 1 288 ? 4.631 -22.654 21.275 1.00 86.00 288 ARG A CA 1
ATOM 2232 C C . ARG A 1 288 ? 3.553 -21.591 21.490 1.00 86.00 288 ARG A C 1
ATOM 2234 O O . ARG A 1 288 ? 2.938 -21.131 20.530 1.00 86.00 288 ARG A O 1
ATOM 2241 N N . LYS A 1 289 ? 3.314 -21.163 22.737 1.00 85.31 289 LYS A N 1
ATOM 2242 C CA . LYS A 1 289 ? 2.248 -20.187 23.030 1.00 85.31 289 LYS A CA 1
ATOM 2243 C C . LYS A 1 289 ? 2.589 -18.805 22.487 1.00 85.31 289 LYS A C 1
ATOM 2245 O O . LYS A 1 289 ? 1.703 -18.115 21.988 1.00 85.31 289 LYS A O 1
ATOM 2250 N N . LYS A 1 290 ? 3.859 -18.409 22.570 1.00 88.00 290 LYS A N 1
ATOM 2251 C CA . LYS A 1 290 ? 4.331 -17.109 22.075 1.00 88.00 290 LYS A CA 1
ATOM 2252 C C . LYS A 1 290 ? 4.525 -17.104 20.564 1.00 88.00 290 LYS A C 1
ATOM 2254 O O . LYS A 1 290 ? 4.304 -16.071 19.945 1.00 88.00 290 LYS A O 1
ATOM 2259 N N . CYS A 1 291 ? 4.865 -18.251 19.977 1.00 89.75 291 CYS A N 1
ATOM 2260 C CA . CYS A 1 291 ? 5.122 -18.374 18.544 1.00 89.75 291 CYS A CA 1
ATOM 2261 C C . CYS A 1 291 ? 3.855 -18.496 17.687 1.00 89.75 291 CYS A C 1
ATOM 2263 O O . CYS A 1 291 ? 3.950 -18.347 16.476 1.00 89.75 291 CYS A O 1
ATOM 2265 N N . LYS A 1 292 ? 2.664 -18.683 18.277 1.00 88.69 292 LYS A N 1
ATOM 2266 C CA . LYS A 1 292 ? 1.413 -18.844 17.514 1.00 88.69 292 LYS A CA 1
ATOM 2267 C C . LYS A 1 292 ? 1.143 -17.694 16.533 1.00 88.69 292 LYS A C 1
ATOM 2269 O O . LYS A 1 292 ? 0.877 -17.947 15.365 1.00 88.69 292 LYS A O 1
ATOM 2274 N N . LYS A 1 293 ? 1.213 -16.437 16.994 1.00 88.12 293 LYS A N 1
ATOM 2275 C CA . LYS A 1 293 ? 1.006 -15.266 16.121 1.00 88.12 293 LYS A CA 1
ATOM 2276 C C . LYS A 1 293 ? 2.157 -15.081 15.115 1.00 88.12 293 LYS A C 1
ATOM 2278 O O . LYS A 1 293 ? 1.856 -14.918 13.940 1.00 88.12 293 LYS A O 1
ATOM 2283 N N . PRO A 1 294 ? 3.440 -15.134 15.519 1.00 92.56 294 PRO A N 1
ATOM 2284 C CA . PRO A 1 294 ? 4.552 -15.073 14.573 1.00 92.56 294 PRO A CA 1
ATOM 2285 C C . PRO A 1 294 ? 4.519 -16.127 13.460 1.00 92.56 294 PRO A C 1
ATOM 2287 O O . PRO A 1 294 ? 4.785 -15.781 12.317 1.00 92.56 294 PRO A O 1
ATOM 2290 N N . ILE A 1 295 ? 4.166 -17.380 13.770 1.00 92.31 295 ILE A N 1
ATOM 2291 C CA . ILE A 1 295 ? 4.033 -18.450 12.768 1.00 92.31 295 ILE A CA 1
ATOM 2292 C C . ILE A 1 295 ? 2.893 -18.150 11.797 1.00 92.31 295 ILE A C 1
ATOM 2294 O O . ILE A 1 295 ? 3.076 -18.278 10.592 1.00 92.31 295 ILE A O 1
ATOM 2298 N N . GLU A 1 296 ? 1.741 -17.695 12.299 1.00 88.06 296 GLU A N 1
ATOM 2299 C CA . GLU A 1 296 ? 0.633 -17.298 11.427 1.00 88.06 296 GLU A CA 1
ATOM 2300 C C . GLU A 1 296 ? 1.048 -16.170 10.477 1.00 88.06 296 GLU A C 1
ATOM 2302 O O . GLU A 1 296 ? 0.800 -16.249 9.279 1.00 88.06 296 GLU A O 1
ATOM 2307 N N . MET A 1 297 ? 1.734 -15.147 10.990 1.00 90.12 297 MET A N 1
ATOM 2308 C CA . MET A 1 297 ? 2.205 -14.028 10.172 1.00 90.12 297 MET A CA 1
ATOM 2309 C C . MET A 1 297 ? 3.264 -14.475 9.156 1.00 90.12 297 MET A C 1
ATOM 2311 O O . MET A 1 297 ? 3.218 -14.049 8.009 1.00 90.12 297 MET A O 1
ATOM 2315 N N . LEU A 1 298 ? 4.178 -15.376 9.527 1.00 92.88 298 LEU A N 1
ATOM 2316 C CA . LEU A 1 298 ? 5.152 -15.947 8.591 1.00 92.88 298 LEU A CA 1
ATOM 2317 C C . LEU A 1 298 ? 4.471 -16.726 7.465 1.00 92.88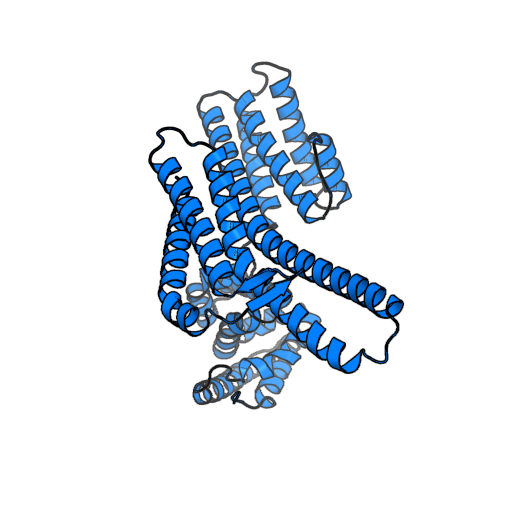 298 LEU A C 1
ATOM 2319 O O . LEU A 1 298 ? 4.820 -16.545 6.300 1.00 92.88 298 LEU A O 1
ATOM 2323 N N . ARG A 1 299 ? 3.456 -17.529 7.797 1.00 89.38 299 ARG A N 1
ATOM 2324 C CA . ARG A 1 299 ? 2.653 -18.253 6.810 1.00 89.38 299 ARG A CA 1
ATOM 2325 C C . ARG A 1 299 ? 1.955 -17.297 5.845 1.00 89.38 299 ARG A C 1
ATOM 2327 O O . ARG A 1 299 ? 2.074 -17.458 4.637 1.00 89.38 299 ARG A O 1
ATOM 2334 N N . GLN A 1 300 ? 1.265 -16.285 6.366 1.00 84.25 300 GLN A N 1
ATOM 2335 C CA . GLN A 1 300 ? 0.569 -15.296 5.538 1.00 84.25 300 GLN A CA 1
ATOM 2336 C C . GLN A 1 300 ? 1.547 -14.494 4.665 1.00 84.25 300 GLN A C 1
ATOM 2338 O O . GLN A 1 300 ? 1.275 -14.255 3.491 1.00 84.25 300 GLN A O 1
ATOM 2343 N N . ALA A 1 301 ? 2.715 -14.127 5.205 1.00 87.81 301 ALA A N 1
ATOM 2344 C CA . ALA A 1 301 ? 3.752 -13.422 4.458 1.00 87.81 301 ALA A CA 1
ATOM 2345 C C . ALA A 1 301 ? 4.295 -14.280 3.314 1.00 87.81 301 ALA A C 1
ATOM 2347 O O . ALA A 1 301 ? 4.525 -13.766 2.226 1.00 87.81 301 ALA A O 1
ATOM 2348 N N . TRP A 1 302 ? 4.448 -15.585 3.542 1.00 87.69 302 TRP A N 1
ATOM 2349 C CA . TRP A 1 302 ? 4.842 -16.535 2.512 1.00 87.69 302 TRP A CA 1
ATOM 2350 C C . TRP A 1 302 ? 3.778 -16.669 1.416 1.00 87.69 302 TRP A C 1
ATOM 2352 O O . TRP A 1 302 ? 4.109 -16.509 0.243 1.00 87.69 302 TRP A O 1
ATOM 2362 N N . ILE A 1 303 ? 2.506 -16.890 1.764 1.00 82.88 303 ILE A N 1
ATOM 2363 C CA . ILE A 1 303 ? 1.418 -17.064 0.781 1.00 82.88 303 ILE A CA 1
ATOM 2364 C C . ILE A 1 303 ? 1.225 -15.796 -0.069 1.00 82.88 303 ILE A C 1
ATOM 2366 O O . ILE A 1 303 ? 0.876 -15.877 -1.243 1.00 82.88 303 ILE A O 1
ATOM 2370 N N . HIS A 1 304 ? 1.439 -14.610 0.504 1.00 78.06 304 HIS A N 1
ATOM 2371 C CA . HIS A 1 304 ? 1.208 -13.324 -0.171 1.00 78.06 304 HIS A CA 1
ATOM 2372 C C . HIS A 1 304 ? 2.499 -12.612 -0.597 1.00 78.06 304 HIS A C 1
ATOM 2374 O O . HIS A 1 304 ? 2.481 -11.405 -0.852 1.00 78.06 304 HIS A O 1
ATOM 2380 N N . ARG A 1 305 ? 3.622 -13.337 -0.666 1.00 77.62 305 ARG A N 1
ATOM 2381 C CA . ARG A 1 305 ? 4.927 -12.767 -1.020 1.00 77.62 305 ARG A CA 1
ATOM 2382 C C . ARG A 1 305 ? 4.958 -12.261 -2.461 1.00 77.62 305 ARG A C 1
ATOM 2384 O O . ARG A 1 305 ? 4.410 -12.885 -3.369 1.00 77.62 305 ARG A O 1
ATOM 2391 N N . ASP A 1 306 ? 5.696 -11.180 -2.678 1.00 69.50 306 ASP A N 1
ATOM 2392 C CA . ASP A 1 306 ? 6.291 -10.896 -3.981 1.00 69.50 306 ASP A CA 1
ATOM 2393 C C . ASP A 1 306 ? 7.734 -11.439 -4.030 1.00 69.50 306 ASP A C 1
ATOM 2395 O O . ASP A 1 306 ? 8.254 -11.974 -3.047 1.00 69.50 306 ASP A O 1
ATOM 2399 N N . GLY A 1 307 ? 8.387 -11.346 -5.192 1.00 64.25 307 GLY A N 1
ATOM 2400 C CA . GLY A 1 307 ? 9.742 -11.879 -5.369 1.00 64.25 307 GLY A CA 1
ATOM 2401 C C . GLY A 1 307 ? 10.812 -11.230 -4.477 1.00 64.25 307 GLY A C 1
ATOM 2402 O O . GLY A 1 307 ? 11.856 -11.842 -4.278 1.00 64.25 307 GLY A O 1
ATOM 2403 N N . ALA A 1 308 ? 10.573 -10.029 -3.935 1.00 68.62 308 ALA A N 1
ATOM 2404 C CA . ALA A 1 308 ? 11.516 -9.326 -3.061 1.00 68.62 308 ALA A CA 1
ATOM 2405 C C . ALA A 1 308 ? 11.310 -9.694 -1.582 1.00 68.62 308 ALA A C 1
ATOM 2407 O O . ALA A 1 308 ? 12.286 -9.911 -0.863 1.00 68.62 308 ALA A O 1
ATOM 2408 N N . VAL A 1 309 ? 10.051 -9.856 -1.160 1.00 74.62 309 VAL A N 1
ATOM 2409 C CA . VAL A 1 309 ? 9.662 -10.183 0.225 1.00 74.62 309 VAL A CA 1
ATOM 2410 C C . VAL A 1 309 ? 10.295 -11.485 0.721 1.00 74.62 309 VAL A C 1
ATOM 2412 O O . VAL A 1 309 ? 10.590 -11.616 1.907 1.00 74.62 309 VAL A O 1
ATOM 2415 N N . TRP A 1 310 ? 10.542 -12.455 -0.164 1.00 77.12 310 TRP A N 1
ATOM 2416 C CA . TRP A 1 310 ? 11.126 -13.735 0.235 1.00 77.12 310 TRP A CA 1
ATOM 2417 C C . TRP A 1 310 ? 12.507 -13.602 0.908 1.00 77.12 310 TRP A C 1
ATOM 2419 O O . TRP A 1 310 ? 12.718 -14.183 1.975 1.00 77.12 310 TRP A O 1
ATOM 2429 N N . LEU A 1 311 ? 13.436 -12.840 0.314 1.00 78.56 311 LEU A N 1
ATOM 2430 C CA . LEU A 1 311 ? 14.794 -12.676 0.861 1.00 78.56 311 LEU A CA 1
ATOM 2431 C C . LEU A 1 311 ? 14.757 -12.059 2.259 1.00 78.56 311 LEU A C 1
ATOM 2433 O O . LEU A 1 311 ? 15.567 -12.376 3.126 1.00 78.56 311 LEU A O 1
ATOM 2437 N N . GLU A 1 312 ? 13.774 -11.197 2.484 1.00 83.00 312 GLU A N 1
ATOM 2438 C CA . GLU A 1 312 ? 13.615 -10.462 3.725 1.00 83.00 312 GLU A CA 1
ATOM 2439 C C . GLU A 1 312 ? 13.011 -11.340 4.830 1.00 83.00 312 GLU A C 1
ATOM 2441 O O . GLU A 1 312 ? 13.367 -11.159 5.998 1.00 83.00 312 GLU A O 1
ATOM 2446 N N . ILE A 1 313 ? 12.185 -12.338 4.471 1.00 89.88 313 ILE A N 1
ATOM 2447 C CA . ILE A 1 313 ? 11.611 -13.307 5.420 1.00 89.88 313 ILE A CA 1
ATOM 2448 C C . ILE A 1 313 ? 12.429 -14.596 5.596 1.00 89.88 313 ILE A C 1
ATOM 2450 O O . ILE A 1 313 ? 12.138 -15.370 6.510 1.00 89.88 313 ILE A O 1
ATOM 2454 N N . ALA A 1 314 ? 13.454 -14.833 4.772 1.00 88.69 314 ALA A N 1
ATOM 2455 C CA . ALA A 1 314 ? 14.292 -16.036 4.826 1.00 88.69 314 ALA A CA 1
ATOM 2456 C C . ALA A 1 314 ? 14.926 -16.257 6.212 1.00 88.69 314 ALA A C 1
ATOM 2458 O O . ALA A 1 314 ? 14.914 -17.376 6.725 1.00 88.69 314 ALA A O 1
ATOM 2459 N N . GLU A 1 315 ? 15.368 -15.185 6.880 1.00 90.94 315 GLU A N 1
ATOM 2460 C CA . GLU A 1 315 ? 15.956 -15.253 8.228 1.00 90.94 315 GLU A CA 1
ATOM 2461 C C . GLU A 1 315 ? 15.001 -15.901 9.252 1.00 90.94 315 GLU A C 1
ATOM 2463 O O . GLU A 1 315 ? 15.431 -16.639 10.141 1.00 90.94 315 GLU A O 1
ATOM 2468 N N . PHE A 1 316 ? 13.688 -15.681 9.124 1.00 94.56 316 PHE A N 1
ATOM 2469 C CA . PHE A 1 316 ? 12.704 -16.301 10.013 1.00 94.56 316 PHE A CA 1
ATOM 2470 C C . PHE A 1 316 ? 12.652 -17.821 9.830 1.00 94.56 316 PHE A C 1
ATOM 2472 O O . PHE A 1 316 ? 12.570 -18.553 10.820 1.00 94.56 316 PHE A O 1
ATOM 2479 N N . PHE A 1 317 ? 12.741 -18.294 8.583 1.00 94.44 317 PHE A N 1
ATOM 2480 C CA . PHE A 1 317 ? 12.810 -19.719 8.264 1.00 94.44 317 PHE A CA 1
ATOM 2481 C C . PHE A 1 317 ? 14.122 -20.345 8.741 1.00 94.44 317 PHE A C 1
ATOM 2483 O O . PHE A 1 317 ? 14.084 -21.416 9.345 1.00 94.44 317 PHE A O 1
ATOM 2490 N N . GLU A 1 318 ? 15.259 -19.669 8.546 1.00 93.38 318 GLU A N 1
ATOM 2491 C CA . GLU A 1 318 ? 16.568 -20.124 9.037 1.00 93.38 318 GLU A CA 1
ATOM 2492 C C . GLU A 1 318 ? 16.542 -20.354 10.555 1.00 93.38 318 GLU A C 1
ATOM 2494 O O . GLU A 1 318 ? 16.914 -21.423 11.043 1.00 93.38 318 GLU A O 1
ATOM 2499 N N . VAL A 1 319 ? 16.038 -19.376 11.315 1.00 94.50 319 VAL A N 1
ATOM 2500 C CA . VAL A 1 319 ? 15.983 -19.472 12.779 1.00 94.50 319 VAL A CA 1
ATOM 2501 C C . VAL A 1 319 ? 15.044 -20.586 13.242 1.00 94.50 319 VAL A C 1
ATOM 2503 O O . VAL A 1 319 ? 15.365 -21.272 14.219 1.00 94.50 319 VAL A O 1
ATOM 2506 N N . LEU A 1 320 ? 13.913 -20.789 12.560 1.00 94.69 320 LEU A N 1
ATOM 2507 C CA . LEU A 1 320 ? 12.998 -21.892 12.856 1.00 94.69 320 LEU A CA 1
ATOM 2508 C C . LEU A 1 320 ? 13.636 -23.253 12.574 1.00 94.69 320 LEU A C 1
ATOM 2510 O O . LEU A 1 320 ? 13.581 -24.122 13.440 1.00 94.69 320 LEU A O 1
ATOM 2514 N N . LEU A 1 321 ? 14.274 -23.430 11.416 1.00 94.81 321 LEU A N 1
ATOM 2515 C CA . LEU A 1 321 ? 14.949 -24.679 11.052 1.00 94.81 321 LEU A CA 1
ATOM 2516 C C . LEU A 1 321 ? 16.075 -25.029 12.024 1.00 94.81 321 LEU A C 1
ATOM 2518 O O . LEU A 1 321 ? 16.253 -26.193 12.372 1.00 94.81 321 LEU A O 1
ATOM 2522 N N . GLU A 1 322 ? 16.821 -24.028 12.485 1.00 93.88 322 GLU A N 1
ATOM 2523 C CA . GLU A 1 322 ? 17.902 -24.240 13.439 1.00 93.88 322 GLU A CA 1
ATOM 2524 C C . GLU A 1 322 ? 17.382 -24.592 14.839 1.00 93.88 322 GLU A C 1
ATOM 2526 O O . GLU A 1 322 ? 17.842 -25.564 15.439 1.00 93.88 322 GLU A O 1
ATOM 2531 N N . ASN A 1 323 ? 16.420 -23.830 15.367 1.00 93.12 323 ASN A N 1
ATOM 2532 C CA . ASN A 1 323 ? 16.102 -23.855 16.799 1.00 93.12 323 ASN A CA 1
ATOM 2533 C C . ASN A 1 323 ? 14.797 -24.582 17.144 1.00 93.12 323 ASN A C 1
ATOM 2535 O O . ASN A 1 323 ? 14.641 -25.051 18.271 1.00 93.12 323 ASN A O 1
ATOM 2539 N N . SER A 1 324 ? 13.818 -24.619 16.241 1.00 92.81 324 SER A N 1
ATOM 2540 C CA . SER A 1 324 ? 12.468 -25.136 16.519 1.00 92.81 324 SER A CA 1
ATOM 2541 C C . SER A 1 324 ? 11.778 -25.646 15.243 1.00 92.81 324 SER A C 1
ATOM 2543 O O . SER A 1 324 ? 10.719 -25.126 14.869 1.00 92.81 324 SER A O 1
ATOM 2545 N N . PRO A 1 325 ? 12.343 -26.670 14.568 1.00 93.88 325 PRO A N 1
ATOM 2546 C CA . PRO A 1 325 ? 11.826 -27.169 13.291 1.00 93.88 325 PRO A CA 1
ATOM 2547 C C . PRO A 1 325 ? 10.384 -27.680 13.405 1.00 93.88 325 PRO A C 1
ATOM 2549 O O . PRO A 1 325 ? 9.612 -27.588 12.457 1.00 93.88 325 PRO A O 1
ATOM 2552 N N . GLU A 1 326 ? 9.984 -28.141 14.590 1.00 93.44 326 GLU A N 1
ATOM 2553 C CA . GLU A 1 326 ? 8.613 -28.542 14.913 1.00 93.44 326 GLU A CA 1
ATOM 2554 C C . GLU A 1 326 ? 7.549 -27.482 14.607 1.00 93.44 326 GLU A C 1
ATOM 2556 O O . GLU A 1 326 ? 6.479 -27.830 14.121 1.00 93.44 326 GLU A O 1
ATOM 2561 N N . LEU A 1 327 ? 7.833 -26.197 14.851 1.00 92.62 327 LEU A N 1
ATOM 2562 C CA . LEU A 1 327 ? 6.882 -25.111 14.603 1.00 92.62 327 LEU A CA 1
ATOM 2563 C C . LEU A 1 327 ? 6.697 -24.868 13.103 1.00 92.62 327 LEU A C 1
ATOM 2565 O O . LEU A 1 327 ? 5.594 -24.553 12.660 1.00 92.62 327 LEU A O 1
ATOM 2569 N N . LEU A 1 328 ? 7.771 -25.036 12.328 1.00 93.25 328 LEU A N 1
ATOM 2570 C CA . LEU A 1 328 ? 7.728 -24.943 10.874 1.00 93.25 328 LEU A CA 1
ATOM 2571 C C . LEU A 1 328 ? 6.944 -26.115 10.273 1.00 93.25 328 LEU A C 1
ATOM 2573 O O . LEU A 1 328 ? 6.107 -25.922 9.397 1.00 93.25 328 LEU A O 1
ATOM 2577 N N . ILE A 1 329 ? 7.165 -27.325 10.787 1.00 93.62 329 ILE A N 1
ATOM 2578 C CA . ILE A 1 329 ? 6.439 -28.527 10.363 1.00 93.62 329 ILE A CA 1
ATOM 2579 C C . ILE A 1 329 ? 4.943 -28.394 10.677 1.00 93.62 329 ILE A C 1
ATOM 2581 O O . ILE A 1 329 ? 4.104 -28.679 9.825 1.00 93.62 329 ILE A O 1
ATOM 2585 N N . GLU A 1 330 ? 4.597 -27.911 11.874 1.00 90.88 330 GLU A N 1
ATOM 2586 C CA . GLU A 1 330 ? 3.205 -27.650 12.263 1.00 90.88 330 GLU A CA 1
ATOM 2587 C C . GLU A 1 330 ? 2.537 -26.595 11.366 1.00 90.88 330 GLU A C 1
ATOM 2589 O O . GLU A 1 330 ? 1.355 -26.731 11.049 1.00 90.88 330 GLU A O 1
ATOM 2594 N N . MET A 1 331 ? 3.282 -25.578 10.917 1.00 91.38 331 MET A N 1
ATOM 2595 C CA . MET A 1 331 ? 2.781 -24.558 9.991 1.00 91.38 331 MET A CA 1
ATOM 2596 C C . MET A 1 331 ? 2.320 -25.170 8.659 1.00 91.38 331 MET A C 1
ATOM 2598 O O . MET A 1 331 ? 1.255 -24.807 8.156 1.00 91.38 331 MET A O 1
ATOM 2602 N N . PHE A 1 332 ? 3.094 -26.114 8.118 1.00 91.44 332 PHE A N 1
ATOM 2603 C CA . PHE A 1 332 ? 2.834 -26.755 6.826 1.00 91.44 332 PHE A CA 1
ATOM 2604 C C . PHE A 1 332 ? 1.889 -27.958 6.896 1.00 91.44 332 PHE A C 1
ATOM 2606 O O . PHE A 1 332 ? 1.253 -28.298 5.905 1.00 91.44 332 PHE A O 1
ATOM 2613 N N . ALA A 1 333 ? 1.713 -28.574 8.066 1.00 88.50 333 ALA A N 1
ATOM 2614 C CA . ALA A 1 333 ? 0.876 -29.768 8.205 1.00 88.50 333 ALA A CA 1
ATOM 2615 C C . ALA A 1 333 ? -0.603 -29.574 7.830 1.00 88.50 333 ALA A C 1
ATOM 2617 O O . ALA A 1 333 ? -1.309 -30.552 7.591 1.00 88.50 333 ALA A O 1
ATOM 2618 N N . SER A 1 334 ? -1.079 -28.328 7.811 1.00 79.50 334 SER A N 1
ATOM 2619 C CA . SER A 1 334 ? -2.460 -27.986 7.455 1.00 79.50 334 SER A CA 1
ATOM 2620 C C . SER A 1 334 ? -2.655 -27.577 5.992 1.00 79.50 334 SER A C 1
ATOM 2622 O O . SER A 1 334 ? -3.798 -27.389 5.582 1.00 79.50 334 SER A O 1
ATOM 2624 N N . ASP A 1 335 ? -1.574 -27.435 5.220 1.00 84.81 335 ASP A N 1
ATOM 2625 C CA . ASP A 1 335 ? -1.602 -26.847 3.880 1.00 84.81 335 ASP A CA 1
ATOM 2626 C C . ASP A 1 335 ? -0.478 -27.420 2.997 1.00 84.81 335 ASP A C 1
ATOM 2628 O O . ASP A 1 335 ? 0.654 -26.929 2.987 1.00 84.81 335 ASP A O 1
ATOM 2632 N N . ALA A 1 336 ? -0.801 -28.502 2.283 1.00 85.44 336 ALA A N 1
ATOM 2633 C CA . ALA A 1 336 ? 0.148 -29.232 1.443 1.00 85.44 336 ALA A CA 1
ATOM 2634 C C . ALA A 1 336 ? 0.594 -28.433 0.206 1.00 85.44 336 ALA A C 1
ATOM 2636 O O . ALA A 1 336 ? 1.753 -28.523 -0.184 1.00 85.44 336 ALA A O 1
ATOM 2637 N N . GLU A 1 337 ? -0.289 -27.617 -0.378 1.00 85.06 337 GLU A N 1
ATOM 2638 C CA . GLU A 1 337 ? 0.028 -26.801 -1.558 1.00 85.06 337 GLU A CA 1
ATOM 2639 C C . GLU A 1 337 ? 1.081 -25.744 -1.205 1.00 85.06 337 GLU A C 1
ATOM 2641 O O . GLU A 1 337 ? 2.136 -25.656 -1.836 1.00 85.06 337 GLU A O 1
ATOM 2646 N N . THR A 1 338 ? 0.854 -25.019 -0.106 1.00 86.19 338 THR A N 1
ATOM 2647 C CA . THR A 1 338 ? 1.806 -24.024 0.402 1.00 86.19 338 THR A CA 1
ATOM 2648 C C . THR A 1 338 ? 3.157 -24.650 0.775 1.00 86.19 338 THR A C 1
ATOM 2650 O O . THR A 1 338 ? 4.201 -24.001 0.643 1.00 86.19 338 THR A O 1
ATOM 2653 N N . PHE A 1 339 ? 3.154 -25.903 1.238 1.00 92.31 339 PHE A N 1
ATOM 2654 C CA . PHE A 1 339 ? 4.364 -26.656 1.559 1.00 92.31 339 PHE A CA 1
ATOM 2655 C C . PHE A 1 339 ? 5.164 -27.062 0.314 1.00 92.31 339 PHE A C 1
ATOM 2657 O O . PHE A 1 339 ? 6.374 -26.832 0.274 1.00 92.31 339 PHE A O 1
ATOM 2664 N N . GLU A 1 340 ? 4.506 -27.606 -0.712 1.00 90.25 340 GLU A N 1
ATOM 2665 C CA . GLU A 1 340 ? 5.154 -27.980 -1.975 1.00 90.25 340 GLU A CA 1
ATOM 2666 C C . GLU A 1 340 ? 5.802 -26.766 -2.655 1.00 90.25 340 GLU A C 1
ATOM 2668 O O . GLU A 1 340 ? 6.963 -26.825 -3.074 1.00 90.25 340 GLU A O 1
ATOM 2673 N N . GLU A 1 341 ? 5.103 -25.626 -2.694 1.00 88.25 341 GLU A N 1
ATOM 2674 C CA . GLU A 1 341 ? 5.677 -24.375 -3.196 1.00 88.25 341 GLU A CA 1
ATOM 2675 C C . GLU A 1 341 ? 6.925 -23.952 -2.417 1.00 88.25 341 GLU A C 1
ATOM 2677 O O . GLU A 1 341 ? 7.905 -23.472 -3.004 1.00 88.25 341 GLU A O 1
ATOM 2682 N N . TRP A 1 342 ? 6.892 -24.115 -1.091 1.00 92.19 342 TRP A N 1
ATOM 2683 C CA . TRP A 1 342 ? 8.011 -23.764 -0.227 1.00 92.19 342 TRP A CA 1
ATOM 2684 C C . TRP A 1 342 ? 9.203 -24.680 -0.448 1.00 92.19 342 TRP A C 1
ATOM 2686 O O . TRP A 1 342 ? 10.320 -24.183 -0.540 1.00 92.19 342 TRP A O 1
ATOM 2696 N N . LEU A 1 343 ? 8.999 -25.984 -0.628 1.00 91.69 343 LEU A N 1
ATOM 2697 C CA . LEU A 1 343 ? 10.087 -26.911 -0.945 1.00 91.69 343 LEU A CA 1
ATOM 2698 C C . LEU A 1 343 ? 10.759 -26.584 -2.284 1.00 91.69 343 LEU A C 1
ATOM 2700 O O . LEU A 1 343 ? 11.989 -26.587 -2.365 1.00 91.69 343 LEU A O 1
ATOM 2704 N N . MET A 1 344 ? 9.975 -26.257 -3.319 1.00 86.56 344 MET A N 1
ATOM 2705 C CA . MET A 1 344 ? 10.508 -25.948 -4.652 1.00 86.56 344 MET A CA 1
ATOM 2706 C C . MET A 1 344 ? 11.424 -24.717 -4.666 1.00 86.56 344 MET A C 1
ATOM 2708 O O . MET A 1 344 ? 12.377 -24.656 -5.446 1.00 86.56 344 MET A O 1
ATOM 2712 N N . GLN A 1 345 ? 11.132 -23.720 -3.830 1.00 85.00 345 GLN A N 1
ATOM 2713 C CA . GLN A 1 345 ? 11.862 -22.448 -3.815 1.00 85.00 345 GLN A CA 1
ATOM 2714 C C . GLN A 1 345 ? 12.863 -22.353 -2.661 1.00 85.00 345 GLN A C 1
ATOM 2716 O O . GLN A 1 345 ? 13.937 -21.773 -2.823 1.00 85.00 345 GLN A O 1
ATOM 2721 N N . GLY A 1 346 ? 12.530 -22.940 -1.513 1.00 82.06 346 GLY A N 1
ATOM 2722 C CA . GLY A 1 346 ? 13.240 -22.790 -0.249 1.00 82.06 346 GLY A CA 1
ATOM 2723 C C . GLY A 1 346 ? 14.687 -23.249 -0.327 1.00 82.06 346 GLY A C 1
ATOM 2724 O O . GLY A 1 346 ? 15.558 -22.554 0.182 1.00 82.06 346 GLY A O 1
ATOM 2725 N N . GLY A 1 347 ? 14.968 -24.345 -1.038 1.00 81.94 347 GLY A N 1
ATOM 2726 C CA . GLY A 1 347 ? 16.335 -24.829 -1.223 1.00 81.94 347 GLY A CA 1
ATOM 2727 C C . GLY A 1 347 ? 17.227 -23.786 -1.886 1.00 81.94 347 GLY A C 1
ATOM 2728 O O . GLY A 1 347 ? 18.180 -23.301 -1.277 1.00 81.94 347 GLY A O 1
ATOM 2729 N N . ASN A 1 348 ? 16.909 -23.406 -3.126 1.00 84.19 348 ASN A N 1
ATOM 2730 C CA . ASN A 1 348 ? 17.729 -22.450 -3.872 1.00 84.19 348 ASN A CA 1
ATOM 2731 C C . ASN A 1 348 ? 17.914 -21.148 -3.105 1.00 84.19 348 ASN A C 1
ATOM 2733 O O . ASN A 1 348 ? 18.957 -20.525 -3.207 1.00 84.19 348 ASN A O 1
ATOM 2737 N N . GLN A 1 349 ? 16.926 -20.734 -2.331 1.00 83.81 349 GLN A N 1
ATOM 2738 C CA . GLN A 1 349 ? 16.983 -19.436 -1.706 1.00 83.81 349 GLN A CA 1
ATOM 2739 C C . GLN A 1 349 ? 17.649 -19.414 -0.324 1.00 83.81 349 GLN A C 1
ATOM 2741 O O . GLN A 1 349 ? 18.312 -18.437 -0.001 1.00 83.81 349 GLN A O 1
ATOM 2746 N N . LEU A 1 350 ? 17.497 -20.465 0.488 1.00 89.00 350 LEU A N 1
ATOM 2747 C CA . LEU A 1 350 ? 18.167 -20.576 1.792 1.00 89.00 350 LEU A CA 1
ATOM 2748 C C . LEU A 1 350 ? 19.670 -20.842 1.650 1.00 89.00 350 LEU A C 1
ATOM 2750 O O . LEU A 1 350 ? 20.420 -20.647 2.602 1.00 89.00 350 LEU A O 1
ATOM 2754 N N . PHE A 1 351 ? 20.106 -21.328 0.484 1.00 91.31 351 PHE A N 1
ATOM 2755 C CA . PHE A 1 351 ? 21.488 -21.736 0.233 1.00 91.31 351 PHE A CA 1
ATOM 2756 C C . PHE A 1 351 ? 22.155 -20.967 -0.915 1.00 91.31 351 PHE A C 1
ATOM 2758 O O . PHE A 1 351 ? 23.201 -21.399 -1.395 1.00 91.31 351 PHE A O 1
ATOM 2765 N N . THR A 1 352 ? 21.597 -19.831 -1.342 1.00 88.06 352 THR A N 1
ATOM 2766 C CA . THR A 1 352 ? 22.263 -18.934 -2.299 1.00 88.06 352 THR A CA 1
ATOM 2767 C C . THR A 1 352 ? 22.709 -17.655 -1.609 1.00 88.06 352 THR A C 1
ATOM 2769 O O . THR A 1 352 ? 21.914 -16.970 -0.971 1.00 88.06 352 THR A O 1
ATOM 2772 N N . ASP A 1 353 ? 23.983 -17.325 -1.769 1.00 85.31 353 ASP A N 1
ATOM 2773 C CA . ASP A 1 353 ? 24.547 -16.041 -1.396 1.00 85.31 353 ASP A CA 1
ATOM 2774 C C . ASP A 1 353 ? 24.329 -15.033 -2.533 1.00 85.31 353 ASP A C 1
ATOM 2776 O O . ASP A 1 353 ? 24.954 -15.109 -3.592 1.00 85.31 353 ASP A O 1
ATOM 2780 N N . PHE A 1 354 ? 23.386 -14.117 -2.314 1.00 81.75 354 PHE A N 1
ATOM 2781 C CA . PHE A 1 354 ? 22.995 -13.085 -3.277 1.00 81.75 354 PHE A CA 1
ATOM 2782 C C . PHE A 1 354 ? 23.855 -11.815 -3.200 1.00 81.75 354 PHE A C 1
ATOM 2784 O O . PHE A 1 354 ? 23.742 -10.964 -4.081 1.00 81.75 354 PHE A O 1
ATOM 2791 N N . VAL A 1 355 ? 24.644 -11.637 -2.133 1.00 79.88 355 VAL A N 1
ATOM 2792 C CA . VAL A 1 355 ? 25.408 -10.400 -1.866 1.00 79.88 355 VAL A CA 1
ATOM 2793 C C . VAL A 1 355 ? 26.917 -10.635 -1.985 1.00 79.88 355 VAL A C 1
ATOM 2795 O O . VAL A 1 355 ? 27.650 -9.700 -2.312 1.00 79.88 355 VAL A O 1
ATOM 2798 N N . GLY A 1 356 ? 27.361 -11.871 -1.766 1.00 78.88 356 GLY A N 1
ATOM 2799 C CA . GLY A 1 356 ? 28.753 -12.298 -1.789 1.00 78.88 356 GLY A CA 1
ATOM 2800 C C . GLY A 1 356 ? 29.394 -12.286 -0.398 1.00 78.88 356 GLY A C 1
ATOM 2801 O O . GLY A 1 356 ? 29.133 -11.405 0.430 1.00 78.88 356 GLY A O 1
ATOM 2802 N N . GLY A 1 357 ? 30.283 -13.251 -0.149 1.00 82.75 357 GLY A N 1
ATOM 2803 C CA . GLY A 1 357 ? 31.065 -13.362 1.089 1.00 82.75 357 GLY A CA 1
ATOM 2804 C C . GLY A 1 357 ? 30.387 -14.055 2.284 1.00 82.75 357 GLY A C 1
ATOM 2805 O O . GLY A 1 357 ? 30.930 -14.002 3.391 1.00 82.75 357 GLY A O 1
ATOM 2806 N N . ASP A 1 358 ? 29.247 -14.721 2.095 1.00 87.12 358 ASP A N 1
ATOM 2807 C CA . ASP A 1 358 ? 28.449 -15.370 3.148 1.00 87.12 358 ASP A CA 1
ATOM 2808 C C . ASP A 1 358 ? 28.351 -16.908 3.011 1.00 87.12 358 ASP A C 1
ATOM 2810 O O . ASP A 1 358 ? 27.733 -17.596 3.831 1.00 87.12 358 ASP A O 1
ATOM 2814 N N . VAL A 1 359 ? 29.033 -17.485 2.017 1.00 90.25 359 VAL A N 1
ATOM 2815 C CA . VAL A 1 359 ? 29.082 -18.935 1.737 1.00 90.25 359 VAL A CA 1
ATOM 2816 C C . VAL A 1 359 ? 29.397 -19.773 2.983 1.00 90.25 359 VAL A C 1
ATOM 2818 O O . VAL A 1 359 ? 28.725 -20.770 3.263 1.00 90.25 359 VAL A O 1
ATOM 2821 N N . ASP A 1 360 ? 30.374 -19.352 3.789 1.00 90.19 360 ASP A N 1
ATOM 2822 C CA . ASP A 1 360 ? 30.770 -20.069 5.005 1.00 90.19 360 ASP A CA 1
ATOM 2823 C C . ASP A 1 360 ? 29.653 -20.115 6.062 1.00 90.19 360 ASP A C 1
ATOM 2825 O O . ASP A 1 360 ? 29.535 -21.098 6.803 1.00 90.19 360 ASP A O 1
ATOM 2829 N N . ARG A 1 361 ? 28.829 -19.060 6.169 1.00 91.88 361 ARG A N 1
ATOM 2830 C CA . ARG A 1 361 ? 27.657 -19.046 7.061 1.00 91.88 361 ARG A CA 1
ATOM 2831 C C . ARG A 1 361 ? 26.614 -20.029 6.559 1.00 91.88 361 ARG A C 1
ATOM 2833 O O . ARG A 1 361 ? 26.127 -20.825 7.358 1.00 91.88 361 ARG A O 1
ATOM 2840 N N . LEU A 1 362 ? 26.328 -20.024 5.258 1.00 91.25 362 LEU A N 1
ATOM 2841 C CA . LEU A 1 362 ? 25.338 -20.912 4.647 1.00 91.25 362 LEU A CA 1
ATOM 2842 C C . LEU A 1 362 ? 25.712 -22.393 4.806 1.00 91.25 362 LEU A C 1
ATOM 2844 O O . LEU A 1 362 ? 24.854 -23.210 5.139 1.00 91.25 362 LEU A O 1
ATOM 2848 N N . ILE A 1 363 ? 26.997 -22.743 4.672 1.00 92.50 363 ILE A N 1
ATOM 2849 C CA . ILE A 1 363 ? 27.491 -24.108 4.925 1.00 92.50 363 ILE A CA 1
ATOM 2850 C C . ILE A 1 363 ? 27.261 -24.519 6.387 1.00 92.50 363 ILE A C 1
ATOM 2852 O O . ILE A 1 363 ? 26.788 -25.628 6.657 1.00 92.50 363 ILE A O 1
ATOM 2856 N N . ARG A 1 364 ? 27.564 -23.634 7.347 1.00 93.38 364 ARG A N 1
ATOM 2857 C CA . ARG A 1 364 ? 27.319 -23.903 8.774 1.00 93.38 364 ARG A CA 1
ATOM 2858 C C . ARG A 1 364 ? 25.829 -24.039 9.079 1.00 93.38 364 ARG A C 1
ATOM 2860 O O . ARG A 1 364 ? 25.444 -24.968 9.788 1.00 93.38 364 ARG A O 1
ATOM 2867 N N . ASN A 1 365 ? 25.006 -23.153 8.522 1.00 92.69 365 ASN A N 1
ATOM 2868 C CA . ASN A 1 365 ? 23.556 -23.177 8.674 1.00 92.69 365 ASN A CA 1
ATOM 2869 C C . ASN A 1 365 ? 22.980 -24.489 8.138 1.00 92.69 365 ASN A C 1
ATOM 2871 O O . ASN A 1 365 ? 22.248 -25.161 8.859 1.00 92.69 365 ASN A O 1
ATOM 2875 N N . LYS A 1 366 ? 23.399 -24.924 6.942 1.00 94.50 366 LYS A N 1
ATOM 2876 C CA . LYS A 1 366 ? 23.001 -26.214 6.368 1.00 94.50 366 LYS A CA 1
ATOM 2877 C C . LYS A 1 366 ? 23.269 -27.377 7.328 1.00 94.50 366 LYS A C 1
ATOM 2879 O O . LYS A 1 366 ? 22.359 -28.147 7.627 1.00 94.50 366 LYS A O 1
ATOM 2884 N N . ALA A 1 367 ? 24.487 -27.478 7.864 1.00 93.75 367 ALA A N 1
ATOM 2885 C CA . ALA A 1 367 ? 24.834 -28.526 8.826 1.00 93.75 367 ALA A CA 1
ATOM 2886 C C . ALA A 1 367 ? 24.001 -28.439 10.124 1.00 93.75 367 ALA A C 1
ATOM 2888 O O . ALA A 1 367 ? 23.616 -29.466 10.690 1.00 93.75 367 ALA A O 1
ATOM 2889 N N . SER A 1 368 ? 23.701 -27.220 10.585 1.00 95.19 368 SER A N 1
ATOM 2890 C CA . SER A 1 368 ? 22.840 -26.971 11.749 1.00 95.19 368 SER A CA 1
ATOM 2891 C C . SER A 1 368 ? 21.405 -27.451 11.500 1.00 95.19 368 SER A C 1
ATOM 2893 O O . SER A 1 368 ? 20.843 -28.183 12.320 1.00 95.19 368 SER A O 1
ATOM 2895 N N . PHE A 1 369 ? 20.841 -27.135 10.330 1.00 95.94 369 PHE A N 1
ATOM 2896 C CA . PHE A 1 369 ? 19.493 -27.545 9.931 1.00 95.94 369 PHE A CA 1
ATOM 2897 C C . PHE A 1 369 ? 19.378 -29.069 9.829 1.00 95.94 369 PHE A C 1
ATOM 2899 O O . PHE A 1 369 ? 18.451 -29.653 10.390 1.00 95.94 369 PHE A O 1
ATOM 2906 N N . GLU A 1 370 ? 20.348 -29.735 9.190 1.00 95.62 370 GLU A N 1
ATOM 2907 C CA . GLU A 1 370 ? 20.368 -31.200 9.082 1.00 95.62 370 GLU A CA 1
ATOM 2908 C C . GLU A 1 370 ? 20.370 -31.876 10.457 1.00 95.62 370 GLU A C 1
ATOM 2910 O O . GLU A 1 370 ? 19.637 -32.846 10.685 1.00 95.62 370 GLU A O 1
ATOM 2915 N N . LYS A 1 371 ? 21.169 -31.350 11.392 1.00 96.06 371 LYS A N 1
ATOM 2916 C CA . LYS A 1 371 ? 21.233 -31.848 12.767 1.00 96.06 371 LYS A CA 1
ATOM 2917 C C . LYS A 1 371 ? 19.907 -31.639 13.501 1.00 96.06 371 LYS A C 1
ATOM 2919 O O . LYS A 1 371 ? 19.425 -32.567 14.149 1.00 96.06 371 LYS A O 1
ATOM 2924 N N . SER A 1 372 ? 19.320 -30.447 13.399 1.00 95.56 372 SER A N 1
ATOM 2925 C CA . SER A 1 372 ? 18.064 -30.100 14.074 1.00 95.56 372 SER A CA 1
ATOM 2926 C C . SER A 1 372 ? 16.894 -30.963 13.585 1.00 95.56 372 SER A C 1
ATOM 2928 O O . SER A 1 372 ? 16.204 -31.597 14.387 1.00 95.56 372 SER A O 1
ATOM 2930 N N . LEU A 1 373 ? 16.745 -31.109 12.264 1.00 95.94 373 LEU A N 1
ATOM 2931 C CA . LEU A 1 373 ? 15.723 -31.960 11.646 1.00 95.94 373 LEU A CA 1
ATOM 2932 C C . LEU A 1 373 ? 15.924 -33.447 11.970 1.00 95.94 373 LEU A C 1
ATOM 2934 O O . LEU A 1 373 ? 14.958 -34.143 12.283 1.00 95.94 373 LEU A O 1
ATOM 2938 N N . SER A 1 374 ? 17.168 -33.938 11.969 1.00 95.19 374 SER A N 1
ATOM 2939 C CA . SER A 1 374 ? 17.465 -35.330 12.345 1.00 95.19 374 SER A CA 1
ATOM 2940 C C . SER A 1 374 ? 17.098 -35.619 13.806 1.00 95.19 374 SER A C 1
ATOM 2942 O O . SER A 1 374 ? 16.530 -36.670 14.107 1.00 95.19 374 SER A O 1
ATOM 2944 N N . ASN A 1 375 ? 17.361 -34.675 14.716 1.00 94.44 375 ASN A N 1
ATOM 2945 C CA . ASN A 1 375 ? 16.964 -34.788 16.122 1.00 94.44 375 ASN A CA 1
ATOM 2946 C C . ASN A 1 375 ? 15.435 -34.793 16.286 1.00 94.44 375 ASN A C 1
ATOM 2948 O O . ASN A 1 375 ? 14.894 -35.567 17.082 1.00 94.44 375 ASN A O 1
ATOM 2952 N N . TYR A 1 376 ? 14.727 -33.959 15.519 1.00 94.75 376 TYR A N 1
ATOM 2953 C CA . TYR A 1 376 ? 13.266 -33.953 15.508 1.00 94.75 376 TYR A CA 1
ATOM 2954 C C . TYR A 1 376 ? 12.698 -35.292 15.010 1.00 94.75 376 TYR A C 1
ATOM 2956 O O . TYR A 1 376 ? 11.841 -35.889 15.660 1.00 94.75 376 TYR A O 1
ATOM 2964 N N . LEU A 1 377 ? 13.224 -35.830 13.908 1.00 93.75 377 LEU A N 1
ATOM 2965 C CA . LEU A 1 377 ? 12.815 -37.131 13.366 1.00 93.75 377 LEU A CA 1
ATOM 2966 C C . LEU A 1 377 ? 13.074 -38.295 14.333 1.00 93.75 377 LEU A C 1
ATOM 2968 O O . LEU A 1 377 ? 12.301 -39.253 14.369 1.00 93.75 377 LEU A O 1
ATOM 2972 N N . ALA A 1 378 ? 14.140 -38.224 15.132 1.00 92.50 378 ALA A N 1
ATOM 2973 C CA . ALA A 1 378 ? 14.434 -39.234 16.145 1.00 92.50 378 ALA A CA 1
ATOM 2974 C C . ALA A 1 378 ? 13.456 -39.197 17.335 1.00 92.50 378 ALA A C 1
ATOM 2976 O O . ALA A 1 378 ? 13.231 -40.227 17.966 1.00 92.50 378 ALA A O 1
ATOM 2977 N N . SER A 1 379 ? 12.877 -38.031 17.639 1.00 91.19 379 SER A N 1
ATOM 2978 C CA . SER A 1 379 ? 12.027 -37.810 18.820 1.00 91.19 379 SER A CA 1
ATOM 2979 C C . SER A 1 379 ? 10.523 -37.751 18.523 1.00 91.19 379 SER A C 1
ATOM 2981 O O . SER A 1 379 ? 9.713 -37.959 19.426 1.00 91.19 379 SER A O 1
ATOM 2983 N N . SER A 1 380 ? 10.127 -37.488 17.276 1.00 89.38 380 SER A N 1
ATOM 2984 C CA . SER A 1 380 ? 8.724 -37.358 16.880 1.00 89.38 380 SER A CA 1
ATOM 2985 C C . SER A 1 380 ? 8.064 -38.712 16.605 1.00 89.38 380 SER A C 1
ATOM 2987 O O . SER A 1 380 ? 8.604 -39.544 15.876 1.00 89.38 380 SER A O 1
ATOM 2989 N N . ASN A 1 381 ? 6.850 -38.906 17.127 1.00 87.69 381 ASN A N 1
ATOM 2990 C CA . ASN A 1 381 ? 6.035 -40.113 16.920 1.00 87.69 381 ASN A CA 1
ATOM 2991 C C . ASN A 1 381 ? 4.876 -39.906 15.928 1.00 87.69 381 ASN A C 1
ATOM 2993 O O . ASN A 1 381 ? 4.119 -40.836 15.673 1.00 87.69 381 ASN A O 1
ATOM 2997 N N . ASN A 1 382 ? 4.696 -38.694 15.393 1.00 91.81 382 ASN A N 1
ATOM 2998 C CA . ASN A 1 382 ? 3.597 -38.381 14.479 1.00 91.81 382 ASN A CA 1
ATOM 2999 C C . ASN A 1 382 ? 4.030 -38.625 13.025 1.00 91.81 382 ASN A C 1
ATOM 3001 O O . ASN A 1 382 ? 4.909 -37.925 12.527 1.00 91.81 382 ASN A O 1
ATOM 3005 N N . GLU A 1 383 ? 3.409 -39.593 12.346 1.00 91.19 383 GLU A N 1
ATOM 3006 C CA . GLU A 1 383 ? 3.760 -39.982 10.971 1.00 91.19 383 GLU A CA 1
ATOM 3007 C C . GLU A 1 383 ? 3.653 -38.828 9.965 1.00 91.19 383 GLU A C 1
ATOM 3009 O O . GLU A 1 383 ? 4.574 -38.640 9.171 1.00 91.19 383 GLU A O 1
ATOM 3014 N N . LEU A 1 384 ? 2.598 -38.005 10.043 1.00 90.44 384 LEU A N 1
ATOM 3015 C CA . LEU A 1 384 ? 2.419 -36.850 9.154 1.00 90.44 384 LEU A CA 1
ATOM 3016 C C . LEU A 1 384 ? 3.578 -35.859 9.309 1.00 90.44 384 LEU A C 1
ATOM 3018 O O . LEU A 1 384 ? 4.185 -35.429 8.331 1.00 90.44 384 LEU A O 1
ATOM 3022 N N . TYR A 1 385 ? 3.925 -35.529 10.553 1.00 94.12 385 TYR A N 1
ATOM 3023 C CA . TYR A 1 385 ? 4.995 -34.570 10.835 1.00 94.12 385 TYR A CA 1
ATOM 3024 C C . TYR A 1 385 ? 6.373 -35.134 10.490 1.00 94.12 385 TYR A C 1
ATOM 3026 O O . TYR A 1 385 ? 7.256 -34.385 10.080 1.00 94.12 385 TYR A O 1
ATOM 3034 N N . ARG A 1 386 ? 6.564 -36.452 10.625 1.00 94.31 386 ARG A N 1
ATOM 3035 C CA . ARG A 1 386 ? 7.786 -37.131 10.177 1.00 94.31 386 ARG A CA 1
ATOM 3036 C C . ARG A 1 386 ? 7.927 -37.099 8.656 1.00 94.31 386 ARG A C 1
ATOM 3038 O O . ARG A 1 386 ? 9.046 -36.914 8.194 1.00 94.31 386 ARG A O 1
ATOM 3045 N N . SER A 1 387 ? 6.836 -37.250 7.898 1.00 94.31 387 SER A N 1
ATOM 3046 C CA . SER A 1 387 ? 6.865 -37.131 6.430 1.00 94.31 387 SER A CA 1
ATOM 3047 C C . SER A 1 387 ? 7.348 -35.745 6.011 1.00 94.31 387 SER A C 1
ATOM 3049 O O . SER A 1 387 ? 8.377 -35.628 5.353 1.00 94.31 387 SER A O 1
ATOM 3051 N N . ILE A 1 388 ? 6.696 -34.696 6.522 1.00 94.38 388 ILE A N 1
ATOM 3052 C CA . ILE A 1 388 ? 7.053 -33.297 6.241 1.00 94.38 388 ILE A CA 1
ATOM 3053 C C . ILE A 1 388 ? 8.507 -33.016 6.646 1.00 94.38 388 ILE A C 1
ATOM 3055 O O . ILE A 1 388 ? 9.279 -32.455 5.875 1.00 94.38 388 ILE A O 1
ATOM 3059 N N . ALA A 1 389 ? 8.921 -33.446 7.842 1.00 95.38 389 ALA A N 1
ATOM 3060 C CA . ALA A 1 389 ? 10.292 -33.264 8.313 1.00 95.38 389 ALA A CA 1
ATOM 3061 C C . ALA A 1 389 ? 11.333 -33.983 7.439 1.00 95.38 389 ALA A C 1
ATOM 3063 O O . ALA A 1 389 ? 12.421 -33.445 7.227 1.00 95.38 389 ALA A O 1
ATOM 3064 N N . ASN A 1 390 ? 11.018 -35.182 6.939 1.00 96.00 390 ASN A N 1
ATOM 3065 C CA . ASN A 1 390 ? 11.883 -35.921 6.021 1.00 96.00 390 ASN A CA 1
ATOM 3066 C C . ASN A 1 390 ? 12.030 -35.186 4.686 1.00 96.00 390 ASN A C 1
ATOM 3068 O O . ASN A 1 390 ? 13.152 -35.042 4.216 1.00 96.00 390 ASN A O 1
ATOM 3072 N N . GLU A 1 391 ? 10.942 -34.674 4.113 1.00 96.19 391 GLU A N 1
ATOM 3073 C CA . GLU A 1 391 ? 10.979 -33.934 2.845 1.00 96.19 391 GLU A CA 1
ATOM 3074 C C . GLU A 1 391 ? 11.789 -32.634 2.964 1.00 96.19 391 GLU A C 1
ATOM 3076 O O . GLU A 1 391 ? 12.632 -32.338 2.113 1.00 96.19 391 GLU A O 1
ATOM 3081 N N . ILE A 1 392 ? 11.631 -31.898 4.072 1.00 95.81 392 ILE A N 1
ATOM 3082 C CA . ILE A 1 392 ? 12.474 -30.728 4.367 1.00 95.81 392 ILE A CA 1
ATOM 3083 C C . ILE A 1 392 ? 13.946 -31.152 4.483 1.00 95.81 392 ILE A C 1
ATOM 3085 O O . ILE A 1 392 ? 14.826 -30.497 3.926 1.00 95.81 392 ILE A O 1
ATOM 3089 N N . LEU A 1 393 ? 14.237 -32.252 5.186 1.00 96.00 393 LEU A N 1
ATOM 3090 C CA . LEU A 1 393 ? 15.603 -32.752 5.350 1.00 96.00 393 LEU A CA 1
ATOM 3091 C C . LEU A 1 393 ? 16.230 -33.186 4.016 1.00 96.00 393 LEU A C 1
ATOM 3093 O O . LEU A 1 393 ? 17.412 -32.927 3.781 1.00 96.00 393 LEU A O 1
ATOM 3097 N N . GLU A 1 394 ? 15.466 -33.829 3.136 1.00 95.69 394 GLU A N 1
ATOM 3098 C CA . GLU A 1 394 ? 15.912 -34.200 1.792 1.00 95.69 394 GLU A CA 1
ATOM 3099 C C . GLU A 1 394 ? 16.196 -32.968 0.926 1.00 95.69 394 GLU A C 1
ATOM 3101 O O . GLU A 1 394 ? 17.238 -32.913 0.264 1.00 95.69 394 GLU A O 1
ATOM 3106 N N . MET A 1 395 ? 15.339 -31.945 0.986 1.00 95.44 395 MET A N 1
ATOM 3107 C CA . MET A 1 395 ? 15.567 -30.659 0.319 1.00 95.44 395 MET A CA 1
ATOM 3108 C C . MET A 1 395 ? 16.866 -29.995 0.806 1.00 95.44 395 MET A C 1
ATOM 3110 O O . MET A 1 395 ? 17.704 -29.595 -0.009 1.00 95.44 395 MET A O 1
ATOM 3114 N N . VAL A 1 396 ? 17.088 -29.947 2.125 1.00 94.56 396 VAL A N 1
ATOM 3115 C CA . VAL A 1 396 ? 18.309 -29.374 2.715 1.00 94.56 396 VAL A CA 1
ATOM 3116 C C . VAL A 1 396 ? 19.55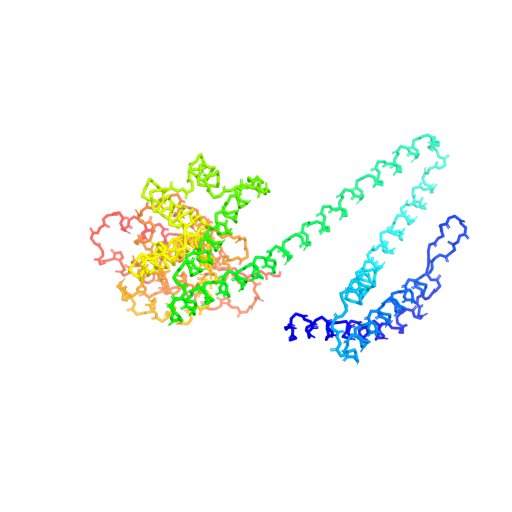0 -30.130 2.237 1.00 94.56 396 VAL A C 1
ATOM 3118 O O . VAL A 1 396 ? 20.520 -29.515 1.791 1.00 94.56 396 VAL A O 1
ATOM 3121 N N . ARG A 1 397 ? 19.524 -31.467 2.272 1.00 94.25 397 ARG A N 1
ATOM 3122 C CA . ARG A 1 397 ? 20.661 -32.308 1.862 1.00 94.25 397 ARG A CA 1
ATOM 3123 C C . ARG A 1 397 ? 20.984 -32.169 0.379 1.00 94.25 397 ARG A C 1
ATOM 3125 O O . ARG A 1 397 ? 22.158 -32.019 0.032 1.00 94.25 397 ARG A O 1
ATOM 3132 N N . SER A 1 398 ? 19.961 -32.208 -0.472 1.00 93.12 398 SER A N 1
ATOM 3133 C CA . SER A 1 398 ? 20.105 -32.195 -1.933 1.00 93.12 398 SER A CA 1
ATOM 3134 C C . SER A 1 398 ? 20.530 -30.837 -2.495 1.00 93.12 398 SER A C 1
ATOM 3136 O O . SER A 1 398 ? 21.196 -30.791 -3.531 1.00 93.12 398 SER A O 1
ATOM 3138 N N . THR A 1 399 ? 20.219 -29.735 -1.808 1.00 92.62 399 THR A N 1
ATOM 3139 C CA . THR A 1 399 ? 20.566 -28.396 -2.295 1.00 92.62 399 THR A CA 1
ATOM 3140 C C . THR A 1 399 ? 22.029 -28.044 -2.025 1.00 92.62 399 THR A C 1
ATOM 3142 O O . THR A 1 399 ? 22.521 -28.182 -0.906 1.00 92.62 399 THR A O 1
ATOM 3145 N N . GLN A 1 400 ? 22.748 -27.563 -3.039 1.00 91.00 400 GLN A N 1
ATOM 3146 C CA . GLN A 1 400 ? 24.123 -27.073 -2.892 1.00 91.00 400 GLN A CA 1
ATOM 3147 C C . GLN A 1 400 ? 24.148 -25.595 -2.499 1.00 91.00 400 GLN A C 1
ATOM 3149 O O . GLN A 1 400 ? 23.328 -24.824 -2.988 1.00 91.00 400 GLN A O 1
ATOM 3154 N N . VAL A 1 401 ? 25.121 -25.209 -1.669 1.00 91.81 401 VAL A N 1
ATOM 3155 C CA . VAL A 1 401 ? 25.396 -23.794 -1.389 1.00 91.81 401 VAL A CA 1
ATOM 3156 C C . VAL A 1 401 ? 26.027 -23.158 -2.627 1.00 91.81 401 VAL A C 1
ATOM 3158 O O . VAL A 1 401 ? 26.946 -23.742 -3.206 1.00 91.81 401 VAL A O 1
ATOM 3161 N N . ARG A 1 402 ? 25.516 -22.002 -3.053 1.00 90.06 402 ARG A N 1
ATOM 3162 C CA . ARG A 1 402 ? 25.967 -21.276 -4.250 1.00 90.06 402 ARG A CA 1
ATOM 3163 C C . ARG A 1 402 ? 26.187 -19.803 -3.928 1.00 90.06 402 ARG A C 1
ATOM 3165 O O . ARG A 1 402 ? 25.514 -19.265 -3.061 1.00 90.06 402 ARG A O 1
ATOM 3172 N N . GLU A 1 403 ? 27.092 -19.165 -4.653 1.00 88.25 403 GLU A N 1
ATOM 3173 C CA . GLU A 1 403 ? 27.321 -17.717 -4.644 1.00 88.25 403 GLU A CA 1
ATOM 3174 C C . GLU A 1 403 ? 26.987 -17.192 -6.044 1.00 88.25 403 GLU A C 1
ATOM 3176 O O . GLU A 1 403 ? 27.267 -17.877 -7.034 1.00 88.25 403 GLU A O 1
ATOM 3181 N N . ILE A 1 404 ? 26.298 -16.053 -6.133 1.00 81.69 404 ILE A N 1
ATOM 3182 C CA . ILE A 1 404 ? 26.020 -15.404 -7.419 1.00 81.69 404 ILE A CA 1
ATOM 3183 C C . ILE A 1 404 ? 27.207 -14.501 -7.759 1.00 81.69 404 ILE A C 1
ATOM 3185 O O . ILE A 1 404 ? 27.462 -13.540 -7.036 1.00 81.69 404 ILE A O 1
ATOM 3189 N N . ASP A 1 405 ? 27.895 -14.832 -8.855 1.00 60.25 405 ASP A N 1
ATOM 3190 C CA . ASP A 1 405 ? 29.018 -14.064 -9.418 1.00 60.25 405 ASP A CA 1
ATOM 3191 C C . ASP A 1 405 ? 28.613 -12.687 -9.977 1.00 60.25 405 ASP A C 1
ATOM 3193 O O . ASP A 1 405 ? 27.550 -12.590 -10.646 1.00 60.25 405 ASP A O 1
#

Radius of gyration: 30.29 Å; Cα contacts (8 Å, |Δi|>4): 342; chains: 1; bounding box: 67×75×78 Å

Foldseek 3Di:
DDPVLVVVLVVLVVVLVVLVVCVVVCVVQQQDFFADPNDTDGSVNLSVLLNVLSVLLNVLSVVCVVDPDRDVVSVVSSVVSNVCSVVSVVVRVVVSVVRVVVVVVVVVPVPPDPVVVVVVVVVVVVVVVVVVVVVCCVVCVVVVVVVVVVVLVVVLVVLLVVLVVCLVVVVLLVSLQSLLVSVVSLLCVLCVVVVHHDPDDDQVVSLVSCVVVVVDDPVRSVLSVLSVVSNVCSVPDPPPDDSVSSVSSSVSSVVVSVVSCVVDPPQLLSVCVVCVVVQLVCLQVLPPVSCPSVLVSLLRCLVPDDPVSCLVSLVSVLSNLQRPVVSVLVSCLVPVPSLVVCLVVVQCRLQEAEPDDCNVVSVVSLVSSLVSLVVCLVPDPDPSSNVSSVSVNCSSVPRHRYYDD